Protein AF-G2KLH6-F1 (afdb_monomer_lite)

Secondary structure (DSSP, 8-state):
-EEETTEEEEETTEEEEETTT--EEEEEEEEESS--HHHHHHHTTS-HHHHHHHHTT-TTS--EEEEEEEEEE-SS-EEEEEEEEEE--STT--EEEEEEGGGT-SS---HHHHHHHHHHHHHHHHH--HHHHTT--EEEEEEEEEETTEEEEEEEEEEEE---S-HHHHTTS--PPP----TTPPPPPPEEEE--SS--SB-----EEETTTTEEE--TTS---SSTTTS-EEEETTSS-EEEEEEEEEEEETTTEEEEEEEEEEE-SSEEEEEEEETTTEEEEEEEEEEEESSSSPPGGGB-SSTT----S-----SS----B-HHHHHHHHHHHHHHGGGSTTTT---TTS---EEE--TTS---TT---EEETTTTTTEEES--BTTB--TT-EEEEE-HHHHHHHHHHTTT-

Radius of gyration: 22.74 Å; chains: 1; bounding box: 52×50×68 Å

pLDDT: mean 80.96, std 15.7, range [35.84, 97.69]

Foldseek 3Di:
DDDFQQWDADQVQTKIARPQQRKIKTWDDKAWPDDDVVLCVVPVPDDVSVSLLVVQVVLQPDKTKMKTWIWIDGPPDTFIFIKMWTFDNPPQRETEIEGQCVVGDVDQAFQLVCCQCVQVVVLCVQRPDCSRQPQGKYKYKYAWDQFQQDTDRQKIKIKIFGFPDDRVVLVPFDFARDDRRDSNDGRFHGKAKDAAPAAAQAWDFDFDQDPVLRATEAALPDQGDTCPNHFIKIAGPVSFKIKTFGHWAWDFDVLAAAFIWTWIWIGGSWKIWIWTAGPPQQTEPQQIHRIHTNDPPHDLQFFACFLSRHSDPRSDPDPPRGDRGHPVNLVVVLVVCLSGLVNQQCLQAPDPPRAADKYFDPPPDDDDPRIHTIDGPSYRPPWYAQGDRRSGRGRGIIMGIDGVSNVVNVVVVVVVD

Organism: Micavibrio aeruginosavorus (strain ARL-13) (NCBI:txid856793)

InterPro domains:
  IPR059395 Domain of unknown function DUF8351 [PF27616] (192-382)

Structure (mmCIF, N/CA/C/O backbone):
data_AF-G2KLH6-F1
#
_entry.id   AF-G2KLH6-F1
#
loop_
_atom_site.group_PDB
_atom_site.id
_atom_site.type_symbol
_atom_site.label_atom_id
_atom_site.label_alt_id
_atom_site.label_comp_id
_atom_site.label_asym_id
_atom_site.label_entity_id
_atom_site.label_seq_id
_atom_site.pdbx_PDB_ins_code
_atom_site.Cartn_x
_atom_site.Cartn_y
_atom_site.Cartn_z
_atom_site.occupancy
_atom_site.B_iso_or_equiv
_atom_site.auth_seq_id
_atom_site.auth_comp_id
_atom_site.auth_asym_id
_atom_site.auth_atom_id
_atom_site.pdbx_PDB_model_num
ATOM 1 N N . MET A 1 1 ? -28.574 -1.818 15.584 1.00 70.44 1 MET A N 1
ATOM 2 C CA . MET A 1 1 ? -27.223 -1.998 15.034 1.00 70.44 1 MET A CA 1
ATOM 3 C C . MET A 1 1 ? -27.253 -1.426 13.635 1.00 70.44 1 MET A C 1
ATOM 5 O O . MET A 1 1 ? -28.090 -1.853 12.846 1.00 70.44 1 MET A O 1
ATOM 9 N N . GLU A 1 2 ? -26.489 -0.372 13.381 1.00 73.75 2 GLU A N 1
ATOM 10 C CA . GLU A 1 2 ? -26.419 0.225 12.044 1.00 73.75 2 GLU A CA 1
ATOM 11 C C . GLU A 1 2 ? -25.335 -0.486 11.235 1.00 73.75 2 GLU A C 1
ATOM 13 O O . GLU A 1 2 ? -24.285 -0.796 11.785 1.00 73.75 2 GLU A O 1
ATOM 18 N N . GLN A 1 3 ? -25.577 -0.747 9.950 1.00 76.12 3 GLN A N 1
ATOM 19 C CA . GLN A 1 3 ? -24.590 -1.363 9.062 1.00 76.12 3 GLN A CA 1
ATOM 20 C C . GLN A 1 3 ? -24.065 -0.340 8.052 1.00 76.12 3 GLN A C 1
ATOM 22 O O . GLN A 1 3 ? -24.839 0.437 7.485 1.00 76.12 3 GLN A O 1
ATOM 27 N N . TYR A 1 4 ? -22.756 -0.363 7.812 1.00 73.06 4 TYR A N 1
ATOM 28 C CA . TYR A 1 4 ? -22.081 0.451 6.809 1.00 73.06 4 TYR A CA 1
ATOM 29 C C . TYR A 1 4 ? -20.915 -0.324 6.188 1.00 73.06 4 TYR A C 1
ATOM 31 O O . TYR A 1 4 ? -19.920 -0.605 6.859 1.00 73.06 4 TYR A O 1
ATOM 39 N N . GLY A 1 5 ? -21.039 -0.706 4.914 1.00 77.06 5 GLY A N 1
ATOM 40 C CA . GLY A 1 5 ? -20.074 -1.609 4.282 1.00 77.06 5 GLY A CA 1
ATOM 41 C C . GLY A 1 5 ? -19.935 -2.906 5.087 1.00 77.06 5 GLY A C 1
ATOM 42 O O . GLY A 1 5 ? -20.938 -3.564 5.360 1.00 77.06 5 GLY A O 1
ATOM 43 N N . TRP A 1 6 ? -18.708 -3.233 5.512 1.00 75.00 6 TRP A N 1
ATOM 44 C CA . TRP A 1 6 ? -18.384 -4.373 6.387 1.00 75.00 6 TRP A CA 1
ATOM 45 C C . TRP A 1 6 ? -18.802 -4.238 7.841 1.00 75.00 6 TRP A C 1
ATOM 47 O O . TRP A 1 6 ? -18.756 -5.227 8.573 1.00 75.00 6 TRP A O 1
ATOM 57 N N . PHE A 1 7 ? -19.130 -3.032 8.285 1.00 84.81 7 PHE A N 1
ATOM 58 C CA . PHE A 1 7 ? -19.119 -2.723 9.701 1.00 84.81 7 PHE A CA 1
ATOM 59 C C . PHE A 1 7 ? -20.525 -2.601 10.269 1.00 84.81 7 PHE A C 1
ATOM 61 O O . PHE A 1 7 ? -21.363 -1.859 9.761 1.00 84.81 7 PHE A O 1
ATOM 68 N N . GLU A 1 8 ? -20.758 -3.331 11.348 1.00 87.56 8 GLU A N 1
ATOM 69 C CA . GLU A 1 8 ? -21.889 -3.191 12.249 1.00 87.56 8 GLU A CA 1
ATOM 70 C C . GLU A 1 8 ? -21.492 -2.284 13.417 1.00 87.56 8 GLU A C 1
ATOM 72 O O . GLU A 1 8 ? -20.439 -2.473 14.032 1.00 87.56 8 GLU A O 1
ATOM 77 N N . TYR A 1 9 ? -22.350 -1.317 13.735 1.00 84.56 9 TYR A N 1
ATOM 78 C CA . TYR A 1 9 ? -22.141 -0.335 14.793 1.00 84.56 9 TYR A CA 1
ATOM 79 C C . TYR A 1 9 ? -23.204 -0.468 15.879 1.00 84.56 9 TYR A C 1
ATOM 81 O O . TYR A 1 9 ? -24.414 -0.521 15.610 1.00 84.56 9 TYR A O 1
ATOM 89 N N . GLU A 1 10 ? -22.736 -0.482 17.119 1.00 85.06 10 GLU A N 1
ATOM 90 C CA . GLU A 1 10 ? -23.542 -0.434 18.332 1.00 85.06 10 GLU A CA 1
ATOM 91 C C . GLU A 1 10 ? -23.034 0.698 19.231 1.00 85.06 10 GLU A C 1
ATOM 93 O O . GLU A 1 10 ? -21.830 0.899 19.367 1.00 85.06 10 GLU A O 1
ATOM 98 N N . ASP A 1 11 ? -23.959 1.464 19.813 1.00 73.12 11 ASP A N 1
ATOM 99 C CA . ASP A 1 11 ? -23.647 2.712 20.524 1.00 73.12 11 ASP A CA 1
ATOM 100 C C . ASP A 1 11 ? -23.348 2.511 22.021 1.00 73.12 11 ASP A C 1
ATOM 102 O O . ASP A 1 11 ? -22.745 3.379 22.658 1.00 73.12 11 ASP A O 1
ATOM 106 N N . ALA A 1 12 ? -23.799 1.407 22.624 1.00 77.81 12 ALA A N 1
ATOM 107 C CA . ALA A 1 12 ? -23.723 1.197 24.069 1.00 77.81 12 ALA A CA 1
ATOM 108 C C . ALA A 1 12 ? -23.542 -0.294 24.431 1.00 77.81 12 ALA A C 1
ATOM 110 O O . ALA A 1 12 ? -24.540 -0.998 24.577 1.00 77.81 12 ALA A O 1
ATOM 111 N N . PRO A 1 13 ? -22.299 -0.773 24.643 1.00 78.56 13 PRO A N 1
ATOM 112 C CA . PRO A 1 13 ? -21.032 -0.039 24.527 1.00 78.56 13 PRO A CA 1
ATOM 113 C C . PRO A 1 13 ? -20.728 0.344 23.075 1.00 78.56 13 PRO A C 1
ATOM 115 O O . PRO A 1 13 ? -21.237 -0.296 22.159 1.00 78.56 13 PRO A O 1
ATOM 118 N N . TRP A 1 14 ? -19.882 1.359 22.861 1.00 81.88 14 TRP A N 1
ATOM 119 C CA . TRP A 1 14 ? -19.462 1.689 21.501 1.00 81.88 14 TRP A CA 1
ATOM 120 C C . TRP A 1 14 ? -18.647 0.533 20.926 1.00 81.88 14 TRP A C 1
ATOM 122 O O . TRP A 1 14 ? -17.523 0.271 21.360 1.00 81.88 14 TRP A O 1
ATOM 132 N N . LYS A 1 15 ? -19.246 -0.177 19.977 1.00 88.75 15 LYS A N 1
ATOM 133 C CA . LYS A 1 15 ? -18.701 -1.379 19.366 1.00 88.75 15 LYS A CA 1
ATOM 134 C C . LYS A 1 15 ? -18.798 -1.273 17.851 1.00 88.75 15 LYS A C 1
ATOM 136 O O . LYS A 1 15 ? -19.832 -0.890 17.308 1.00 88.75 15 LYS A O 1
ATOM 141 N N . ILE A 1 16 ? -17.707 -1.634 17.189 1.00 89.75 16 ILE A N 1
ATOM 142 C CA . ILE A 1 16 ? -17.593 -1.734 15.737 1.00 89.75 16 ILE A CA 1
ATOM 143 C C . ILE A 1 16 ? -17.222 -3.175 15.421 1.00 89.75 16 ILE A C 1
ATOM 145 O O . ILE A 1 16 ? -16.242 -3.681 15.961 1.00 89.75 16 ILE A O 1
ATOM 149 N N . ARG A 1 17 ? -17.982 -3.849 14.566 1.00 92.19 17 ARG A N 1
ATOM 150 C CA . ARG A 1 17 ? -17.726 -5.243 14.190 1.00 92.19 17 ARG A CA 1
ATOM 151 C C . ARG A 1 17 ? -17.676 -5.386 12.682 1.00 92.19 17 ARG A C 1
ATOM 153 O O . ARG A 1 17 ? -18.608 -4.976 12.010 1.00 92.19 17 ARG A O 1
ATOM 160 N N . ASN A 1 18 ? -16.640 -6.026 12.152 1.00 90.25 18 ASN A N 1
ATOM 161 C CA . ASN A 1 18 ? -16.688 -6.561 10.798 1.00 90.25 18 ASN A CA 1
ATOM 162 C C . ASN A 1 18 ? -17.516 -7.855 10.824 1.00 90.25 18 ASN A C 1
ATOM 164 O O . ASN A 1 18 ? -17.071 -8.871 11.363 1.00 90.25 18 ASN A O 1
ATOM 168 N N . PHE A 1 19 ? -18.738 -7.830 10.287 1.00 88.25 19 PHE A N 1
ATOM 169 C CA . PHE A 1 19 ? -19.658 -8.974 10.393 1.00 88.25 19 PHE A CA 1
ATOM 170 C C . PHE A 1 19 ? -19.221 -10.184 9.553 1.00 88.25 19 PHE A C 1
ATOM 172 O O . PHE A 1 19 ? -19.687 -11.296 9.799 1.00 88.25 19 PHE A O 1
ATOM 179 N N . LYS A 1 20 ? -18.320 -9.980 8.582 1.00 86.88 20 LYS A N 1
ATOM 180 C CA . LYS A 1 20 ? -17.761 -11.032 7.724 1.00 86.88 20 LYS A CA 1
ATOM 181 C C . LYS A 1 20 ? -16.556 -11.718 8.367 1.00 86.88 20 LYS A C 1
ATOM 183 O O . LYS A 1 20 ? -16.522 -12.943 8.416 1.00 86.88 20 LYS A O 1
ATOM 188 N N . SER A 1 21 ? -15.587 -10.953 8.878 1.00 89.69 21 SER A N 1
ATOM 189 C CA . SER A 1 21 ? -14.375 -11.518 9.501 1.00 89.69 21 SER A CA 1
ATOM 190 C C . SER A 1 21 ? -14.537 -11.835 10.988 1.00 89.69 21 SER A C 1
ATOM 192 O O . SER A 1 21 ? -13.728 -12.563 11.555 1.00 89.69 21 SER A O 1
ATOM 194 N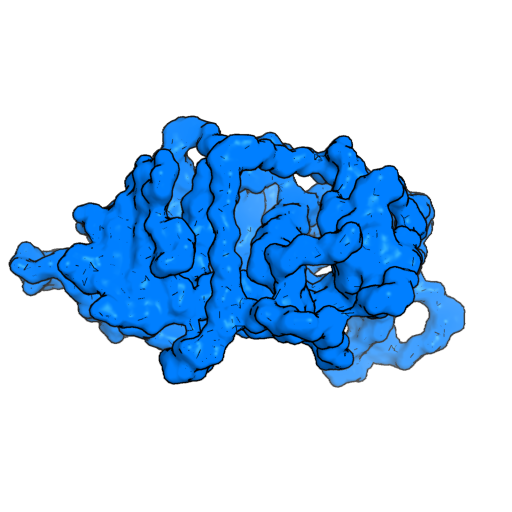 N . GLY A 1 22 ? -15.558 -11.277 11.643 1.00 92.88 22 GLY A N 1
ATOM 195 C CA . GLY A 1 22 ? -15.743 -11.388 13.088 1.00 92.88 22 GLY A CA 1
ATOM 196 C C . GLY A 1 22 ? -14.786 -10.523 13.913 1.00 92.88 22 GLY A C 1
ATOM 197 O O . GLY A 1 22 ? -14.804 -10.638 15.134 1.00 92.88 22 GLY A O 1
ATOM 198 N N . GLN A 1 23 ? -13.976 -9.664 13.282 1.00 94.94 23 GLN A N 1
ATOM 199 C CA . GLN A 1 23 ? -13.130 -8.697 13.986 1.00 94.94 23 GLN A CA 1
ATOM 200 C C . GLN A 1 23 ? -13.991 -7.628 14.670 1.00 94.94 23 GLN A C 1
ATOM 202 O O . GLN A 1 23 ? -14.962 -7.138 14.092 1.00 94.94 23 GLN A O 1
ATOM 207 N N . GLU A 1 24 ? -13.627 -7.240 15.886 1.00 95.38 24 GLU A N 1
ATOM 208 C CA . GLU A 1 24 ? -14.363 -6.296 16.722 1.00 95.38 24 GLU A CA 1
ATOM 209 C C . GLU A 1 24 ? -13.433 -5.238 17.323 1.00 95.38 24 GLU A C 1
ATOM 211 O O . GLU A 1 24 ? -12.286 -5.512 17.669 1.00 95.38 24 GLU A O 1
ATOM 216 N N . LEU A 1 25 ? -13.964 -4.029 17.493 1.00 93.75 25 LEU A N 1
ATOM 217 C CA . LEU A 1 25 ? -13.368 -2.927 18.232 1.00 93.75 25 LEU A CA 1
ATOM 218 C C . LEU A 1 25 ? -14.384 -2.445 19.269 1.00 93.75 25 LEU A C 1
ATOM 220 O O . LEU A 1 25 ? -15.457 -1.969 18.903 1.00 93.75 25 LEU A O 1
ATOM 224 N N . ILE A 1 26 ? -14.072 -2.577 20.556 1.00 92.38 26 ILE A N 1
ATOM 225 C CA . ILE A 1 26 ? -14.988 -2.245 21.657 1.00 92.38 26 ILE A CA 1
ATOM 226 C C . ILE A 1 26 ? -14.361 -1.152 22.516 1.00 92.38 26 ILE A C 1
ATOM 228 O O . ILE A 1 26 ? -13.312 -1.382 23.115 1.00 92.38 26 ILE A O 1
ATOM 232 N N . LEU A 1 27 ? -14.996 0.016 22.609 1.00 89.75 27 LEU A N 1
ATOM 233 C CA . LEU A 1 27 ? -14.515 1.115 23.445 1.00 89.75 27 LEU A CA 1
ATOM 234 C C . LEU A 1 27 ? -14.491 0.672 24.913 1.00 89.75 27 LEU A C 1
ATOM 236 O O . LEU A 1 27 ? -15.498 0.195 25.444 1.00 89.75 27 LEU A O 1
ATOM 240 N N . LYS A 1 28 ? -13.342 0.850 25.563 1.00 91.38 28 LYS A N 1
ATOM 241 C CA . LYS A 1 28 ? -13.131 0.568 26.986 1.00 91.38 28 LYS A CA 1
ATOM 242 C C . LYS A 1 28 ? -13.090 1.841 27.805 1.00 91.38 28 LYS A C 1
ATOM 244 O O . LYS A 1 28 ? -13.812 1.928 28.796 1.00 91.38 28 LYS A O 1
ATOM 249 N N . ASP A 1 29 ? -12.309 2.823 27.368 1.00 86.31 29 ASP A N 1
ATOM 250 C CA . ASP A 1 29 ? -12.184 4.090 28.081 1.00 86.31 29 ASP A CA 1
ATOM 251 C C . ASP A 1 29 ? -11.893 5.273 27.152 1.00 86.31 29 ASP A C 1
ATOM 253 O O . ASP A 1 29 ? -11.466 5.129 26.004 1.00 86.31 29 ASP A O 1
ATOM 257 N N . VAL A 1 30 ? -12.164 6.466 27.674 1.00 82.25 30 VAL A N 1
ATOM 258 C CA . VAL A 1 30 ? -11.980 7.754 27.015 1.00 82.25 30 VAL A CA 1
ATOM 259 C C . VAL A 1 30 ? -11.324 8.709 27.999 1.00 82.25 30 VAL A C 1
ATOM 261 O O . VAL A 1 30 ? -11.925 9.080 29.011 1.00 82.25 30 VAL A O 1
ATOM 264 N N . THR A 1 31 ? -10.132 9.183 27.651 1.00 84.81 31 THR A N 1
ATOM 265 C CA . THR A 1 31 ? -9.417 10.219 28.396 1.00 84.81 31 THR A CA 1
ATOM 266 C C . THR A 1 31 ? -9.376 11.509 27.585 1.00 84.81 31 THR A C 1
ATOM 268 O O . THR A 1 31 ? -8.815 11.564 26.494 1.00 84.81 31 THR A O 1
ATOM 271 N N . PHE A 1 32 ? -9.949 12.587 28.116 1.00 80.19 32 PHE A N 1
ATOM 272 C CA . PHE A 1 32 ? -9.895 13.904 27.478 1.00 80.19 32 PHE A CA 1
ATOM 273 C C . PHE A 1 32 ? -8.685 14.693 27.980 1.00 80.19 32 PHE A C 1
ATOM 275 O O . PHE A 1 32 ? -8.531 14.895 29.180 1.00 80.19 32 PHE A O 1
ATOM 282 N N . GLN A 1 33 ? -7.843 15.171 27.062 1.00 79.25 33 GLN A N 1
ATOM 283 C CA . GLN A 1 33 ? -6.645 15.954 27.394 1.00 79.25 33 GLN A CA 1
ATOM 284 C C . GLN A 1 33 ? -6.901 17.465 27.337 1.00 79.25 33 GLN A C 1
ATOM 286 O O . GLN A 1 33 ? -6.286 18.233 28.074 1.00 79.25 33 GLN A O 1
ATOM 291 N N . LYS A 1 34 ? -7.801 17.905 26.450 1.00 72.06 34 LYS A N 1
ATOM 292 C CA . LYS A 1 34 ? -8.173 19.316 26.281 1.00 72.06 34 LYS A CA 1
ATOM 293 C C . LYS A 1 34 ? -9.679 19.442 26.085 1.00 72.06 34 LYS A C 1
ATOM 295 O O . LYS A 1 34 ? -10.161 19.401 24.959 1.00 72.06 34 LYS A O 1
ATOM 300 N N . LEU A 1 35 ? -10.411 19.596 27.185 1.00 69.81 35 LEU A N 1
ATOM 301 C CA . LEU A 1 35 ? -11.808 20.028 27.186 1.00 69.81 35 LEU A CA 1
ATOM 302 C C . LEU A 1 35 ? -12.002 21.112 28.253 1.00 69.81 35 LEU A C 1
ATOM 304 O O . LEU A 1 35 ? -11.449 20.973 29.346 1.00 69.81 35 LEU A O 1
ATOM 308 N N . PRO A 1 36 ? -12.795 22.164 27.983 1.00 68.38 36 PRO A N 1
ATOM 309 C CA . PRO A 1 36 ? -13.208 23.098 29.023 1.00 68.38 36 PRO A CA 1
ATOM 310 C C . PRO A 1 36 ? -13.902 22.351 30.175 1.00 68.38 36 PRO A C 1
ATOM 312 O O . PRO A 1 36 ? -14.762 21.498 29.938 1.00 68.38 36 PRO A O 1
ATOM 315 N N . GLU A 1 37 ? -13.556 22.663 31.428 1.00 70.88 37 GLU A N 1
ATOM 316 C CA . GLU A 1 37 ? -14.105 21.977 32.614 1.00 70.88 37 GLU A CA 1
ATOM 317 C C . GLU A 1 37 ? -15.640 21.984 32.667 1.00 70.88 37 GLU A C 1
ATOM 319 O O . GLU A 1 37 ? -16.259 21.055 33.180 1.00 70.88 37 GLU A O 1
ATOM 324 N N . GLU A 1 38 ? -16.264 23.035 32.145 1.00 68.50 38 GLU A N 1
ATOM 325 C CA . GLU A 1 38 ? -17.718 23.189 32.058 1.00 68.50 38 GLU A CA 1
ATOM 326 C C . GLU A 1 38 ? -18.389 22.111 31.192 1.00 68.50 38 GLU A C 1
ATOM 328 O O . GLU A 1 38 ? -19.492 21.664 31.512 1.00 68.50 38 GLU A O 1
ATOM 333 N N . PHE A 1 39 ? -17.700 21.609 30.161 1.00 66.44 39 PHE A N 1
ATOM 334 C CA . PHE A 1 39 ? -18.159 20.459 29.382 1.00 66.44 39 PHE A CA 1
ATOM 335 C C . PHE A 1 39 ? -17.969 19.161 30.164 1.00 66.44 39 PHE A C 1
ATOM 337 O O . PHE A 1 39 ? -18.901 18.372 30.267 1.00 66.44 39 PHE A O 1
ATOM 344 N N . LEU A 1 40 ? -16.815 18.953 30.800 1.00 66.56 40 LEU A N 1
ATOM 345 C CA . LEU A 1 40 ? -16.606 17.756 31.625 1.00 66.56 40 LEU A CA 1
ATOM 346 C C . LEU A 1 40 ? -17.658 17.645 32.745 1.00 66.56 40 LEU A C 1
ATOM 348 O O . LEU A 1 40 ? -18.180 16.561 32.990 1.00 66.56 40 LEU A O 1
ATOM 352 N N . LYS A 1 41 ? -18.039 18.772 33.364 1.00 66.88 41 LYS A N 1
ATOM 353 C CA . LYS A 1 41 ? -19.064 18.842 34.423 1.00 66.88 41 LYS A CA 1
ATOM 354 C C . LYS A 1 41 ? -20.482 18.570 33.914 1.00 66.88 41 LYS A C 1
ATOM 356 O O . LYS A 1 41 ? -21.243 17.897 34.601 1.00 66.88 41 LYS A O 1
ATOM 361 N N . LYS A 1 42 ? -20.840 19.055 32.719 1.00 59.88 42 LYS A N 1
ATOM 362 C CA . LYS A 1 42 ? -22.177 18.859 32.125 1.00 59.88 42 LYS A CA 1
ATOM 363 C C . LYS A 1 42 ? -22.458 17.401 31.738 1.00 59.88 42 LYS A C 1
ATOM 365 O O . LYS A 1 42 ? -23.616 17.008 31.670 1.00 59.88 42 LYS A O 1
ATOM 370 N N . TRP A 1 43 ? -21.413 16.612 31.499 1.00 58.22 43 TRP A N 1
ATOM 371 C CA . TRP A 1 43 ? -21.525 15.283 30.892 1.00 58.22 43 TRP A CA 1
ATOM 372 C C . TRP A 1 43 ? -20.930 14.152 31.745 1.00 58.22 43 TRP A C 1
ATOM 374 O O . TRP A 1 43 ? -20.860 13.012 31.299 1.00 58.22 43 TRP A O 1
ATOM 384 N N . ALA A 1 44 ? -20.547 14.436 32.993 1.00 52.88 44 ALA A N 1
ATOM 385 C CA . ALA A 1 44 ? -20.045 13.442 33.944 1.00 52.88 44 ALA A CA 1
ATOM 386 C C . ALA A 1 44 ? -21.095 12.393 34.380 1.00 52.88 44 ALA A C 1
ATOM 388 O O . ALA A 1 44 ? -20.725 11.418 35.031 1.00 52.88 44 ALA A O 1
ATOM 389 N N . SER A 1 45 ? -22.379 12.572 34.039 1.00 49.94 45 SER A N 1
ATOM 390 C CA . SER A 1 45 ? -23.477 11.691 34.468 1.00 49.94 45 SER A CA 1
ATOM 391 C C . SER A 1 45 ? -24.014 10.737 33.394 1.00 49.94 45 SER A C 1
ATOM 393 O O . SER A 1 45 ? -24.654 9.758 33.761 1.00 49.94 45 SER A O 1
ATOM 395 N N . ASP A 1 46 ? -23.733 10.966 32.105 1.00 53.09 46 ASP A N 1
ATOM 396 C CA . ASP A 1 46 ? -24.261 10.160 30.995 1.00 53.09 46 ASP A CA 1
ATOM 397 C C . ASP A 1 46 ? -23.130 9.601 30.118 1.00 53.09 46 ASP A C 1
ATOM 399 O O . ASP A 1 46 ? -22.264 10.334 29.651 1.00 53.09 46 ASP A O 1
ATOM 403 N N . ASN A 1 47 ? -23.171 8.280 29.904 1.00 62.19 47 ASN A N 1
ATOM 404 C CA . ASN A 1 47 ? -22.385 7.448 28.981 1.00 62.19 47 ASN A CA 1
ATOM 405 C C . ASN A 1 47 ? -21.309 8.200 28.151 1.00 62.19 47 ASN A C 1
ATOM 407 O O . ASN A 1 47 ? -21.623 8.793 27.122 1.00 62.19 47 ASN A O 1
ATOM 411 N N . ARG A 1 48 ? -20.026 8.145 28.553 1.00 59.88 48 ARG A N 1
ATOM 412 C CA . ARG A 1 48 ? -18.891 8.848 27.899 1.00 59.88 48 ARG A CA 1
ATOM 413 C C . ARG A 1 48 ? -18.773 8.599 26.382 1.00 59.88 48 ARG A C 1
ATOM 415 O O . ARG A 1 48 ? -18.274 9.458 25.660 1.00 59.88 48 ARG A O 1
ATOM 422 N N . ALA A 1 49 ? -19.273 7.467 25.881 1.00 57.59 49 ALA A N 1
ATOM 423 C CA . ALA A 1 49 ? -19.373 7.184 24.445 1.00 57.59 49 ALA A CA 1
ATOM 424 C C . ALA A 1 49 ? -20.338 8.141 23.713 1.00 57.59 49 ALA A C 1
ATOM 426 O O . ALA A 1 49 ? -20.066 8.593 22.601 1.00 57.59 49 ALA A O 1
ATOM 427 N N . LYS A 1 50 ? -21.438 8.517 24.375 1.00 63.69 50 LYS A N 1
ATOM 428 C CA . LYS A 1 50 ? -22.404 9.514 23.900 1.00 63.69 50 LYS A CA 1
ATOM 429 C C . LYS A 1 50 ? -21.782 10.913 23.854 1.00 63.69 50 LYS A C 1
ATOM 431 O O . LYS A 1 50 ? -22.032 11.645 22.907 1.00 63.69 50 LYS A O 1
ATOM 436 N N . LEU A 1 51 ? -20.918 11.253 24.817 1.00 61.94 51 LEU A N 1
ATOM 437 C CA . LEU A 1 51 ? -20.198 12.534 24.859 1.00 61.94 51 LEU A CA 1
ATOM 438 C C . LEU A 1 51 ? -19.284 12.726 23.646 1.00 61.94 51 LEU A C 1
ATOM 440 O O . LEU A 1 51 ? -19.286 13.795 23.049 1.00 61.94 51 LEU A O 1
ATOM 444 N N . ILE A 1 52 ? -18.531 11.692 23.271 1.00 61.25 52 ILE A N 1
ATOM 445 C CA . ILE A 1 52 ? -17.756 11.658 22.026 1.00 61.25 52 ILE A CA 1
ATOM 446 C C . ILE A 1 52 ? -18.675 12.038 20.869 1.00 61.25 52 ILE A C 1
ATOM 448 O O . ILE A 1 52 ? -18.488 13.090 20.260 1.00 61.25 52 ILE A O 1
ATOM 452 N N . ARG A 1 53 ? -19.723 11.244 20.636 1.00 60.28 53 ARG A N 1
ATOM 453 C CA . ARG A 1 53 ? -20.659 11.434 19.525 1.00 60.28 53 ARG A CA 1
ATOM 454 C C . ARG A 1 53 ? -21.318 12.811 19.521 1.00 60.28 53 ARG A C 1
ATOM 456 O O . ARG A 1 53 ? -21.524 13.350 18.448 1.00 60.28 53 ARG A O 1
ATOM 463 N N . ASP A 1 54 ? -21.634 13.374 20.681 1.00 63.97 54 ASP A N 1
ATOM 464 C CA . ASP A 1 54 ? -22.303 14.671 20.787 1.00 63.97 54 ASP A CA 1
ATOM 465 C C . ASP A 1 54 ? -21.303 15.854 20.658 1.00 63.97 54 ASP A C 1
ATOM 467 O O . ASP A 1 54 ? -21.697 16.948 20.250 1.00 63.97 54 ASP A O 1
ATOM 471 N N . LEU A 1 55 ? -20.003 15.644 20.928 1.00 60.00 55 LEU A N 1
ATOM 472 C CA . LEU A 1 55 ? -18.923 16.626 20.711 1.00 60.00 55 LEU A CA 1
ATOM 473 C C . LEU A 1 55 ? -18.479 16.716 19.244 1.00 60.00 55 LEU A C 1
ATOM 475 O O . LEU A 1 55 ? -18.197 17.813 18.755 1.00 60.00 55 LEU A O 1
ATOM 479 N N . PHE A 1 56 ? -18.420 15.588 18.532 1.00 61.09 56 PHE A N 1
ATOM 480 C CA . PHE A 1 56 ? -17.995 15.529 17.127 1.00 61.09 56 PHE A CA 1
ATOM 481 C C . PHE A 1 56 ? -18.761 16.461 16.161 1.00 61.09 56 PHE A C 1
ATOM 483 O O . PHE A 1 56 ? -18.103 17.146 15.373 1.00 61.09 56 PHE A O 1
ATOM 490 N N . PRO A 1 57 ? -20.104 16.564 16.220 1.00 54.31 57 PRO A N 1
ATOM 491 C CA . PRO A 1 57 ? -20.896 17.409 15.330 1.00 54.31 57 PRO A CA 1
ATOM 492 C C . PRO A 1 57 ? -20.965 18.886 15.758 1.00 54.31 57 PRO A C 1
ATOM 494 O O . PRO A 1 57 ? -21.524 19.689 15.014 1.00 54.31 57 PRO A O 1
ATOM 497 N N . GLN A 1 58 ? -20.347 19.299 16.880 1.00 59.41 58 GLN A N 1
ATOM 498 C CA . GLN A 1 58 ? -20.265 20.714 17.318 1.00 59.41 58 GLN A CA 1
ATOM 499 C C . GLN A 1 58 ? -18.843 21.337 17.257 1.00 59.41 58 GLN A C 1
ATOM 501 O O . GLN A 1 58 ? -18.402 22.015 18.189 1.00 59.41 58 GLN A O 1
ATOM 506 N N . PRO A 1 59 ? -18.094 21.182 16.152 1.00 53.59 59 PRO A N 1
ATOM 507 C CA . PRO A 1 59 ? -16.677 21.540 16.051 1.00 53.59 59 PRO A CA 1
ATOM 508 C C . PRO A 1 59 ? -16.417 23.050 15.878 1.00 53.59 59 PRO A C 1
ATOM 510 O O . PRO A 1 59 ? -15.287 23.482 15.646 1.00 53.59 59 PRO A O 1
ATOM 513 N N . GLU A 1 60 ? -17.457 23.880 15.940 1.00 58.50 60 GLU A N 1
ATOM 514 C CA . GLU A 1 60 ? -17.355 25.314 15.652 1.00 58.50 60 GLU A CA 1
ATOM 515 C C . GLU A 1 60 ? -16.730 26.108 16.809 1.00 58.50 60 GLU A C 1
ATOM 517 O O . GLU A 1 60 ? -16.253 27.232 16.619 1.00 58.50 60 GLU A O 1
ATOM 522 N N . TYR A 1 61 ? -16.659 25.510 18.000 1.00 59.12 61 TYR A N 1
ATOM 523 C CA . TYR A 1 61 ? -16.375 26.269 19.208 1.00 59.12 61 TYR A CA 1
ATOM 524 C C . TYR A 1 61 ? -14.928 26.118 19.717 1.00 59.12 61 TYR A C 1
ATOM 526 O O . TYR A 1 61 ? -14.308 27.154 19.979 1.00 59.12 61 TYR A O 1
ATOM 534 N N . PHE A 1 62 ? -14.311 24.923 19.735 1.00 68.06 62 PHE A N 1
ATOM 535 C CA . PHE A 1 62 ? -13.013 24.710 20.416 1.00 68.06 62 PHE A CA 1
ATOM 536 C C . PHE A 1 62 ? -12.103 23.649 19.766 1.00 68.06 62 PHE A C 1
ATOM 538 O O . PHE A 1 62 ? -12.578 22.756 19.071 1.00 68.06 62 PHE A O 1
ATOM 545 N N . GLU A 1 63 ? -10.793 23.739 20.023 1.00 74.19 63 GLU A N 1
ATOM 546 C CA . GLU A 1 63 ? -9.837 22.645 19.791 1.00 74.19 63 GLU A CA 1
ATOM 547 C C . GLU A 1 63 ? -9.941 21.620 20.920 1.00 74.19 63 GLU A C 1
ATOM 549 O O . GLU A 1 63 ? -10.048 22.001 22.088 1.00 74.19 63 GLU A O 1
ATOM 554 N N . TYR A 1 64 ? -9.850 20.333 20.593 1.00 77.50 64 TYR A N 1
ATOM 555 C CA . TYR A 1 64 ? -9.786 19.284 21.606 1.00 77.50 64 TYR A CA 1
ATOM 556 C C . TYR A 1 64 ? -8.861 18.148 21.181 1.00 77.50 64 TYR A C 1
ATOM 558 O O . TYR A 1 64 ? -8.626 17.902 19.993 1.00 77.50 64 TYR A O 1
ATOM 566 N N . SER A 1 65 ? -8.339 17.451 22.187 1.00 82.56 65 SER A N 1
ATOM 567 C CA . SER A 1 65 ? -7.667 16.169 22.018 1.00 82.56 65 SER A CA 1
ATOM 568 C C . SER A 1 65 ? -8.141 15.174 23.069 1.00 82.56 65 SER A C 1
ATOM 570 O O . SER A 1 65 ? -8.368 15.523 24.234 1.00 82.56 65 SER A O 1
ATOM 572 N N . SER A 1 66 ? -8.300 13.931 22.639 1.00 84.00 66 SER A N 1
ATOM 573 C CA . SER A 1 66 ? -8.726 12.805 23.467 1.00 84.00 66 SER A CA 1
ATOM 574 C C . SER A 1 66 ? -7.925 11.567 23.111 1.00 84.00 66 SER A C 1
ATOM 576 O O . SER A 1 66 ? -7.622 11.348 21.940 1.00 84.00 66 SER A O 1
ATOM 578 N N . GLU A 1 67 ? -7.629 10.746 24.103 1.00 89.06 67 GLU A N 1
ATOM 579 C CA . GLU A 1 67 ? -7.104 9.399 23.932 1.00 89.06 67 GLU A CA 1
ATOM 580 C C . GLU A 1 67 ? -8.224 8.398 24.191 1.00 89.06 67 GLU A C 1
ATOM 582 O O . GLU A 1 67 ? -9.020 8.548 25.121 1.00 89.06 67 GLU A O 1
ATOM 587 N N . LEU A 1 68 ? -8.309 7.408 23.317 1.00 88.94 68 LEU A N 1
ATOM 588 C CA . LEU A 1 68 ? -9.324 6.378 23.333 1.00 88.94 68 LEU A CA 1
ATOM 589 C C . LEU A 1 68 ? -8.653 5.029 23.480 1.00 88.94 68 LEU A C 1
ATOM 591 O O . LEU A 1 68 ? -7.722 4.715 22.735 1.00 88.94 68 LEU A O 1
ATOM 595 N N . GLU A 1 69 ? -9.167 4.243 24.413 1.00 92.62 69 GLU A N 1
ATOM 596 C CA . GLU A 1 69 ? -8.750 2.872 24.633 1.00 92.62 69 GLU A CA 1
ATOM 597 C C . GLU A 1 69 ? -9.840 1.938 24.115 1.00 92.62 69 GLU A C 1
ATOM 599 O O . GLU A 1 69 ? -10.991 1.992 24.556 1.00 92.62 69 GLU A O 1
ATOM 604 N N . PHE A 1 70 ? -9.484 1.078 23.169 1.00 93.06 70 PHE A N 1
ATOM 605 C CA . PHE A 1 70 ? -10.378 0.080 22.601 1.00 93.06 70 PHE A CA 1
ATOM 606 C C . PHE A 1 70 ? -9.801 -1.317 22.778 1.00 93.06 70 PHE A C 1
ATOM 608 O O . PHE A 1 70 ? -8.612 -1.541 22.592 1.00 93.06 70 PHE A O 1
ATOM 615 N N . LEU A 1 71 ? -10.664 -2.286 23.058 1.00 95.69 71 LEU A N 1
ATOM 616 C CA . LEU A 1 71 ? -10.339 -3.698 22.925 1.00 95.69 71 LEU A CA 1
ATOM 617 C C . LEU A 1 71 ? -10.586 -4.119 21.480 1.00 95.69 71 LEU A C 1
ATOM 619 O O . LEU A 1 71 ? -11.736 -4.175 21.038 1.00 95.69 71 LEU A O 1
ATOM 623 N N . TYR A 1 72 ? -9.510 -4.423 20.770 1.00 96.44 72 TYR A N 1
ATOM 624 C CA . TYR A 1 72 ? -9.559 -5.188 19.537 1.00 96.44 72 TYR A CA 1
ATOM 625 C C . TYR A 1 72 ? -9.710 -6.675 19.858 1.00 96.44 72 TYR A C 1
ATOM 627 O O . TYR A 1 72 ? -9.036 -7.189 20.754 1.00 96.44 72 TYR A O 1
ATOM 635 N N . LYS A 1 73 ? -10.576 -7.363 19.117 1.00 96.88 73 LYS A N 1
ATOM 636 C CA . LYS A 1 73 ? -10.812 -8.798 19.258 1.00 96.88 73 LYS A CA 1
ATOM 637 C C . LYS A 1 73 ? -11.062 -9.446 17.908 1.00 96.88 73 LYS A C 1
ATOM 639 O O . LYS A 1 73 ? -11.758 -8.888 17.068 1.00 96.88 73 LYS A O 1
ATOM 644 N N . ASP A 1 74 ? -10.576 -10.663 17.739 1.00 95.75 74 ASP A N 1
ATOM 645 C CA . ASP A 1 74 ? -11.025 -11.570 16.688 1.00 95.75 74 ASP A CA 1
ATOM 646 C C . ASP A 1 74 ? -11.023 -13.024 17.190 1.00 95.75 74 ASP A C 1
ATOM 648 O O . ASP A 1 74 ? -11.093 -13.270 18.394 1.00 95.75 74 ASP A O 1
ATOM 652 N N . THR A 1 75 ? -11.008 -13.999 16.279 1.00 94.25 75 THR A N 1
ATOM 653 C CA . THR A 1 75 ? -11.052 -15.428 16.619 1.00 94.25 75 THR A CA 1
ATOM 654 C C . THR A 1 75 ? -9.805 -15.955 17.327 1.00 94.25 75 THR A C 1
ATOM 656 O O . THR A 1 75 ? -9.882 -17.016 17.940 1.00 94.25 75 THR A O 1
ATOM 659 N N . GLU A 1 76 ? -8.663 -15.274 17.228 1.00 96.94 76 GLU A N 1
ATOM 660 C CA . GLU A 1 76 ? -7.373 -15.766 17.730 1.00 96.94 76 GLU A CA 1
ATOM 661 C C . GLU A 1 76 ? -6.699 -14.810 18.715 1.00 96.94 76 GLU A C 1
ATOM 663 O O . GLU A 1 76 ? -5.903 -15.267 19.535 1.00 96.94 76 GLU A O 1
ATOM 668 N N . ILE A 1 77 ? -6.987 -13.506 18.654 1.00 96.75 77 ILE A N 1
ATOM 669 C CA . ILE A 1 77 ? -6.312 -12.508 19.491 1.00 96.75 77 ILE A CA 1
ATOM 670 C C . ILE A 1 77 ? -7.280 -11.508 20.130 1.00 96.75 77 ILE A C 1
ATOM 672 O O . ILE A 1 77 ? -8.329 -11.161 19.585 1.00 96.75 77 ILE A O 1
ATOM 676 N N . GLU A 1 78 ? -6.864 -11.006 21.290 1.00 97.06 78 GLU A N 1
ATOM 677 C CA . GLU A 1 78 ? -7.438 -9.854 21.982 1.00 97.06 78 GLU A CA 1
ATOM 678 C C . GLU A 1 78 ? -6.297 -8.885 22.317 1.00 97.06 78 GLU A C 1
ATOM 680 O O . GLU A 1 78 ? -5.271 -9.300 22.855 1.00 97.06 78 GLU A O 1
ATOM 685 N N . GLN A 1 79 ? -6.450 -7.605 21.976 1.00 96.31 79 GLN A N 1
ATOM 686 C CA . GLN A 1 79 ? -5.407 -6.592 22.151 1.00 96.31 79 GLN A CA 1
ATOM 687 C C . GLN A 1 79 ? -6.024 -5.241 22.512 1.00 96.31 79 GLN A C 1
ATOM 689 O O . GLN A 1 79 ? -6.961 -4.783 21.862 1.00 96.31 79 GLN A O 1
ATOM 694 N N . ILE A 1 80 ? -5.468 -4.567 23.519 1.00 96.56 80 ILE A N 1
ATOM 695 C CA . ILE A 1 80 ? -5.825 -3.177 23.811 1.00 96.56 80 ILE A CA 1
ATOM 696 C C . ILE A 1 80 ? -5.115 -2.263 22.813 1.00 96.56 80 ILE A C 1
ATOM 698 O O . ILE A 1 80 ? -3.895 -2.337 22.654 1.00 96.56 80 ILE A O 1
ATOM 702 N N . LEU A 1 81 ? -5.890 -1.424 22.131 1.00 94.75 81 LEU A N 1
ATOM 703 C CA . LEU A 1 81 ? -5.433 -0.401 21.203 1.00 94.75 81 LEU A CA 1
ATOM 704 C C . LEU A 1 81 ? -5.677 0.976 21.809 1.00 94.75 81 LEU A C 1
ATOM 706 O O . LEU A 1 81 ? -6.768 1.262 22.301 1.00 94.75 81 LEU A O 1
ATOM 710 N N . CYS A 1 82 ? -4.683 1.847 21.683 1.00 92.56 82 CYS A N 1
ATOM 711 C CA . CYS A 1 82 ? -4.774 3.236 22.102 1.00 92.56 82 CYS A CA 1
ATOM 712 C C . CYS A 1 82 ? -4.635 4.136 20.879 1.00 92.56 82 CYS A C 1
ATOM 714 O O . CYS A 1 82 ? -3.641 4.060 20.152 1.00 92.56 82 CYS A O 1
ATOM 716 N N . PHE A 1 83 ? -5.601 5.020 20.660 1.00 89.31 83 PHE A N 1
ATOM 717 C CA . PHE A 1 83 ? -5.502 6.034 19.616 1.00 89.31 83 PHE A CA 1
ATOM 718 C C . PHE A 1 83 ? -5.887 7.404 20.137 1.00 89.31 83 PHE A C 1
ATOM 720 O O . PHE A 1 83 ? -6.724 7.556 21.021 1.00 89.31 83 PHE A O 1
ATOM 727 N N . SER A 1 84 ? -5.253 8.422 19.572 1.00 88.75 84 SER A N 1
ATOM 728 C CA . SER A 1 84 ? -5.586 9.806 19.852 1.00 88.75 84 SER A CA 1
ATOM 729 C C . SER A 1 84 ? -6.443 10.377 18.739 1.00 88.75 84 SER A C 1
ATOM 731 O O . SER A 1 84 ? -6.259 10.106 17.553 1.00 88.75 84 SER A O 1
ATOM 733 N N . ILE A 1 85 ? -7.395 11.187 19.153 1.00 85.19 85 ILE A N 1
ATOM 734 C CA . ILE A 1 85 ? -8.223 12.002 18.295 1.00 85.19 85 ILE A CA 1
ATOM 735 C C . ILE A 1 85 ? -7.849 13.450 18.569 1.00 85.19 85 ILE A C 1
ATOM 737 O O . ILE A 1 85 ? -7.789 13.875 19.726 1.00 85.19 85 ILE A O 1
ATOM 741 N N . LYS A 1 86 ? -7.614 14.209 17.502 1.00 84.31 86 LYS A N 1
ATOM 742 C CA . LYS A 1 86 ? -7.351 15.640 17.564 1.00 84.31 86 LYS A CA 1
ATOM 743 C C . LYS A 1 86 ? -8.238 16.377 16.575 1.00 84.31 86 LYS A C 1
ATOM 745 O O . LYS A 1 86 ? -8.292 16.038 15.393 1.00 84.31 86 LYS A O 1
ATOM 750 N N . TYR A 1 87 ? -8.885 17.424 17.063 1.00 77.25 87 TYR A N 1
ATOM 751 C CA . TYR A 1 87 ? -9.583 18.388 16.232 1.00 77.25 87 TYR A CA 1
ATOM 752 C C . TYR A 1 87 ? -8.880 19.744 16.314 1.00 77.25 87 TYR A C 1
ATOM 754 O O . TYR A 1 87 ? -8.700 20.294 17.403 1.00 77.25 87 TYR A O 1
ATOM 762 N N . GLU A 1 88 ? -8.486 20.278 15.157 1.00 71.81 88 GLU A N 1
ATOM 763 C CA . GLU A 1 88 ? -7.826 21.580 15.032 1.00 71.81 88 GLU A CA 1
ATOM 764 C C . GLU A 1 88 ? -8.752 22.582 14.333 1.00 71.81 88 GLU A C 1
ATOM 766 O O . GLU A 1 88 ? -9.314 22.303 13.269 1.00 71.81 88 GLU A O 1
ATOM 771 N N . LYS A 1 89 ? -8.894 23.775 14.925 1.00 66.31 89 LYS A N 1
ATOM 772 C CA . LYS A 1 89 ? -9.826 24.822 14.470 1.00 66.31 89 LYS A CA 1
ATOM 773 C C . LYS A 1 89 ? -9.338 25.581 13.225 1.00 66.31 89 LYS A C 1
ATOM 775 O O . LYS A 1 89 ? -10.064 26.432 12.716 1.00 66.31 89 LYS A O 1
ATOM 780 N N . ASP A 1 90 ? -8.129 25.302 12.735 1.00 63.81 90 ASP A N 1
ATOM 781 C CA . ASP A 1 90 ? -7.518 26.039 11.622 1.00 63.81 90 ASP A CA 1
ATOM 782 C C . ASP A 1 90 ? -8.374 26.000 10.333 1.00 63.81 90 ASP A C 1
ATOM 784 O O . ASP A 1 90 ? -9.306 25.201 10.207 1.00 63.81 90 ASP A O 1
ATOM 788 N N . LYS A 1 91 ? -8.062 26.863 9.353 1.00 52.03 91 LYS A N 1
ATOM 789 C CA . LYS A 1 91 ? -8.842 27.198 8.135 1.00 52.03 91 LYS A CA 1
ATOM 790 C C . LYS A 1 91 ? -9.340 26.012 7.293 1.00 52.03 91 LYS A C 1
ATOM 792 O O . LYS A 1 91 ? -10.162 26.206 6.402 1.00 52.03 91 LYS A O 1
ATOM 797 N N . HIS A 1 92 ? -8.874 24.798 7.564 1.00 59.72 92 HIS A N 1
ATOM 798 C CA . HIS A 1 92 ? -9.269 23.575 6.873 1.00 59.72 92 HIS A CA 1
ATOM 799 C C . HIS A 1 92 ? -10.094 22.591 7.722 1.00 59.72 92 HIS A C 1
ATOM 801 O O . HIS A 1 92 ? -10.360 21.501 7.223 1.00 59.72 92 HIS A O 1
ATOM 807 N N . ARG A 1 93 ? -10.497 22.952 8.959 1.00 57.16 93 ARG A N 1
ATOM 808 C CA . ARG A 1 93 ? -11.333 22.147 9.884 1.00 57.16 93 ARG A CA 1
ATOM 809 C C . ARG A 1 93 ? -10.953 20.659 9.852 1.00 57.16 93 ARG A C 1
ATOM 811 O O . ARG A 1 93 ? -11.791 19.805 9.559 1.00 57.16 93 ARG A O 1
ATOM 818 N N . ARG A 1 94 ? -9.667 20.360 10.064 1.00 67.25 94 ARG A N 1
ATOM 819 C CA . ARG A 1 94 ? -9.137 19.006 9.876 1.00 67.25 94 ARG A CA 1
ATOM 820 C C . ARG A 1 94 ? -9.328 18.182 11.132 1.00 67.25 94 ARG A C 1
ATOM 822 O O . ARG A 1 94 ? -8.915 18.564 12.225 1.00 67.25 94 ARG A O 1
ATOM 829 N N . PHE A 1 95 ? -9.933 17.026 10.927 1.00 74.44 95 PHE A N 1
ATOM 830 C CA . PHE A 1 95 ? -10.015 15.990 11.925 1.00 74.44 95 PHE A CA 1
ATOM 831 C C . PHE A 1 95 ? -8.852 15.008 11.754 1.00 74.44 95 PHE A C 1
ATOM 833 O O . PHE A 1 95 ? -8.578 14.574 10.632 1.00 74.44 95 PHE A O 1
ATOM 840 N N . GLY A 1 96 ? -8.158 14.687 12.846 1.00 84.75 96 GLY A N 1
ATOM 841 C CA . GLY A 1 96 ? -7.013 13.784 12.855 1.00 84.75 96 GLY A CA 1
ATOM 842 C C . GLY A 1 96 ? -7.214 12.615 13.812 1.00 84.75 96 GLY A C 1
ATOM 843 O O . GLY A 1 96 ? -7.373 12.828 15.013 1.00 84.75 96 GLY A O 1
ATOM 844 N N . ILE A 1 97 ? -7.138 11.388 13.300 1.00 88.56 97 ILE A N 1
ATOM 845 C CA . ILE A 1 97 ? -6.951 10.176 14.112 1.00 88.56 97 ILE A CA 1
ATOM 846 C C . ILE A 1 97 ? -5.471 9.831 14.073 1.00 88.56 97 ILE A C 1
ATOM 848 O O . ILE A 1 97 ? -4.861 9.870 13.008 1.00 88.56 97 ILE A O 1
ATOM 852 N N . THR A 1 98 ? -4.882 9.491 15.211 1.00 92.69 98 THR A N 1
ATOM 853 C CA . THR A 1 98 ? -3.523 8.956 15.270 1.00 92.69 98 THR A CA 1
ATOM 854 C C . THR A 1 98 ? -3.499 7.673 16.077 1.00 92.69 98 THR A C 1
ATOM 856 O O . THR A 1 98 ? -3.858 7.685 17.253 1.00 92.69 98 THR A O 1
ATOM 859 N N . ILE A 1 99 ? -3.020 6.592 15.473 1.00 95.12 99 ILE A N 1
ATOM 860 C CA . ILE A 1 99 ? -2.615 5.381 16.189 1.00 95.12 99 ILE A CA 1
ATOM 861 C C . ILE A 1 99 ? -1.089 5.332 16.220 1.00 95.12 99 ILE A C 1
ATOM 863 O O . ILE A 1 99 ? -0.422 5.552 15.206 1.00 95.12 99 ILE A O 1
ATOM 867 N N . ASP A 1 100 ? -0.541 5.083 17.402 1.00 95.50 100 ASP A N 1
ATOM 868 C CA . ASP A 1 100 ? 0.894 4.942 17.613 1.00 95.50 100 ASP A CA 1
ATOM 869 C C . ASP A 1 100 ? 1.162 3.546 18.159 1.00 95.50 100 ASP A C 1
ATOM 871 O O . ASP A 1 100 ? 0.918 3.265 19.334 1.00 95.50 100 ASP A O 1
ATOM 875 N N . TYR A 1 101 ? 1.648 2.657 17.295 1.00 96.50 101 TYR A N 1
ATOM 876 C CA . TYR A 1 101 ? 1.916 1.277 17.674 1.00 96.50 101 TYR A CA 1
ATOM 877 C C . TYR A 1 101 ? 3.013 1.154 18.729 1.00 96.50 101 TYR A C 1
ATOM 879 O O . TYR A 1 101 ? 3.051 0.142 19.423 1.00 96.50 101 TYR A O 1
ATOM 887 N N . ASN A 1 102 ? 3.841 2.181 18.927 1.00 93.44 102 ASN A N 1
ATOM 888 C CA . ASN A 1 102 ? 4.829 2.193 20.007 1.00 93.44 102 ASN A CA 1
ATOM 889 C C . ASN A 1 102 ? 4.184 2.334 21.391 1.00 93.44 102 ASN A C 1
ATOM 891 O O . ASN A 1 102 ? 4.806 1.996 22.392 1.00 93.44 102 ASN A O 1
ATOM 895 N N . LYS A 1 103 ? 2.941 2.831 21.460 1.00 93.56 103 LYS A N 1
ATOM 896 C CA . LYS A 1 103 ? 2.142 2.843 22.694 1.00 93.56 103 LYS A CA 1
ATOM 897 C C . LYS A 1 103 ? 1.379 1.536 22.922 1.00 93.56 103 LYS A C 1
ATOM 899 O O . LYS A 1 103 ? 0.860 1.331 24.011 1.00 93.56 103 LYS A O 1
ATOM 904 N N . ILE A 1 104 ? 1.261 0.697 21.892 1.00 94.94 104 ILE A N 1
ATOM 905 C CA . ILE A 1 104 ? 0.472 -0.543 21.911 1.00 94.94 104 ILE A CA 1
ATOM 906 C C . ILE A 1 104 ? 1.377 -1.750 22.155 1.00 94.94 104 ILE A C 1
ATOM 908 O O . ILE A 1 104 ? 1.017 -2.651 22.907 1.00 94.94 104 ILE A O 1
ATOM 912 N N . PHE A 1 105 ? 2.554 -1.765 21.530 1.00 95.38 105 PHE A N 1
ATOM 913 C CA . PHE A 1 105 ? 3.507 -2.859 21.637 1.00 95.38 105 PHE A CA 1
ATOM 914 C C . PHE A 1 105 ? 4.781 -2.404 22.348 1.00 95.38 105 PHE A C 1
ATOM 916 O O . PHE A 1 105 ? 5.479 -1.506 21.884 1.00 95.38 105 PHE A O 1
ATOM 923 N N . GLU A 1 106 ? 5.117 -3.079 23.449 1.00 92.62 106 GLU A N 1
ATOM 924 C CA . GLU A 1 106 ? 6.379 -2.864 24.177 1.00 92.62 106 GLU A CA 1
ATOM 925 C C . GLU A 1 106 ? 7.602 -3.351 23.382 1.00 92.62 106 GLU A C 1
ATOM 927 O O . GLU A 1 106 ? 8.717 -2.863 23.558 1.00 92.62 106 GLU A O 1
ATOM 932 N N . THR A 1 107 ? 7.396 -4.331 22.500 1.00 95.12 107 THR A N 1
ATOM 933 C CA . THR A 1 107 ? 8.424 -4.920 21.633 1.00 95.12 107 THR A CA 1
ATOM 934 C C . THR A 1 107 ? 7.938 -4.956 20.187 1.00 95.12 107 THR A C 1
ATOM 936 O O . THR A 1 107 ? 6.780 -4.665 19.905 1.00 95.12 107 THR A O 1
ATOM 939 N N . SER A 1 108 ? 8.818 -5.288 19.239 1.00 96.25 108 SER A N 1
ATOM 940 C CA . SER A 1 108 ? 8.423 -5.396 17.828 1.00 96.25 108 SER A CA 1
ATOM 941 C C . SER A 1 108 ? 7.363 -6.500 17.648 1.00 96.25 108 SER A C 1
ATOM 943 O O . SER A 1 108 ? 7.688 -7.667 17.882 1.00 96.25 108 SER A O 1
ATOM 945 N N . PRO A 1 109 ? 6.121 -6.178 17.231 1.00 97.12 109 PRO A N 1
ATOM 946 C CA . PRO A 1 109 ? 5.088 -7.186 16.994 1.00 97.12 109 PRO A CA 1
ATOM 947 C C . PRO A 1 109 ? 5.463 -8.051 15.789 1.00 97.12 109 PRO A C 1
ATOM 949 O O . PRO A 1 109 ? 6.147 -7.570 14.887 1.00 97.12 109 PRO A O 1
ATOM 952 N N . SER A 1 110 ? 4.970 -9.293 15.706 1.00 97.25 110 SER A N 1
ATOM 953 C CA . SER A 1 110 ? 5.114 -10.075 14.467 1.00 97.25 110 SER A CA 1
ATOM 954 C C . SER A 1 110 ? 4.438 -9.360 13.290 1.00 97.25 110 SER A C 1
ATOM 956 O O . SER A 1 110 ? 3.507 -8.570 13.474 1.00 97.25 110 SER A O 1
ATOM 958 N N . TYR A 1 111 ? 4.896 -9.636 12.065 1.00 96.88 111 TYR A N 1
ATOM 959 C CA . TYR A 1 111 ? 4.302 -9.037 10.867 1.00 96.88 111 TYR A CA 1
ATOM 960 C C . TYR A 1 111 ? 2.813 -9.367 10.749 1.00 96.88 111 TYR A C 1
ATOM 962 O O . TYR A 1 111 ? 2.004 -8.452 10.622 1.00 96.88 111 TYR A O 1
ATOM 970 N N . GLY A 1 112 ? 2.447 -10.646 10.882 1.00 96.88 112 GLY A N 1
ATOM 971 C CA . GLY A 1 112 ? 1.052 -11.085 10.857 1.00 96.88 112 GLY A CA 1
ATOM 972 C C . GLY A 1 112 ? 0.169 -10.388 11.896 1.00 96.88 112 GLY A C 1
ATOM 973 O O . GLY A 1 112 ? -0.894 -9.880 11.548 1.00 96.88 112 GLY A O 1
ATOM 974 N N . LEU A 1 113 ? 0.630 -10.282 13.152 1.00 97.12 113 LEU A N 1
ATOM 975 C CA . LEU A 1 113 ? -0.104 -9.587 14.218 1.00 97.12 113 LEU A CA 1
ATOM 976 C C . LEU A 1 113 ? -0.338 -8.111 13.878 1.00 97.12 113 LEU A C 1
ATOM 978 O O . LEU A 1 113 ? -1.465 -7.622 13.973 1.00 97.12 113 LEU A O 1
ATOM 982 N N . TRP A 1 114 ? 0.717 -7.409 13.455 1.00 96.62 114 TRP A N 1
ATOM 983 C CA . TRP A 1 114 ? 0.610 -6.008 13.063 1.00 96.62 114 TRP A CA 1
ATOM 984 C C . TRP A 1 114 ? -0.356 -5.823 11.893 1.00 96.62 114 TRP A C 1
ATOM 986 O O . TRP A 1 114 ? -1.264 -5.009 11.999 1.00 96.62 114 TRP A O 1
ATOM 996 N N . ARG A 1 115 ? -0.207 -6.590 10.805 1.00 94.81 115 ARG A N 1
ATOM 997 C CA . ARG A 1 115 ? -1.071 -6.486 9.615 1.00 94.81 115 ARG A CA 1
ATOM 998 C C . ARG A 1 115 ? -2.539 -6.704 9.954 1.00 94.81 115 ARG A C 1
ATOM 1000 O O . ARG A 1 115 ? -3.380 -5.950 9.483 1.00 94.81 115 ARG A O 1
ATOM 1007 N N . ARG A 1 116 ? -2.837 -7.690 10.797 1.00 94.44 116 ARG A N 1
ATOM 1008 C CA . ARG A 1 116 ? -4.202 -8.042 11.198 1.00 94.44 116 ARG A CA 1
ATOM 1009 C C . ARG A 1 116 ? -4.913 -6.900 11.922 1.00 94.44 116 ARG A C 1
ATOM 1011 O O . ARG A 1 116 ? -6.047 -6.569 11.579 1.00 94.44 116 ARG A O 1
ATOM 1018 N N . ILE A 1 117 ? -4.223 -6.276 12.876 1.00 95.31 117 ILE A N 1
ATOM 1019 C CA . ILE A 1 117 ? -4.728 -5.102 13.600 1.00 95.31 117 ILE A CA 1
ATOM 1020 C C . ILE A 1 117 ? -4.786 -3.887 12.669 1.00 95.31 117 ILE A C 1
ATOM 1022 O O . ILE A 1 117 ? -5.780 -3.166 12.650 1.00 95.31 117 ILE A O 1
ATOM 1026 N N . ASP A 1 118 ? -3.738 -3.672 11.878 1.00 94.06 118 ASP A N 1
ATOM 1027 C CA . ASP A 1 118 ? -3.577 -2.485 11.048 1.00 94.06 118 ASP A CA 1
ATOM 1028 C C . ASP A 1 118 ? -4.549 -2.410 9.880 1.00 94.06 118 ASP A C 1
ATOM 1030 O O . ASP A 1 118 ? -5.114 -1.349 9.622 1.00 94.06 118 ASP A O 1
ATOM 1034 N N . ASP A 1 119 ? -4.771 -3.522 9.185 1.00 91.19 119 ASP A N 1
ATOM 1035 C CA . ASP A 1 119 ? -5.739 -3.597 8.096 1.00 91.19 119 ASP A CA 1
ATOM 1036 C C . ASP A 1 119 ? -7.138 -3.266 8.598 1.00 91.19 119 ASP A C 1
ATOM 1038 O O . ASP A 1 119 ? -7.779 -2.353 8.077 1.00 91.19 119 ASP A O 1
ATOM 1042 N N . PHE A 1 120 ? -7.557 -3.926 9.677 1.00 91.06 120 PHE A N 1
ATOM 1043 C CA . PHE A 1 120 ? -8.859 -3.684 10.275 1.00 91.06 120 PHE A CA 1
ATOM 1044 C C . PHE A 1 120 ? -9.000 -2.263 10.812 1.00 91.06 120 PHE A C 1
ATOM 1046 O O . PHE A 1 120 ? -10.004 -1.611 10.540 1.00 91.06 120 PHE A O 1
ATOM 1053 N N . PHE A 1 121 ? -8.006 -1.753 11.543 1.00 90.50 121 PHE A N 1
ATOM 1054 C CA . PHE A 1 121 ? -8.084 -0.408 12.101 1.00 90.50 121 PHE A CA 1
ATOM 1055 C C . PHE A 1 121 ? -8.133 0.657 11.009 1.00 90.50 121 PHE A C 1
ATOM 1057 O O . PHE A 1 121 ? -8.947 1.573 11.102 1.00 90.50 121 PHE A O 1
ATOM 1064 N N . VAL A 1 122 ? -7.301 0.544 9.969 1.00 88.44 122 VAL A N 1
ATOM 1065 C CA . VAL A 1 122 ? -7.333 1.479 8.840 1.00 88.44 122 VAL A CA 1
ATOM 1066 C C . VAL A 1 122 ? -8.703 1.435 8.164 1.00 88.44 122 VAL A C 1
ATOM 1068 O O . VAL A 1 122 ? -9.276 2.494 7.927 1.00 88.44 122 VAL A O 1
ATOM 1071 N N . ASP A 1 123 ? -9.277 0.255 7.919 1.00 85.25 123 ASP A N 1
ATOM 1072 C CA . ASP A 1 123 ? -10.613 0.160 7.322 1.00 85.25 123 ASP A CA 1
ATOM 1073 C C . ASP A 1 123 ? -11.701 0.752 8.227 1.00 85.25 123 ASP A C 1
ATOM 1075 O O . ASP A 1 123 ? -12.527 1.533 7.754 1.00 85.25 123 ASP A O 1
ATOM 1079 N N . VAL A 1 124 ? -11.673 0.463 9.531 1.00 84.12 124 VAL A N 1
ATOM 1080 C CA . VAL A 1 124 ? -12.612 1.029 10.513 1.00 84.12 124 VAL A CA 1
ATOM 1081 C C . VAL A 1 124 ? -12.493 2.552 10.573 1.00 84.12 124 VAL A C 1
ATOM 1083 O O . VAL A 1 124 ? -13.504 3.251 10.487 1.00 84.12 124 VAL A O 1
ATOM 1086 N N . ALA A 1 125 ? -11.270 3.075 10.689 1.00 82.25 125 ALA A N 1
ATOM 1087 C CA . ALA A 1 125 ? -10.967 4.504 10.706 1.00 82.25 125 ALA A CA 1
ATOM 1088 C C . ALA A 1 125 ? -11.459 5.201 9.434 1.00 82.25 125 ALA A C 1
ATOM 1090 O O . ALA A 1 125 ? -11.991 6.309 9.508 1.00 82.25 125 ALA A O 1
ATOM 1091 N N . LEU A 1 126 ? -11.326 4.544 8.278 1.00 75.81 126 LEU A N 1
ATOM 1092 C CA . LEU A 1 126 ? -11.768 5.095 7.001 1.00 75.81 126 LEU A CA 1
ATOM 1093 C C . LEU A 1 126 ? -13.282 4.978 6.769 1.00 75.81 126 LEU A C 1
ATOM 1095 O O . LEU A 1 126 ? -13.859 5.829 6.087 1.00 75.81 126 LEU A O 1
ATOM 1099 N N . CYS A 1 127 ? -13.932 3.969 7.350 1.00 71.75 127 CYS A N 1
ATOM 1100 C CA . CYS A 1 127 ? -15.368 3.711 7.211 1.00 71.75 127 CYS A CA 1
ATOM 1101 C C . CYS A 1 127 ? -16.215 4.282 8.364 1.00 71.75 127 CYS A C 1
ATOM 1103 O O . CYS A 1 127 ? -17.430 4.094 8.386 1.00 71.75 127 CYS A O 1
ATOM 1105 N N . TRP A 1 128 ? -15.606 5.007 9.305 1.00 71.25 128 TRP A N 1
ATOM 1106 C CA . TRP A 1 128 ? -16.223 5.488 10.548 1.00 71.25 128 TRP A CA 1
ATOM 1107 C C . TRP A 1 128 ? -17.584 6.177 10.349 1.00 71.25 128 TRP A C 1
ATOM 1109 O O . TRP A 1 128 ? -17.705 6.961 9.414 1.00 71.25 128 TRP A O 1
ATOM 1119 N N . PRO A 1 129 ? -18.612 5.958 11.188 1.00 59.91 129 PRO A N 1
ATOM 1120 C CA . PRO A 1 129 ? -19.997 6.356 10.916 1.00 59.91 129 PRO A CA 1
ATOM 1121 C C . PRO A 1 129 ? -20.191 7.856 10.643 1.00 59.91 129 PRO A C 1
ATOM 1123 O O . PRO A 1 129 ? -19.483 8.716 11.167 1.00 59.91 129 PRO A O 1
ATOM 1126 N N . GLU A 1 130 ? -21.182 8.167 9.801 1.00 56.03 130 GLU A N 1
ATOM 1127 C CA . GLU A 1 130 ? -21.450 9.511 9.254 1.00 56.03 130 GLU A CA 1
ATOM 1128 C C . GLU A 1 130 ? -21.733 10.572 10.330 1.00 56.03 130 GLU A C 1
ATOM 1130 O O . GLU A 1 130 ? -21.353 11.726 10.151 1.00 56.03 130 GLU A O 1
ATOM 1135 N N . GLY A 1 131 ? -22.272 10.177 11.489 1.00 54.03 131 GLY A N 1
ATOM 1136 C CA . GLY A 1 131 ? -22.549 11.087 12.607 1.00 54.03 131 GLY A CA 1
ATOM 1137 C C . GLY A 1 131 ? -21.316 11.645 13.332 1.00 54.03 131 GLY A C 1
ATOM 1138 O O . GLY A 1 131 ? -21.467 12.510 14.190 1.00 54.03 131 GLY A O 1
ATOM 1139 N N . VAL A 1 132 ? -20.109 11.163 13.017 1.00 57.25 132 VAL A N 1
ATOM 1140 C CA . VAL A 1 132 ? -18.868 11.584 13.691 1.00 57.25 132 VAL A CA 1
ATOM 1141 C C . VAL A 1 132 ? -18.056 12.559 12.828 1.00 57.25 132 VAL A C 1
ATOM 1143 O O . VAL A 1 132 ? -17.485 13.511 13.352 1.00 57.25 132 VAL A O 1
ATOM 1146 N N . PHE A 1 133 ? -18.014 12.371 11.503 1.00 58.16 133 PHE A N 1
ATOM 1147 C CA . PHE A 1 133 ? -17.158 13.182 10.617 1.00 58.16 133 PHE A CA 1
ATOM 1148 C C . PHE A 1 133 ? -17.886 13.945 9.505 1.00 58.16 133 PHE A C 1
ATOM 1150 O O . PHE A 1 133 ? -17.226 14.710 8.810 1.00 58.16 133 PHE A O 1
ATOM 1157 N N . ASP A 1 134 ? -19.207 13.794 9.355 1.00 57.09 134 ASP A N 1
ATOM 1158 C CA . ASP A 1 134 ? -20.098 14.642 8.537 1.00 57.09 134 ASP A CA 1
ATOM 1159 C C . ASP A 1 134 ? -19.506 15.114 7.184 1.00 57.09 134 ASP A C 1
ATOM 1161 O O . ASP A 1 134 ? -19.225 16.293 6.976 1.00 57.09 134 ASP A O 1
ATOM 1165 N N . GLU A 1 135 ? -19.226 14.163 6.280 1.00 61.47 135 GLU A N 1
ATOM 1166 C CA . GLU A 1 135 ? -18.591 14.350 4.953 1.00 61.47 135 GLU A CA 1
ATOM 1167 C C . GLU A 1 135 ? -17.201 15.026 4.920 1.00 61.47 135 GLU A C 1
ATOM 1169 O O . GLU A 1 135 ? -16.628 15.222 3.834 1.00 61.47 135 GLU A O 1
ATOM 1174 N N . ARG A 1 136 ? -16.621 15.381 6.070 1.00 66.06 136 ARG A N 1
ATOM 1175 C CA . ARG A 1 136 ? -15.376 16.150 6.127 1.00 66.06 136 ARG A CA 1
ATOM 1176 C C . ARG A 1 136 ? -14.176 15.295 5.730 1.00 66.06 136 ARG A C 1
ATOM 1178 O O . ARG A 1 136 ? -14.106 14.116 6.085 1.00 66.06 136 ARG A O 1
ATOM 1185 N N . PRO A 1 137 ? -13.182 15.890 5.050 1.00 68.69 137 PRO A N 1
ATOM 1186 C CA . PRO A 1 137 ? -11.879 15.265 4.913 1.00 68.69 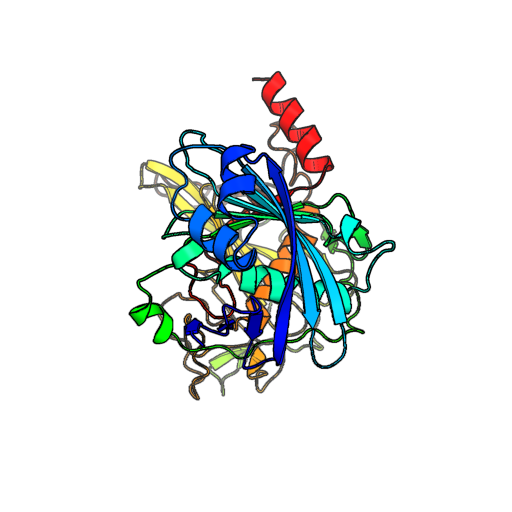137 PRO A CA 1
ATOM 1187 C C . PRO A 1 137 ? -11.294 14.995 6.301 1.00 68.69 137 PRO A C 1
ATOM 1189 O O . PRO A 1 137 ? -11.188 15.909 7.123 1.00 68.69 137 PRO A O 1
ATOM 1192 N N . PHE A 1 138 ? -10.880 13.758 6.546 1.00 76.44 138 PHE A N 1
ATOM 1193 C CA . PHE A 1 138 ? -10.140 13.397 7.749 1.00 76.44 138 PHE A CA 1
ATOM 1194 C C . PHE A 1 138 ? -8.747 12.894 7.370 1.00 76.44 138 PHE A C 1
ATOM 1196 O O . PHE A 1 138 ? -8.511 12.403 6.260 1.00 76.44 138 PHE A O 1
ATOM 1203 N N . GLY A 1 139 ? -7.814 13.071 8.299 1.00 84.38 139 GLY A N 1
ATOM 1204 C CA . GLY A 1 139 ? -6.489 12.479 8.252 1.00 84.38 139 GLY A CA 1
ATOM 1205 C C . GLY A 1 139 ? -6.390 11.355 9.274 1.00 84.38 139 GLY A C 1
ATOM 1206 O O . GLY A 1 139 ? -6.783 11.524 10.427 1.00 84.38 139 GLY A O 1
ATOM 1207 N N . LEU A 1 140 ? -5.837 10.225 8.865 1.00 88.81 140 LEU A N 1
ATOM 1208 C CA . LEU A 1 140 ? -5.424 9.151 9.751 1.00 88.81 140 LEU A CA 1
ATOM 1209 C C . LEU A 1 140 ? -3.899 9.060 9.703 1.00 88.81 140 LEU A C 1
ATOM 1211 O O . LEU A 1 140 ? -3.305 8.905 8.643 1.00 88.81 140 LEU A O 1
ATOM 1215 N N . ILE A 1 141 ? -3.262 9.158 10.858 1.00 92.31 141 ILE A N 1
ATOM 1216 C CA . ILE A 1 141 ? -1.825 9.006 11.023 1.00 92.31 141 ILE A CA 1
ATOM 1217 C C . ILE A 1 141 ? -1.581 7.686 11.741 1.00 92.31 141 ILE A C 1
ATOM 1219 O O . ILE A 1 141 ? -2.124 7.431 12.810 1.00 92.31 141 ILE A O 1
ATOM 1223 N N . VAL A 1 142 ? -0.738 6.851 11.159 1.00 94.50 142 VAL A N 1
ATOM 1224 C CA . VAL A 1 142 ? -0.304 5.596 11.755 1.00 94.50 142 VAL A CA 1
ATOM 1225 C C . VAL A 1 142 ? 1.201 5.661 11.953 1.00 94.50 142 VAL A C 1
ATOM 1227 O O . VAL A 1 142 ? 1.936 5.894 10.992 1.00 94.50 142 VAL A O 1
ATOM 1230 N N . ILE A 1 143 ? 1.650 5.481 13.191 1.00 95.62 143 ILE A N 1
ATOM 1231 C CA . ILE A 1 143 ? 3.063 5.501 13.581 1.00 95.62 143 ILE A CA 1
ATOM 1232 C C . ILE A 1 143 ? 3.474 4.085 13.978 1.00 95.62 143 ILE A C 1
ATOM 1234 O O . ILE A 1 143 ? 2.762 3.420 14.731 1.00 95.62 143 ILE A O 1
ATOM 1238 N N . GLY A 1 144 ? 4.612 3.632 13.461 1.00 95.31 144 GLY A N 1
ATOM 1239 C CA . GLY A 1 144 ? 5.074 2.256 13.591 1.00 95.31 144 GLY A CA 1
ATOM 1240 C C . GLY A 1 144 ? 4.617 1.397 12.411 1.00 95.31 144 GLY A C 1
ATOM 1241 O O . GLY A 1 144 ? 3.424 1.312 12.097 1.00 95.31 144 GLY A O 1
ATOM 1242 N N . ALA A 1 145 ? 5.563 0.767 11.723 1.00 94.62 145 ALA A N 1
ATOM 1243 C CA . ALA A 1 145 ? 5.264 -0.151 10.632 1.00 94.62 145 ALA A CA 1
ATOM 1244 C C . ALA A 1 145 ? 6.396 -1.154 10.414 1.00 94.62 145 ALA A C 1
ATOM 1246 O O . ALA A 1 145 ? 7.557 -0.891 10.730 1.00 94.62 145 ALA A O 1
ATOM 1247 N N . TRP A 1 146 ? 6.064 -2.287 9.799 1.00 94.06 146 TRP A N 1
ATOM 1248 C CA . TRP A 1 146 ? 7.080 -3.112 9.159 1.00 94.06 146 TRP A CA 1
ATOM 1249 C C . TRP A 1 146 ? 7.541 -2.444 7.865 1.00 94.06 146 TRP A C 1
ATOM 1251 O O . TRP A 1 146 ? 6.723 -2.089 7.019 1.00 94.06 146 TRP A O 1
ATOM 1261 N N . TYR A 1 147 ? 8.851 -2.270 7.745 1.00 90.44 147 TYR A N 1
ATOM 1262 C CA . TYR A 1 147 ? 9.516 -1.614 6.633 1.00 90.44 147 TYR A CA 1
ATOM 1263 C C . TYR A 1 147 ? 10.870 -2.283 6.363 1.00 90.44 147 TYR A C 1
ATOM 1265 O O . TYR A 1 147 ? 11.689 -2.455 7.267 1.00 90.44 147 TYR A O 1
ATOM 1273 N N . GLN A 1 148 ? 11.100 -2.692 5.122 1.00 89.19 148 GLN A N 1
ATOM 1274 C CA . GLN A 1 148 ? 12.261 -3.422 4.626 1.00 89.19 148 GLN A CA 1
ATOM 1275 C C . GLN A 1 148 ? 12.600 -4.629 5.510 1.00 89.19 148 GLN A C 1
ATOM 1277 O O . GLN A 1 148 ? 13.731 -4.813 5.976 1.00 89.19 148 GLN A O 1
ATOM 1282 N N . GLY A 1 149 ? 11.577 -5.436 5.789 1.00 91.44 149 GLY A N 1
ATOM 1283 C CA . GLY A 1 149 ? 11.690 -6.643 6.605 1.00 91.44 149 GLY A CA 1
ATOM 1284 C C . GLY A 1 149 ? 12.043 -6.408 8.070 1.00 91.44 149 GLY A C 1
ATOM 1285 O O . GLY A 1 149 ? 12.465 -7.347 8.742 1.00 91.44 149 GLY A O 1
ATOM 1286 N N . LYS A 1 150 ? 11.897 -5.180 8.583 1.00 94.69 150 LYS A N 1
ATOM 1287 C CA . LYS A 1 150 ? 12.134 -4.847 9.993 1.00 94.69 150 LYS A CA 1
ATOM 1288 C C . LYS A 1 150 ? 11.010 -3.987 10.548 1.00 94.69 150 LYS A C 1
ATOM 1290 O O . LYS A 1 150 ? 10.469 -3.136 9.852 1.00 94.69 150 LYS A O 1
ATOM 1295 N N . TRP A 1 151 ? 10.672 -4.182 11.817 1.00 95.69 151 TRP A N 1
ATOM 1296 C CA . TRP A 1 151 ? 9.813 -3.238 12.518 1.00 95.69 151 TRP A CA 1
ATOM 1297 C C . TRP A 1 151 ? 10.547 -1.909 12.702 1.00 95.69 151 TRP A C 1
ATOM 1299 O O . TRP A 1 151 ? 11.701 -1.883 13.138 1.00 95.69 151 TRP A O 1
ATOM 1309 N N . ARG A 1 152 ? 9.872 -0.810 12.380 1.00 94.81 152 ARG A N 1
ATOM 1310 C CA . ARG A 1 152 ? 10.359 0.551 12.574 1.00 94.81 152 ARG A CA 1
ATOM 1311 C C . ARG A 1 152 ? 9.316 1.361 13.326 1.00 94.81 152 ARG A C 1
ATOM 1313 O O . ARG A 1 152 ? 8.204 1.544 12.838 1.00 94.81 152 ARG A O 1
ATOM 1320 N N . SER A 1 153 ? 9.700 1.863 14.494 1.00 94.75 153 SER A N 1
ATOM 1321 C CA . SER A 1 153 ? 8.865 2.697 15.366 1.00 94.75 153 SER A CA 1
ATOM 1322 C C . SER A 1 153 ? 8.660 4.118 14.840 1.00 94.75 153 SER A C 1
ATOM 1324 O O . SER A 1 153 ? 7.721 4.801 15.236 1.00 94.75 153 SER A O 1
ATOM 1326 N N . ASP A 1 154 ? 9.533 4.567 13.947 1.00 92.62 154 ASP A N 1
ATOM 1327 C CA . ASP A 1 154 ? 9.626 5.937 13.446 1.00 92.62 154 ASP A CA 1
ATOM 1328 C C . ASP A 1 154 ? 8.983 6.135 12.066 1.00 92.62 154 ASP A C 1
ATOM 1330 O O . ASP A 1 154 ? 8.888 7.261 11.574 1.00 92.62 154 ASP A O 1
ATOM 1334 N N . VAL A 1 155 ? 8.521 5.052 11.439 1.00 91.56 155 VAL A N 1
ATOM 1335 C CA . VAL A 1 155 ? 7.810 5.106 10.164 1.00 91.56 155 VAL A CA 1
ATOM 1336 C C . VAL A 1 155 ? 6.404 5.646 10.377 1.00 91.56 155 VAL A C 1
ATOM 1338 O O . VAL A 1 155 ? 5.657 5.163 11.232 1.00 91.56 155 VAL A O 1
ATOM 1341 N N . LYS A 1 156 ? 6.022 6.618 9.548 1.00 91.94 156 LYS A N 1
ATOM 1342 C CA . LYS A 1 156 ? 4.713 7.260 9.587 1.00 91.94 156 LYS A CA 1
ATOM 1343 C C . LYS A 1 156 ? 3.972 7.065 8.270 1.00 91.94 156 LYS A C 1
ATOM 1345 O O . LYS A 1 156 ? 4.489 7.325 7.185 1.00 91.94 156 LYS A O 1
ATOM 1350 N N . ARG A 1 157 ? 2.719 6.637 8.375 1.00 91.81 157 ARG A N 1
ATOM 1351 C CA . ARG A 1 157 ? 1.775 6.498 7.264 1.00 91.81 157 ARG A CA 1
ATOM 1352 C C . ARG A 1 157 ? 0.626 7.464 7.482 1.00 91.81 157 ARG A C 1
ATOM 1354 O O . ARG A 1 157 ? -0.027 7.424 8.519 1.00 91.81 157 ARG A O 1
ATOM 1361 N N . ILE A 1 158 ? 0.406 8.357 6.529 1.00 89.62 158 ILE A N 1
ATOM 1362 C CA . ILE A 1 158 ? -0.660 9.352 6.576 1.00 89.62 158 ILE A CA 1
ATOM 1363 C C . ILE A 1 158 ? -1.678 8.994 5.515 1.00 89.62 158 ILE A C 1
ATOM 1365 O O . ILE A 1 158 ? -1.434 9.155 4.325 1.00 89.62 158 ILE A O 1
ATOM 1369 N N . PHE A 1 159 ? -2.832 8.552 5.964 1.00 87.19 159 PHE A N 1
ATOM 1370 C CA . PHE A 1 159 ? -3.990 8.319 5.139 1.00 87.19 159 PHE A CA 1
ATOM 1371 C C . PHE A 1 159 ? -4.836 9.589 5.149 1.00 87.19 159 PHE A C 1
ATOM 1373 O O . PHE A 1 159 ? -5.034 10.220 6.189 1.00 87.19 159 PHE A O 1
ATOM 1380 N N . SER A 1 160 ? -5.359 9.973 4.002 1.00 80.06 160 SER A N 1
ATOM 1381 C CA . SER A 1 160 ? -6.483 10.886 3.914 1.00 80.06 160 SER A CA 1
ATOM 1382 C C . SER A 1 160 ? -7.544 10.266 3.031 1.00 80.06 160 SER A C 1
ATOM 1384 O O . SER A 1 160 ? -7.266 9.473 2.133 1.00 80.06 160 SER A O 1
ATOM 1386 N N . GLY A 1 161 ? -8.789 10.581 3.339 1.00 73.44 161 GLY A N 1
ATOM 1387 C CA . GLY A 1 161 ? -9.915 10.016 2.630 1.00 73.44 161 GLY A CA 1
ATOM 1388 C C . GLY A 1 161 ? -11.113 10.932 2.710 1.00 73.44 161 GLY A C 1
ATOM 1389 O O . GLY A 1 161 ? -11.229 11.780 3.601 1.00 73.44 161 GLY A O 1
ATOM 1390 N N . ARG A 1 162 ? -12.021 10.733 1.763 1.00 70.62 162 ARG A N 1
ATOM 1391 C CA . ARG A 1 162 ? -13.359 11.301 1.816 1.00 70.62 162 ARG A CA 1
ATOM 1392 C C . ARG A 1 162 ? -14.337 10.205 1.444 1.00 70.62 162 ARG A C 1
ATOM 1394 O O . ARG A 1 162 ? -14.171 9.546 0.421 1.00 70.62 162 ARG A O 1
ATOM 1401 N N . LYS A 1 163 ? -15.373 10.041 2.257 1.00 67.06 163 LYS A N 1
ATOM 1402 C CA . LYS A 1 163 ? -16.481 9.147 1.929 1.00 67.06 163 LYS A CA 1
ATOM 1403 C C . LYS A 1 163 ? -17.118 9.582 0.610 1.00 67.06 163 LYS A C 1
ATOM 1405 O O . LYS A 1 163 ? -17.415 10.764 0.430 1.00 67.06 163 LYS A O 1
ATOM 1410 N N . ALA A 1 164 ? -17.287 8.644 -0.317 1.00 59.53 164 ALA A N 1
ATOM 1411 C CA . ALA A 1 164 ? -17.931 8.910 -1.594 1.00 59.53 164 ALA A CA 1
ATOM 1412 C C . ALA A 1 164 ? -19.394 8.450 -1.559 1.00 59.53 164 ALA A C 1
ATOM 1414 O O . ALA A 1 164 ? -19.674 7.264 -1.397 1.00 59.53 164 ALA A O 1
ATOM 1415 N N . GLY A 1 165 ? -20.312 9.389 -1.787 1.00 63.69 165 GLY A N 1
ATOM 1416 C CA . GLY A 1 165 ? -21.745 9.114 -1.894 1.00 63.69 165 GLY A CA 1
ATOM 1417 C C . GLY A 1 165 ? -22.501 9.224 -0.570 1.00 63.69 165 GLY A C 1
ATOM 1418 O O . GLY A 1 165 ? -21.911 9.322 0.502 1.00 63.69 165 GLY A O 1
ATOM 1419 N N . LYS A 1 166 ? -23.833 9.242 -0.678 1.00 68.94 166 LYS A N 1
ATOM 1420 C CA . LYS A 1 166 ? -24.748 9.214 0.470 1.00 68.94 166 LYS A CA 1
ATOM 1421 C C . LYS A 1 166 ? -24.840 7.798 1.042 1.00 68.94 166 LYS A C 1
ATOM 1423 O O . LYS A 1 166 ? -24.586 6.832 0.317 1.00 68.94 166 LYS A O 1
ATOM 1428 N N . ARG A 1 167 ? -25.280 7.673 2.295 1.00 68.44 167 ARG A N 1
ATOM 1429 C CA . ARG A 1 167 ? -25.485 6.402 3.008 1.00 68.44 167 ARG A CA 1
ATOM 1430 C C . ARG A 1 167 ? -26.175 5.327 2.171 1.00 68.44 167 ARG A C 1
ATOM 1432 O O . ARG A 1 167 ? -25.735 4.180 2.158 1.00 68.44 167 ARG A O 1
ATOM 1439 N N . GLU A 1 168 ? -27.233 5.696 1.454 1.00 72.94 168 GLU A N 1
ATOM 1440 C CA . GLU A 1 168 ? -28.042 4.767 0.658 1.00 72.94 168 GLU A CA 1
ATOM 1441 C C . GLU A 1 168 ? -27.258 4.201 -0.530 1.00 72.94 168 GLU A C 1
ATOM 1443 O O . GLU A 1 168 ? -27.429 3.041 -0.895 1.00 72.94 168 GLU A O 1
ATOM 1448 N N . VAL A 1 169 ? -26.365 5.010 -1.108 1.00 68.44 169 VAL A N 1
ATOM 1449 C CA . VAL A 1 169 ? -25.489 4.593 -2.208 1.00 68.44 169 VAL A CA 1
ATOM 1450 C C . VAL A 1 169 ? -24.418 3.644 -1.681 1.00 68.44 169 VAL A C 1
ATOM 1452 O O . VAL A 1 169 ? -24.183 2.598 -2.278 1.00 68.44 169 VAL A O 1
ATOM 1455 N N . VAL A 1 170 ? -23.821 3.958 -0.527 1.00 66.62 170 VAL A N 1
ATOM 1456 C CA . VAL A 1 170 ? -22.796 3.108 0.096 1.00 66.62 170 VAL A CA 1
ATOM 1457 C C . VAL A 1 170 ? -23.355 1.737 0.467 1.00 66.62 170 VAL A C 1
ATOM 1459 O O . VAL A 1 170 ? -22.702 0.726 0.225 1.00 66.62 170 VAL A O 1
ATOM 1462 N N . ALA A 1 171 ? -24.580 1.690 0.994 1.00 68.62 171 ALA A N 1
ATOM 1463 C CA . ALA A 1 171 ? -25.261 0.443 1.337 1.00 68.62 171 ALA A CA 1
ATOM 1464 C C . ALA A 1 171 ? -25.517 -0.475 0.126 1.00 68.62 171 ALA A C 1
ATOM 1466 O O . ALA A 1 171 ? -25.733 -1.670 0.308 1.00 68.62 171 ALA A O 1
ATOM 1467 N N . SER A 1 172 ? -25.498 0.070 -1.095 1.00 68.88 172 SER A N 1
ATOM 1468 C CA . SER A 1 172 ? -25.674 -0.696 -2.333 1.00 68.88 172 SER A CA 1
ATOM 1469 C C . SER A 1 172 ? -24.368 -1.213 -2.941 1.00 68.88 172 SER A C 1
ATOM 1471 O O . SER A 1 172 ? -24.420 -1.992 -3.893 1.00 68.88 172 SER A O 1
ATOM 1473 N N . TYR A 1 173 ? -23.203 -0.798 -2.424 1.00 66.06 173 TYR A N 1
ATOM 1474 C CA . TYR A 1 173 ? -21.933 -1.269 -2.967 1.00 66.06 173 TYR A CA 1
ATOM 1475 C C . TYR A 1 173 ? -21.704 -2.750 -2.643 1.00 66.06 173 TYR A C 1
ATOM 1477 O O . TYR A 1 173 ? -21.979 -3.185 -1.520 1.00 66.06 173 TYR A O 1
ATOM 1485 N N . PRO A 1 174 ? -21.174 -3.530 -3.603 1.00 63.94 174 PRO A N 1
ATOM 1486 C CA . PRO A 1 174 ? -20.783 -4.898 -3.338 1.00 63.94 174 PRO A CA 1
ATOM 1487 C C . PRO A 1 174 ? -19.728 -4.935 -2.233 1.00 63.94 174 PRO A C 1
ATOM 1489 O O . PRO A 1 174 ? -18.764 -4.170 -2.199 1.00 63.94 174 PRO A O 1
ATOM 1492 N N . ILE A 1 175 ? -19.961 -5.834 -1.288 1.00 67.50 175 ILE A N 1
ATOM 1493 C CA . ILE A 1 175 ? -19.121 -6.014 -0.119 1.00 67.50 175 ILE A CA 1
ATOM 1494 C C . ILE A 1 175 ? -18.107 -7.107 -0.458 1.00 67.50 175 ILE A C 1
ATOM 1496 O O . ILE A 1 175 ? -18.467 -8.282 -0.517 1.00 67.50 175 ILE A O 1
ATOM 1500 N N . VAL A 1 176 ? -16.851 -6.718 -0.683 1.00 71.38 176 VAL A N 1
ATOM 1501 C CA . VAL A 1 176 ? -15.732 -7.657 -0.895 1.00 71.38 176 VAL A CA 1
ATOM 1502 C C . VAL A 1 176 ? -15.549 -8.591 0.306 1.00 71.38 176 VAL A C 1
ATOM 1504 O O . VAL A 1 176 ? -15.909 -8.238 1.423 1.00 71.38 176 VAL A O 1
ATOM 1507 N N . GLU A 1 177 ? -14.984 -9.782 0.120 1.00 76.75 177 GLU A N 1
ATOM 1508 C CA . GLU A 1 177 ? -14.636 -10.631 1.268 1.00 76.75 177 GLU A CA 1
ATOM 1509 C C . GLU A 1 177 ? -13.428 -10.032 2.015 1.00 76.75 177 GLU A C 1
ATOM 1511 O O . GLU A 1 177 ? -12.428 -9.682 1.373 1.00 76.75 177 GLU A O 1
ATOM 1516 N N . PRO A 1 178 ? -13.494 -9.860 3.350 1.00 79.94 178 PRO A N 1
ATOM 1517 C CA . PRO A 1 178 ? -12.349 -9.389 4.111 1.00 79.94 178 PRO A CA 1
ATOM 1518 C C . PRO A 1 178 ? -11.247 -10.445 4.109 1.00 79.94 178 PRO A C 1
ATOM 1520 O O . PRO A 1 178 ? -11.502 -11.649 4.124 1.00 79.94 178 PRO A O 1
ATOM 1523 N N . HIS A 1 179 ? -10.001 -9.984 4.146 1.00 85.12 179 HIS A N 1
ATOM 1524 C CA . HIS A 1 179 ? -8.846 -10.855 4.314 1.00 85.12 179 HIS A CA 1
ATOM 1525 C C . HIS A 1 179 ? -8.278 -10.683 5.716 1.00 85.12 179 HIS A C 1
ATOM 1527 O O . HIS A 1 179 ? -7.975 -9.567 6.135 1.00 85.12 179 HIS A O 1
ATOM 1533 N N . LEU A 1 180 ? -8.125 -11.799 6.423 1.00 91.25 180 LEU A N 1
ATOM 1534 C CA . LEU A 1 180 ? -7.515 -11.836 7.742 1.00 91.25 180 LEU A CA 1
ATOM 1535 C C . LEU A 1 180 ? -6.086 -12.351 7.608 1.00 91.25 180 LEU A C 1
ATOM 1537 O O . LEU A 1 180 ? -5.873 -13.500 7.221 1.00 91.25 180 LEU A O 1
ATOM 1541 N N . GLU A 1 181 ? -5.107 -11.503 7.921 1.00 93.69 181 GLU A N 1
ATOM 1542 C CA . GLU A 1 181 ? -3.706 -11.897 7.815 1.00 93.69 181 GLU A CA 1
ATOM 1543 C C . GLU A 1 181 ? -3.366 -12.989 8.852 1.00 93.69 181 GLU A C 1
ATOM 1545 O O . GLU A 1 181 ? -3.630 -12.805 10.050 1.00 93.69 181 GLU A O 1
ATOM 1550 N N . PRO A 1 182 ? -2.771 -14.124 8.432 1.00 95.38 182 PRO A N 1
ATOM 1551 C CA . PRO A 1 182 ? -2.302 -15.144 9.363 1.00 95.38 182 PRO A CA 1
ATOM 1552 C C . PRO A 1 182 ? -1.294 -14.582 10.376 1.00 95.38 182 PRO A C 1
ATOM 1554 O O . PRO A 1 182 ? -0.367 -13.859 10.016 1.00 95.38 182 PRO A O 1
ATOM 1557 N N . LEU A 1 183 ? -1.399 -14.966 11.654 1.00 96.62 183 LEU A N 1
ATOM 1558 C CA . LEU A 1 183 ? -0.506 -14.459 12.716 1.00 96.62 183 LEU A CA 1
ATOM 1559 C C . LEU A 1 183 ? 0.976 -14.786 12.477 1.00 96.62 183 LEU A C 1
ATOM 1561 O O . LEU A 1 183 ? 1.865 -14.046 12.908 1.00 96.62 183 LEU A O 1
ATOM 1565 N N . HIS A 1 184 ? 1.227 -15.897 11.786 1.00 96.56 184 HIS A N 1
ATOM 1566 C CA . HIS A 1 184 ? 2.558 -16.390 11.445 1.00 96.56 184 HIS A CA 1
ATOM 1567 C C . HIS A 1 184 ? 3.044 -15.925 10.071 1.00 96.56 184 HIS A C 1
ATOM 1569 O O . HIS A 1 184 ? 4.074 -16.413 9.605 1.00 96.56 184 HIS A O 1
ATOM 1575 N N . SER A 1 185 ? 2.330 -15.002 9.418 1.00 95.31 185 SER A N 1
ATOM 1576 C CA . SER A 1 185 ? 2.795 -14.432 8.160 1.00 95.31 185 SER A CA 1
ATOM 1577 C C . SER A 1 185 ? 4.195 -13.843 8.329 1.00 95.31 185 SER A C 1
ATOM 1579 O O . SER A 1 185 ? 4.428 -13.059 9.261 1.00 95.31 185 SER A O 1
ATOM 1581 N N . PRO A 1 186 ? 5.146 -14.225 7.460 1.00 95.31 186 PRO A N 1
ATOM 1582 C CA . PRO A 1 186 ? 6.507 -13.733 7.549 1.00 95.31 186 PRO A CA 1
ATOM 1583 C C . PRO A 1 186 ? 6.549 -12.246 7.199 1.00 95.31 186 PRO A C 1
ATOM 1585 O O . PRO A 1 186 ? 5.771 -11.763 6.378 1.00 95.31 186 PRO A O 1
ATOM 1588 N N . ALA A 1 187 ? 7.502 -11.526 7.789 1.00 94.31 187 ALA A N 1
ATOM 1589 C CA . ALA A 1 187 ? 7.794 -10.169 7.354 1.00 94.31 187 ALA A CA 1
ATOM 1590 C C . ALA A 1 187 ? 8.221 -10.153 5.872 1.00 94.31 187 ALA A C 1
ATOM 1592 O O . ALA A 1 187 ? 8.890 -11.093 5.417 1.00 94.31 187 ALA A O 1
ATOM 1593 N N . PRO A 1 188 ? 7.873 -9.093 5.118 1.00 90.44 188 PRO A N 1
ATOM 1594 C CA . PRO A 1 188 ? 8.283 -8.960 3.731 1.00 90.44 188 PRO A CA 1
ATOM 1595 C C . PRO A 1 188 ? 9.807 -8.930 3.644 1.00 90.44 188 PRO A C 1
ATOM 1597 O O . PRO A 1 188 ? 10.492 -8.376 4.503 1.00 90.44 188 PRO A O 1
ATOM 1600 N N . GLN A 1 189 ? 10.347 -9.544 2.597 1.00 94.81 189 GLN A N 1
ATOM 1601 C CA . GLN A 1 189 ? 11.778 -9.491 2.330 1.00 94.81 189 GLN A CA 1
ATOM 1602 C C . GLN A 1 189 ? 12.184 -8.092 1.852 1.00 94.81 189 GLN A C 1
ATOM 1604 O O . GLN A 1 189 ? 11.382 -7.364 1.272 1.00 94.81 189 GLN A O 1
ATOM 1609 N N . GLN A 1 190 ? 13.446 -7.734 2.082 1.00 95.69 190 GLN A N 1
ATOM 1610 C CA . GLN A 1 190 ? 13.995 -6.443 1.666 1.00 95.69 190 GLN A CA 1
ATOM 1611 C C . GLN A 1 190 ? 13.975 -6.268 0.148 1.00 95.69 190 GLN A C 1
ATOM 1613 O O . GLN A 1 190 ? 14.034 -7.242 -0.602 1.00 95.69 190 GLN A O 1
ATOM 1618 N N . TRP A 1 191 ? 13.936 -5.011 -0.282 1.00 95.44 191 TRP A N 1
ATOM 1619 C CA . TRP A 1 191 ? 14.027 -4.622 -1.682 1.00 95.44 191 TRP A CA 1
ATOM 1620 C C . TRP A 1 191 ? 15.421 -4.099 -1.989 1.00 95.44 191 TRP A C 1
ATOM 1622 O O . TRP A 1 191 ? 16.007 -3.362 -1.202 1.00 95.44 191 TRP A O 1
ATOM 1632 N N . THR A 1 192 ? 15.925 -4.449 -3.163 1.00 95.31 192 THR A N 1
ATOM 1633 C CA . THR A 1 192 ? 17.213 -3.993 -3.671 1.00 95.31 192 THR A CA 1
ATOM 1634 C C . THR A 1 192 ? 16.996 -3.209 -4.955 1.00 95.31 192 THR A C 1
ATOM 1636 O O . THR A 1 192 ? 16.307 -3.673 -5.864 1.00 95.31 192 THR A O 1
ATOM 1639 N N . TYR A 1 193 ? 17.604 -2.028 -5.045 1.00 95.56 193 TYR A N 1
ATOM 1640 C CA . TYR A 1 193 ? 17.666 -1.269 -6.288 1.00 95.56 193 TYR A CA 1
ATOM 1641 C C . TYR A 1 193 ? 18.781 -1.790 -7.188 1.00 95.56 193 TYR A C 1
ATOM 1643 O O . TYR A 1 193 ? 19.943 -1.861 -6.780 1.00 95.56 193 TYR A O 1
ATOM 1651 N N . ILE A 1 194 ? 18.432 -2.095 -8.433 1.00 96.25 194 ILE A N 1
ATOM 1652 C CA . ILE A 1 194 ? 19.359 -2.537 -9.467 1.00 96.25 194 ILE A CA 1
ATOM 1653 C C . ILE A 1 194 ? 19.345 -1.506 -10.590 1.00 96.25 194 ILE A C 1
ATOM 1655 O O . ILE A 1 194 ? 18.306 -1.170 -11.158 1.00 96.25 194 ILE A O 1
ATOM 1659 N N . ASP A 1 195 ? 20.529 -0.972 -10.870 1.00 94.75 195 ASP A N 1
ATOM 1660 C CA . ASP A 1 195 ? 20.737 0.095 -11.840 1.00 94.75 195 ASP A CA 1
ATOM 1661 C C . ASP A 1 195 ? 21.017 -0.457 -13.241 1.00 94.75 195 ASP A C 1
ATOM 1663 O O . ASP A 1 195 ? 21.482 -1.586 -13.391 1.00 94.75 195 ASP A O 1
ATOM 1667 N N . VAL A 1 196 ? 20.822 0.380 -14.260 1.00 94.25 196 VAL A N 1
ATOM 1668 C CA . VAL A 1 196 ? 21.271 0.102 -15.633 1.00 94.25 196 VAL A CA 1
ATOM 1669 C C . VAL A 1 196 ? 22.048 1.298 -16.173 1.00 94.25 196 VAL A C 1
ATOM 1671 O O . VAL A 1 196 ? 21.812 2.436 -15.763 1.00 94.25 196 VAL A O 1
ATOM 1674 N N . ALA A 1 197 ? 22.992 1.045 -17.080 1.00 91.50 197 ALA A N 1
ATOM 1675 C CA . ALA A 1 197 ? 23.828 2.101 -17.647 1.00 91.50 197 ALA A CA 1
ATOM 1676 C C . ALA A 1 197 ? 23.006 3.083 -18.499 1.00 91.50 197 ALA A C 1
ATOM 1678 O O . ALA A 1 197 ? 23.118 4.295 -18.320 1.00 91.50 197 ALA A O 1
ATOM 1679 N N . GLU A 1 198 ? 22.145 2.550 -19.369 1.00 91.81 198 GLU A N 1
ATOM 1680 C CA . GLU A 1 198 ? 21.373 3.313 -20.354 1.00 91.81 198 GLU A CA 1
ATOM 1681 C C . GLU A 1 198 ? 19.885 2.926 -20.283 1.00 91.81 198 GLU A C 1
ATOM 1683 O O . GLU A 1 198 ? 19.451 1.980 -20.949 1.00 91.81 198 GLU A O 1
ATOM 1688 N N . PRO A 1 199 ? 19.088 3.616 -19.444 1.00 93.31 199 PRO A N 1
ATOM 1689 C CA . PRO A 1 199 ? 17.662 3.345 -19.317 1.00 93.31 199 PRO A CA 1
ATOM 1690 C C . PRO A 1 199 ? 16.907 3.587 -20.630 1.00 93.31 199 PRO A C 1
ATOM 1692 O O . PRO A 1 199 ? 17.022 4.644 -21.247 1.00 93.31 199 PRO A O 1
ATOM 1695 N N . LYS A 1 200 ? 16.076 2.625 -21.030 1.00 94.62 200 LYS A N 1
ATOM 1696 C CA . LYS A 1 200 ? 15.199 2.708 -22.203 1.00 94.62 200 LYS A CA 1
ATOM 1697 C C . LYS A 1 200 ? 13.820 3.243 -21.816 1.00 94.62 200 LYS A C 1
ATOM 1699 O O . LYS A 1 200 ? 13.332 2.981 -20.722 1.00 94.62 200 LYS A O 1
ATOM 1704 N N . ALA A 1 201 ? 13.144 3.903 -22.758 1.00 95.00 201 ALA A N 1
ATOM 1705 C CA . ALA A 1 201 ? 11.768 4.392 -22.589 1.00 95.00 201 ALA A CA 1
ATOM 1706 C C . ALA A 1 201 ? 10.714 3.282 -22.413 1.00 95.00 201 ALA A C 1
ATOM 1708 O O . ALA A 1 201 ? 9.578 3.559 -22.031 1.00 95.00 201 ALA A O 1
ATOM 1709 N N . GLN A 1 202 ? 11.078 2.030 -22.705 1.00 95.44 202 GLN A N 1
ATOM 1710 C CA . GLN A 1 202 ? 10.173 0.895 -22.618 1.00 95.44 202 GLN A CA 1
ATOM 1711 C C . GLN A 1 202 ? 10.900 -0.377 -22.180 1.00 95.44 202 GLN A C 1
ATOM 1713 O O . GLN A 1 202 ? 11.992 -0.699 -22.673 1.00 95.44 202 GLN A O 1
ATOM 1718 N N . ALA A 1 203 ? 10.231 -1.141 -21.326 1.00 96.00 203 ALA A N 1
ATOM 1719 C CA . ALA A 1 203 ? 10.567 -2.497 -20.922 1.00 96.00 203 ALA A CA 1
ATOM 1720 C C . ALA A 1 203 ? 9.273 -3.281 -20.665 1.00 96.00 203 ALA A C 1
ATOM 1722 O O . ALA A 1 203 ? 8.233 -2.705 -20.361 1.00 96.00 203 ALA A O 1
ATOM 1723 N N . SER A 1 204 ? 9.315 -4.602 -20.785 1.00 93.56 204 SER A N 1
ATOM 1724 C CA . SER A 1 204 ? 8.142 -5.433 -20.521 1.00 93.56 204 SER A CA 1
ATOM 1725 C C . SER A 1 204 ? 8.526 -6.668 -19.730 1.00 93.56 204 SER A C 1
ATOM 1727 O O . SER A 1 204 ? 9.588 -7.252 -19.942 1.00 93.56 204 SER A O 1
ATOM 1729 N N . LEU A 1 205 ? 7.631 -7.071 -18.829 1.00 93.94 205 LEU A N 1
ATOM 1730 C CA . LEU A 1 205 ? 7.624 -8.436 -18.324 1.00 93.94 205 LEU A CA 1
ATOM 1731 C C . LEU A 1 205 ? 7.239 -9.343 -19.494 1.00 93.94 205 LEU A C 1
ATOM 1733 O O . LEU A 1 205 ? 6.278 -9.044 -20.208 1.00 93.94 205 LEU A O 1
ATOM 1737 N N . LYS A 1 206 ? 7.985 -10.423 -19.717 1.00 92.69 206 LYS A N 1
ATOM 1738 C CA . LYS A 1 206 ? 7.565 -11.446 -20.677 1.00 92.69 206 LYS A CA 1
ATOM 1739 C C . LYS A 1 206 ? 6.449 -12.276 -20.047 1.00 92.69 206 LYS A C 1
ATOM 1741 O O . LYS A 1 206 ? 6.652 -12.872 -19.000 1.00 92.69 206 LYS A O 1
ATOM 1746 N N . PHE A 1 207 ? 5.297 -12.302 -20.699 1.00 91.88 207 PHE A N 1
ATOM 1747 C CA . PHE A 1 207 ? 4.152 -13.139 -20.354 1.00 91.88 207 PHE A CA 1
ATOM 1748 C C . PHE A 1 207 ? 3.497 -13.636 -21.647 1.00 91.88 207 PHE A C 1
ATOM 1750 O O . PHE A 1 207 ? 3.720 -13.061 -22.719 1.00 91.88 207 PHE A O 1
ATOM 1757 N N . CYS A 1 208 ? 2.698 -14.693 -21.559 1.00 90.25 208 CYS A N 1
ATOM 1758 C CA . CYS A 1 208 ? 1.819 -15.130 -22.639 1.00 90.25 208 CYS A CA 1
ATOM 1759 C C . CYS A 1 208 ? 0.372 -14.714 -22.346 1.00 90.25 208 CYS A C 1
ATOM 1761 O O . CYS A 1 208 ? 0.038 -14.307 -21.235 1.00 90.25 208 CYS A O 1
ATOM 1763 N N . ILE A 1 209 ? -0.489 -14.769 -23.358 1.00 89.38 209 ILE A N 1
ATOM 1764 C CA . ILE A 1 209 ? -1.935 -14.701 -23.143 1.00 89.38 209 ILE A CA 1
ATOM 1765 C C . ILE A 1 209 ? -2.425 -16.141 -23.075 1.00 89.38 209 ILE A C 1
ATOM 1767 O O . ILE A 1 209 ? -2.206 -16.898 -24.020 1.00 89.38 209 ILE A O 1
ATOM 1771 N N . ASP A 1 210 ? -3.055 -16.521 -21.967 1.00 87.75 210 ASP A N 1
ATOM 1772 C CA . ASP A 1 210 ? -3.743 -17.804 -21.898 1.00 87.75 210 ASP A CA 1
ATOM 1773 C C . ASP A 1 210 ? -5.004 -17.744 -22.767 1.00 87.75 210 ASP A C 1
ATOM 1775 O O . ASP A 1 210 ? -5.850 -16.874 -22.573 1.00 87.75 210 ASP A O 1
ATOM 1779 N N . GLU A 1 211 ? -5.133 -18.653 -23.732 1.00 87.62 211 GLU A N 1
ATOM 1780 C CA . GLU A 1 211 ? -6.240 -18.637 -24.698 1.00 87.62 211 GLU A CA 1
ATOM 1781 C C . GLU A 1 211 ? -7.587 -19.027 -24.074 1.00 87.62 211 GLU A C 1
ATOM 1783 O O . GLU A 1 211 ? -8.632 -18.582 -24.550 1.00 87.62 211 GLU A O 1
ATOM 1788 N N . THR A 1 212 ? -7.581 -19.829 -23.003 1.00 84.12 212 THR A N 1
ATOM 1789 C CA . THR A 1 212 ? -8.808 -20.315 -22.350 1.00 84.12 212 THR A CA 1
ATOM 1790 C C . THR A 1 212 ? -9.488 -19.189 -21.588 1.00 84.12 212 THR A C 1
ATOM 1792 O O . THR A 1 212 ? -10.703 -19.010 -21.674 1.00 84.12 212 THR A O 1
ATOM 1795 N N . TYR A 1 213 ? -8.698 -18.421 -20.842 1.00 77.94 213 TYR A N 1
ATOM 1796 C CA . TYR A 1 213 ? -9.197 -17.329 -20.015 1.00 77.94 213 TYR A CA 1
ATOM 1797 C C . TYR A 1 213 ? -9.083 -15.961 -20.699 1.00 77.94 213 TYR A C 1
ATOM 1799 O O . TYR A 1 213 ? -9.713 -15.010 -20.244 1.00 77.94 213 TYR A O 1
ATOM 1807 N N . ASN A 1 214 ? -8.317 -15.858 -21.791 1.00 82.19 214 ASN A N 1
ATOM 1808 C CA . ASN A 1 214 ? -7.971 -14.612 -22.480 1.00 82.19 214 ASN A CA 1
ATOM 1809 C C . ASN A 1 214 ? -7.367 -13.563 -21.527 1.00 82.19 214 ASN A C 1
ATOM 1811 O O . ASN A 1 214 ? -7.736 -12.387 -21.548 1.00 82.19 214 ASN A O 1
ATOM 1815 N N . ILE A 1 215 ? -6.444 -14.004 -20.665 1.00 83.50 215 ILE A N 1
ATOM 1816 C CA . ILE A 1 215 ? -5.767 -13.151 -19.680 1.00 83.50 215 ILE A CA 1
ATOM 1817 C C . ILE A 1 215 ? -4.242 -13.252 -19.800 1.00 83.50 215 ILE A C 1
ATOM 1819 O O . ILE A 1 215 ? -3.725 -14.320 -20.139 1.00 83.50 215 ILE A O 1
ATOM 1823 N N . PRO A 1 216 ? -3.502 -12.171 -19.492 1.00 88.88 216 PRO A N 1
ATOM 1824 C CA . PRO A 1 216 ? -2.060 -12.238 -19.301 1.00 88.88 216 PRO A CA 1
ATOM 1825 C C . PRO A 1 216 ? -1.677 -13.254 -18.215 1.00 88.88 216 PRO A C 1
ATOM 1827 O O . PRO A 1 216 ? -2.189 -13.210 -17.093 1.00 88.88 216 PRO A O 1
ATOM 1830 N N . PHE A 1 217 ? -0.752 -14.151 -18.548 1.00 91.38 217 PHE A N 1
ATOM 1831 C CA . PHE A 1 217 ? -0.287 -15.228 -17.685 1.00 91.38 217 PHE A CA 1
ATOM 1832 C C . PHE A 1 217 ? 1.228 -15.431 -17.790 1.00 91.38 217 PHE A C 1
ATOM 1834 O O . PHE A 1 217 ? 1.818 -15.365 -18.869 1.00 91.38 217 PHE A O 1
ATOM 1841 N N . PHE A 1 218 ? 1.860 -15.694 -16.650 1.00 91.56 218 PHE A N 1
ATOM 1842 C CA . PHE A 1 218 ? 3.278 -16.031 -16.557 1.00 91.56 218 PHE A CA 1
ATOM 1843 C C . PHE A 1 218 ? 3.533 -16.861 -15.292 1.00 91.56 218 PHE A C 1
ATOM 1845 O O . PHE A 1 218 ? 3.255 -16.382 -14.197 1.00 91.56 218 PHE A O 1
ATOM 1852 N N . SER A 1 219 ? 4.049 -18.087 -15.414 1.00 91.94 219 SER A N 1
ATOM 1853 C CA . SER A 1 219 ? 4.079 -19.062 -14.308 1.00 91.94 219 SER A CA 1
ATOM 1854 C C . SER A 1 219 ? 4.799 -18.570 -13.033 1.00 91.94 219 SER A C 1
ATOM 1856 O O . SER A 1 219 ? 5.762 -17.797 -13.078 1.00 91.94 219 SER A O 1
ATOM 1858 N N . GLN A 1 220 ? 4.367 -19.055 -11.861 1.00 91.19 220 GLN A N 1
ATOM 1859 C CA . GLN A 1 220 ? 5.046 -18.812 -10.574 1.00 91.19 220 GLN A CA 1
ATOM 1860 C C . GLN A 1 220 ? 6.488 -19.340 -10.560 1.00 91.19 220 GLN A C 1
ATOM 1862 O O . GLN A 1 220 ? 7.347 -18.744 -9.910 1.00 91.19 220 GLN A O 1
ATOM 1867 N N . ASP A 1 221 ? 6.750 -20.417 -11.302 1.00 91.56 221 ASP A N 1
ATOM 1868 C CA . ASP A 1 221 ? 8.062 -21.071 -11.371 1.00 91.56 221 ASP A CA 1
ATOM 1869 C C . ASP A 1 221 ? 9.003 -20.420 -12.392 1.00 91.56 221 ASP A C 1
ATOM 1871 O O . ASP A 1 221 ? 10.210 -20.672 -12.394 1.00 91.56 221 ASP A O 1
ATOM 1875 N N . GLU A 1 222 ? 8.466 -19.580 -13.276 1.00 93.19 222 GLU A N 1
ATOM 1876 C CA . GLU A 1 222 ? 9.279 -18.870 -14.249 1.00 93.19 222 GLU A CA 1
ATOM 1877 C C . GLU A 1 222 ? 10.001 -17.680 -13.599 1.00 93.19 222 GLU A C 1
ATOM 1879 O O . GLU A 1 222 ? 9.487 -16.983 -12.716 1.00 93.19 222 GLU A O 1
ATOM 1884 N N . GLN A 1 223 ? 11.222 -17.421 -14.070 1.00 94.75 223 GLN A N 1
ATOM 1885 C CA . GLN A 1 223 ? 12.012 -16.273 -13.637 1.00 94.75 223 GLN A CA 1
ATOM 1886 C C . GLN A 1 223 ? 11.453 -14.986 -14.229 1.00 94.75 223 GLN A C 1
ATOM 1888 O O . GLN A 1 223 ? 11.232 -14.903 -15.436 1.00 94.75 223 GLN A O 1
ATOM 1893 N N . LEU A 1 224 ? 11.287 -13.957 -13.399 1.00 96.12 224 LEU A N 1
ATOM 1894 C CA . LEU A 1 224 ? 10.918 -12.623 -13.866 1.00 96.12 224 LEU A CA 1
ATOM 1895 C C . LEU A 1 224 ? 11.943 -12.178 -14.915 1.00 96.12 224 LEU A C 1
ATOM 1897 O O . LEU A 1 224 ? 13.109 -12.026 -14.572 1.00 96.12 224 LEU A O 1
ATOM 1901 N N . VAL A 1 225 ? 11.548 -11.987 -16.178 1.00 95.69 225 VAL A N 1
ATOM 1902 C CA . VAL A 1 225 ? 12.465 -11.612 -17.272 1.00 95.69 225 VAL A CA 1
ATOM 1903 C C . VAL A 1 225 ? 11.860 -10.579 -18.225 1.00 95.69 225 VAL A C 1
ATOM 1905 O O . VAL A 1 225 ? 10.644 -10.498 -18.395 1.00 95.69 225 VAL A O 1
ATOM 1908 N N . GLY A 1 226 ? 12.726 -9.822 -18.906 1.00 94.88 226 GLY A N 1
ATOM 1909 C CA . GLY A 1 226 ? 12.382 -8.927 -20.022 1.00 94.88 226 GLY A CA 1
ATOM 1910 C C . GLY A 1 226 ? 12.654 -7.442 -19.772 1.00 94.88 226 GLY A C 1
ATOM 1911 O O . GLY A 1 226 ? 12.769 -6.673 -20.731 1.00 94.88 226 GLY A O 1
ATOM 1912 N N . PHE A 1 227 ? 12.827 -7.052 -18.509 1.00 96.62 227 PHE A N 1
ATOM 1913 C CA . PHE A 1 227 ? 13.127 -5.677 -18.095 1.00 96.62 227 PHE A CA 1
ATOM 1914 C C . PHE A 1 227 ? 14.573 -5.478 -17.631 1.00 96.62 227 PHE A C 1
ATOM 1916 O O . PHE A 1 227 ? 15.061 -4.345 -17.628 1.00 96.62 227 PHE A O 1
ATOM 1923 N N . GLN A 1 228 ? 15.271 -6.561 -17.282 1.00 96.62 228 GLN A N 1
ATOM 1924 C CA . GLN A 1 228 ? 16.682 -6.528 -16.908 1.00 96.62 228 GLN A CA 1
ATOM 1925 C C . GLN A 1 228 ? 17.512 -5.874 -18.008 1.00 96.62 228 GLN A C 1
ATOM 1927 O O . GLN A 1 228 ? 17.206 -6.023 -19.190 1.00 96.62 228 GLN A O 1
ATOM 1932 N N . GLU A 1 229 ? 18.543 -5.129 -17.602 1.00 95.50 229 GLU A N 1
ATOM 1933 C CA . GLU A 1 229 ? 19.473 -4.404 -18.486 1.00 95.50 229 GLU A CA 1
ATOM 1934 C C . GLU A 1 229 ? 18.833 -3.283 -19.326 1.00 95.50 229 GLU A C 1
ATOM 1936 O O . GLU A 1 229 ? 19.544 -2.515 -19.970 1.00 95.50 229 GLU A O 1
ATOM 1941 N N . ARG A 1 230 ? 17.500 -3.144 -19.315 1.00 96.56 230 ARG A N 1
ATOM 1942 C CA . ARG A 1 230 ? 16.775 -2.119 -20.078 1.00 96.56 230 ARG A CA 1
ATOM 1943 C C . ARG A 1 230 ? 16.386 -0.924 -19.234 1.00 96.56 230 ARG A C 1
ATOM 1945 O O . ARG A 1 230 ? 16.420 0.193 -19.729 1.00 96.56 230 ARG A O 1
ATOM 1952 N N . VAL A 1 231 ? 15.963 -1.153 -18.000 1.00 96.88 231 VAL A N 1
ATOM 1953 C CA . VAL A 1 231 ? 15.491 -0.114 -17.078 1.00 96.88 231 VAL A CA 1
ATOM 1954 C C . VAL A 1 231 ? 16.007 -0.418 -15.678 1.00 96.88 231 VAL A C 1
ATOM 1956 O O . VAL A 1 231 ? 16.224 -1.590 -15.369 1.00 96.88 231 VAL A O 1
ATOM 1959 N N . PRO A 1 232 ? 16.213 0.594 -14.820 1.00 96.44 232 PRO A N 1
ATOM 1960 C CA . PRO A 1 232 ? 16.464 0.336 -13.410 1.00 96.44 232 PRO A CA 1
ATOM 1961 C C . PRO A 1 232 ? 15.221 -0.285 -12.765 1.00 96.44 232 PRO A C 1
ATOM 1963 O O . PRO A 1 232 ? 14.094 -0.021 -13.189 1.00 96.44 232 PRO A O 1
ATOM 1966 N N . TYR A 1 233 ? 15.409 -1.100 -11.736 1.00 97.56 233 TYR A N 1
ATOM 1967 C CA . TYR A 1 233 ? 14.306 -1.809 -11.094 1.00 97.56 233 TYR A CA 1
ATOM 1968 C C . TYR A 1 233 ? 14.554 -2.055 -9.611 1.00 97.56 233 TYR A C 1
ATOM 1970 O O . TYR A 1 233 ? 15.690 -2.055 -9.140 1.00 97.56 233 TYR A O 1
ATOM 1978 N N . LEU A 1 234 ? 13.467 -2.275 -8.879 1.00 97.25 234 LEU A N 1
ATOM 1979 C CA . LEU A 1 234 ? 13.482 -2.800 -7.522 1.00 97.25 234 LEU A CA 1
ATOM 1980 C C . LEU A 1 234 ? 13.195 -4.294 -7.582 1.00 97.25 234 LEU A C 1
ATOM 1982 O O . LEU A 1 234 ? 12.229 -4.707 -8.221 1.00 97.25 234 LEU A O 1
ATOM 1986 N N . LEU A 1 235 ? 14.013 -5.093 -6.907 1.00 97.69 235 LEU A N 1
ATOM 1987 C CA . LEU A 1 235 ? 13.847 -6.538 -6.793 1.00 97.69 235 LEU A CA 1
ATOM 1988 C C . LEU A 1 235 ? 13.775 -6.916 -5.318 1.00 97.69 235 LEU A C 1
ATOM 1990 O O . LEU A 1 235 ? 14.655 -6.547 -4.539 1.00 97.69 235 LEU A O 1
ATOM 1994 N N . ARG A 1 236 ? 12.735 -7.649 -4.927 1.00 96.81 236 ARG A N 1
ATOM 1995 C CA . ARG A 1 236 ? 12.632 -8.215 -3.580 1.00 96.81 236 ARG A CA 1
ATOM 1996 C C . ARG A 1 236 ? 13.661 -9.339 -3.424 1.00 96.81 236 ARG A C 1
ATOM 1998 O O . ARG A 1 236 ? 13.900 -10.081 -4.371 1.00 96.81 236 ARG A O 1
ATOM 2005 N N . ASN A 1 237 ? 14.282 -9.487 -2.254 1.00 96.31 237 ASN A N 1
ATOM 2006 C CA . ASN A 1 237 ? 15.424 -10.395 -2.053 1.00 96.31 237 ASN A CA 1
ATOM 2007 C C . ASN A 1 237 ? 15.111 -11.883 -2.290 1.00 96.31 237 ASN A C 1
ATOM 2009 O O . ASN A 1 237 ? 16.022 -12.663 -2.554 1.00 96.31 237 ASN A O 1
ATOM 2013 N N . ASP A 1 238 ? 13.841 -12.283 -2.229 1.00 95.06 238 ASP A N 1
ATOM 2014 C CA . ASP A 1 238 ? 13.400 -13.629 -2.614 1.00 95.06 238 ASP A CA 1
ATOM 2015 C C . ASP A 1 238 ? 13.268 -13.823 -4.134 1.00 95.06 238 ASP A C 1
ATOM 2017 O O . ASP A 1 238 ? 12.933 -14.916 -4.581 1.00 95.06 238 ASP A O 1
ATOM 2021 N N . GLN A 1 239 ? 13.521 -12.772 -4.920 1.00 95.56 239 GLN A N 1
ATOM 2022 C CA . GLN A 1 239 ? 13.401 -12.694 -6.379 1.00 95.56 239 GLN A CA 1
ATOM 2023 C C . GLN A 1 239 ? 11.990 -12.967 -6.917 1.00 95.56 239 GLN A C 1
ATOM 2025 O O . GLN A 1 239 ? 11.806 -13.139 -8.122 1.00 95.56 239 GLN A O 1
ATOM 2030 N N . LYS A 1 240 ? 10.980 -12.987 -6.042 1.00 94.81 240 LYS A N 1
ATOM 2031 C CA . LYS A 1 240 ? 9.593 -13.287 -6.420 1.00 94.81 240 LYS A CA 1
ATOM 2032 C C . LYS A 1 240 ? 8.778 -12.046 -6.742 1.00 94.81 240 LYS A C 1
ATOM 2034 O O . LYS A 1 240 ? 7.725 -12.185 -7.353 1.00 94.81 240 LYS A O 1
ATOM 2039 N N . ALA A 1 241 ? 9.267 -10.861 -6.376 1.00 96.62 241 ALA A N 1
ATOM 2040 C CA . ALA A 1 241 ? 8.599 -9.602 -6.662 1.00 96.62 241 ALA A CA 1
ATOM 2041 C C . ALA A 1 241 ? 9.549 -8.545 -7.231 1.00 96.62 241 ALA A C 1
ATOM 2043 O O . ALA A 1 241 ? 10.710 -8.454 -6.825 1.00 96.62 241 ALA A O 1
ATOM 2044 N N . ALA A 1 242 ? 9.040 -7.727 -8.152 1.00 97.69 242 ALA A N 1
ATOM 2045 C CA . ALA A 1 242 ? 9.776 -6.632 -8.769 1.00 97.69 242 ALA A CA 1
ATOM 2046 C C . ALA A 1 242 ? 8.880 -5.416 -9.052 1.00 97.69 242 ALA A C 1
ATOM 2048 O O . ALA A 1 242 ? 7.676 -5.549 -9.277 1.00 97.69 242 ALA A O 1
ATOM 2049 N N . ILE A 1 243 ? 9.495 -4.232 -9.081 1.00 97.31 243 ILE A N 1
ATOM 2050 C CA . ILE A 1 243 ? 8.890 -2.989 -9.575 1.00 97.31 243 ILE A CA 1
ATOM 2051 C C . ILE A 1 243 ? 9.843 -2.362 -10.582 1.00 97.31 243 ILE A C 1
ATOM 2053 O O . ILE A 1 243 ? 11.006 -2.117 -10.261 1.00 97.31 243 ILE A O 1
ATOM 2057 N N . PHE A 1 244 ? 9.369 -2.070 -11.788 1.00 97.25 244 PHE A N 1
ATOM 2058 C CA . PHE A 1 244 ? 10.206 -1.466 -12.824 1.00 97.25 244 PHE A CA 1
ATOM 2059 C C . PHE A 1 244 ? 9.412 -0.521 -13.734 1.00 97.25 244 PHE A C 1
ATOM 2061 O O . PHE A 1 244 ? 8.221 -0.752 -13.949 1.00 97.25 244 PHE A O 1
ATOM 2068 N N . PRO A 1 245 ? 10.042 0.524 -14.300 1.00 96.56 245 PRO A N 1
ATOM 2069 C CA . PRO A 1 245 ? 9.423 1.361 -15.320 1.00 96.56 245 PRO A CA 1
ATOM 2070 C C . PRO A 1 245 ? 9.152 0.549 -16.592 1.00 96.56 245 PRO A C 1
ATOM 2072 O O . PRO A 1 245 ? 10.069 0.010 -17.206 1.00 96.56 245 PRO A O 1
ATOM 2075 N N . ALA A 1 246 ? 7.891 0.452 -16.993 1.00 96.62 246 ALA A N 1
ATOM 2076 C CA . ALA A 1 246 ? 7.458 -0.325 -18.147 1.00 96.62 246 ALA A CA 1
ATOM 2077 C C . ALA A 1 246 ? 7.323 0.531 -19.414 1.00 96.62 246 ALA A C 1
ATOM 2079 O O . ALA A 1 246 ? 7.691 0.097 -20.506 1.00 96.62 246 ALA A O 1
ATOM 2080 N N . LEU A 1 247 ? 6.802 1.752 -19.281 1.00 96.19 247 LEU A N 1
ATOM 2081 C CA . LEU A 1 247 ? 6.516 2.624 -20.418 1.00 96.19 247 LEU A CA 1
ATOM 2082 C C . LEU A 1 247 ? 6.596 4.092 -20.012 1.00 96.19 247 LEU A C 1
ATOM 2084 O O . LEU A 1 247 ? 5.973 4.495 -19.034 1.00 96.19 247 LEU A O 1
ATOM 2088 N N . LEU A 1 248 ? 7.300 4.891 -20.808 1.00 95.88 248 LEU A N 1
ATOM 2089 C CA . LEU A 1 248 ? 7.202 6.343 -20.788 1.00 95.88 248 LEU A CA 1
ATOM 2090 C C . LEU A 1 248 ? 6.246 6.807 -21.892 1.00 95.88 248 LEU A C 1
ATOM 2092 O O . LEU A 1 248 ? 6.553 6.694 -23.078 1.00 95.88 248 LEU A O 1
ATOM 2096 N N . GLU A 1 249 ? 5.082 7.311 -21.496 1.00 95.06 249 GLU A N 1
ATOM 2097 C CA . GLU A 1 249 ? 4.062 7.843 -22.401 1.00 95.06 249 GLU A CA 1
ATOM 2098 C C . GLU A 1 249 ? 4.174 9.376 -22.446 1.00 95.06 249 GLU A C 1
ATOM 2100 O O . GLU A 1 249 ? 4.062 10.021 -21.397 1.00 95.06 249 GLU A O 1
ATOM 2105 N N . PRO A 1 250 ? 4.400 9.982 -23.625 1.00 95.00 250 PRO A N 1
ATOM 2106 C CA . PRO A 1 250 ? 4.432 11.433 -23.741 1.00 95.00 250 PRO A CA 1
ATOM 2107 C C . PRO A 1 250 ? 3.031 11.993 -23.487 1.00 95.00 250 PRO A C 1
ATOM 2109 O O . PRO A 1 250 ? 2.048 11.457 -24.001 1.00 95.00 250 PRO A O 1
ATOM 2112 N N . ASN A 1 251 ? 2.926 13.074 -22.718 1.00 93.94 251 ASN A N 1
ATOM 2113 C CA . ASN A 1 251 ? 1.640 13.670 -22.372 1.00 93.94 251 ASN A CA 1
ATOM 2114 C C . ASN A 1 251 ? 1.715 15.204 -22.297 1.00 93.94 251 ASN A C 1
ATOM 2116 O O . ASN A 1 251 ? 2.780 15.807 -22.359 1.00 93.94 251 ASN A O 1
ATOM 2120 N N . SER A 1 252 ? 0.571 15.859 -22.149 1.00 92.06 252 SER A N 1
ATOM 2121 C CA . SER A 1 252 ? 0.500 17.278 -21.832 1.00 92.06 252 SER A CA 1
ATOM 2122 C C . SER A 1 252 ? -0.511 17.499 -20.718 1.00 92.06 252 SER A C 1
ATOM 2124 O O . SER A 1 252 ? -1.669 17.080 -20.829 1.00 92.06 252 SER A O 1
ATOM 2126 N N . HIS A 1 253 ? -0.108 18.169 -19.641 1.00 86.69 253 HIS A N 1
ATOM 2127 C CA . HIS A 1 253 ? -1.068 18.600 -18.637 1.00 86.69 253 HIS A CA 1
ATOM 2128 C C . HIS A 1 253 ? -1.889 19.754 -19.223 1.00 86.69 253 HIS A C 1
ATOM 2130 O O . HIS A 1 253 ? -1.351 20.784 -19.623 1.00 86.69 253 HIS A O 1
ATOM 2136 N N . ARG A 1 254 ? -3.211 19.552 -19.334 1.00 86.31 254 ARG A N 1
ATOM 2137 C CA . ARG A 1 254 ? -4.183 20.516 -19.902 1.00 86.31 254 ARG A CA 1
ATOM 2138 C C . ARG A 1 254 ? -3.922 20.935 -21.355 1.00 86.31 254 ARG A C 1
ATOM 2140 O O . ARG A 1 254 ? -4.592 21.833 -21.848 1.00 86.31 254 ARG A O 1
ATOM 2147 N N . GLY A 1 255 ? -3.004 20.268 -22.053 1.00 88.38 255 GLY A N 1
ATOM 2148 C CA . GLY A 1 255 ? -2.591 20.667 -23.396 1.00 88.38 255 GLY A CA 1
ATOM 2149 C C . GLY A 1 255 ? -1.608 21.842 -23.419 1.00 88.38 255 GLY A C 1
ATOM 2150 O O . GLY A 1 255 ? -1.272 22.299 -24.509 1.00 88.38 255 GLY A O 1
ATOM 2151 N N . GLU A 1 256 ? -1.138 22.315 -22.266 1.00 89.69 256 GLU A N 1
ATOM 2152 C CA . GLU A 1 256 ? -0.289 23.506 -22.156 1.00 89.69 256 GLU A CA 1
ATOM 2153 C C . GLU A 1 256 ? 1.084 23.169 -21.570 1.00 89.69 256 GLU A C 1
ATOM 2155 O O . GLU A 1 256 ? 2.095 23.634 -22.096 1.00 89.69 256 GLU A O 1
ATOM 2160 N N . ASP A 1 257 ? 1.140 22.301 -20.555 1.00 89.62 257 ASP A N 1
ATOM 2161 C CA . ASP A 1 257 ? 2.389 21.984 -19.864 1.00 89.62 257 ASP A CA 1
ATOM 2162 C C . ASP A 1 257 ? 2.958 20.637 -20.350 1.00 89.62 257 ASP A C 1
ATOM 2164 O O . ASP A 1 257 ? 2.281 19.608 -20.224 1.00 89.62 257 ASP A O 1
ATOM 2168 N N . PRO A 1 258 ? 4.194 20.599 -20.887 1.00 91.25 258 PRO A N 1
ATOM 2169 C CA . PRO A 1 258 ? 4.866 19.352 -21.236 1.00 91.25 258 PRO A CA 1
ATOM 2170 C C . PRO A 1 258 ? 4.990 18.417 -20.033 1.00 91.25 258 PRO A C 1
ATOM 2172 O O . PRO A 1 258 ? 5.666 18.736 -19.056 1.00 91.25 258 PRO A O 1
ATOM 2175 N N . ASP A 1 259 ? 4.371 17.242 -20.132 1.00 91.06 259 ASP A N 1
ATOM 2176 C CA . ASP A 1 259 ? 4.395 16.207 -19.098 1.00 91.06 259 ASP A CA 1
ATOM 2177 C C . ASP A 1 259 ? 4.715 14.835 -19.712 1.00 91.06 259 ASP A C 1
ATOM 2179 O O . ASP A 1 259 ? 4.629 14.621 -20.920 1.00 91.06 259 ASP A O 1
ATOM 2183 N N . ALA A 1 260 ? 5.115 13.866 -18.908 1.00 92.06 260 ALA A N 1
ATOM 2184 C CA . ALA A 1 260 ? 5.242 12.496 -19.374 1.00 92.06 260 ALA A CA 1
ATOM 2185 C C . ALA A 1 260 ? 4.835 11.542 -18.260 1.00 92.06 260 ALA A C 1
ATOM 2187 O O . ALA A 1 260 ? 5.292 11.642 -17.120 1.00 92.06 260 ALA A O 1
ATOM 2188 N N . HIS A 1 261 ? 3.976 10.588 -18.594 1.00 92.25 261 HIS A N 1
ATOM 2189 C CA . HIS A 1 261 ? 3.547 9.575 -17.647 1.00 92.25 261 HIS A CA 1
ATOM 2190 C C . HIS A 1 261 ? 4.525 8.412 -17.672 1.00 92.25 261 HIS A C 1
ATOM 2192 O O . HIS A 1 261 ? 4.653 7.708 -18.676 1.00 92.25 261 HIS A O 1
ATOM 2198 N N . LEU A 1 262 ? 5.184 8.179 -16.540 1.00 93.94 262 LEU A N 1
ATOM 2199 C CA . LEU A 1 262 ? 5.970 6.973 -16.346 1.00 93.94 262 LEU A CA 1
ATOM 2200 C C . LEU A 1 262 ? 5.086 5.891 -15.727 1.00 93.94 262 LEU A C 1
ATOM 2202 O O . LEU A 1 262 ? 4.602 6.020 -14.601 1.00 93.94 262 LEU A O 1
ATOM 2206 N N . TYR A 1 263 ? 4.868 4.824 -16.482 1.00 95.06 263 TYR A N 1
ATOM 2207 C CA . TYR A 1 263 ? 4.171 3.636 -16.025 1.00 95.06 263 TYR A CA 1
ATOM 2208 C C . TYR A 1 263 ? 5.164 2.650 -15.425 1.00 95.06 263 TYR A C 1
ATOM 2210 O O . TYR A 1 263 ? 6.216 2.389 -16.007 1.00 95.06 263 TYR A O 1
ATOM 2218 N N . TYR A 1 264 ? 4.801 2.065 -14.293 1.00 96.12 264 TYR A N 1
ATOM 2219 C CA . TYR A 1 264 ? 5.547 1.034 -13.590 1.00 96.12 264 TYR A CA 1
ATOM 2220 C C . TYR A 1 264 ? 4.772 -0.271 -13.636 1.00 96.12 264 TYR A C 1
ATOM 2222 O O . TYR A 1 264 ? 3.556 -0.265 -13.476 1.00 96.12 264 TYR A O 1
ATOM 2230 N N . THR A 1 265 ? 5.464 -1.390 -13.797 1.00 96.31 265 THR A N 1
ATOM 2231 C CA . THR A 1 265 ? 4.885 -2.713 -13.568 1.00 96.31 265 THR A CA 1
ATOM 2232 C C . THR A 1 265 ? 5.282 -3.199 -12.184 1.00 96.31 265 THR A C 1
ATOM 2234 O O . THR A 1 265 ? 6.469 -3.223 -11.860 1.00 96.31 265 THR A O 1
ATOM 2237 N N . TYR A 1 266 ? 4.284 -3.581 -11.390 1.00 96.06 266 TYR A N 1
ATOM 2238 C CA . TYR A 1 266 ? 4.438 -4.393 -10.188 1.00 96.06 266 TYR A CA 1
ATOM 2239 C C . TYR A 1 266 ? 4.187 -5.854 -10.553 1.00 96.06 266 TYR A C 1
ATOM 2241 O O . TYR A 1 266 ? 3.239 -6.162 -11.277 1.00 96.06 266 TYR A O 1
ATOM 2249 N N . VAL A 1 267 ? 5.027 -6.745 -10.044 1.00 96.56 267 VAL A N 1
ATOM 2250 C CA . VAL A 1 267 ? 4.841 -8.195 -10.108 1.00 96.56 267 VAL A CA 1
ATOM 2251 C C . VAL A 1 267 ? 5.229 -8.796 -8.764 1.00 96.56 267 VAL A C 1
ATOM 2253 O O . VAL A 1 267 ? 6.221 -8.367 -8.175 1.00 96.56 267 VAL A O 1
ATOM 2256 N N . ASP A 1 268 ? 4.461 -9.771 -8.288 1.00 95.75 268 ASP A N 1
ATOM 2257 C CA . ASP A 1 268 ? 4.761 -10.589 -7.110 1.00 95.75 268 ASP A CA 1
ATOM 2258 C C . ASP A 1 268 ? 4.594 -12.087 -7.416 1.00 95.75 268 ASP A C 1
ATOM 2260 O O . ASP A 1 268 ? 4.610 -12.493 -8.580 1.00 95.75 268 ASP A O 1
ATOM 2264 N N . GLU A 1 269 ? 4.502 -12.935 -6.393 1.00 94.06 269 GLU A N 1
ATOM 2265 C CA . GLU A 1 269 ? 4.304 -14.379 -6.540 1.00 94.06 269 GLU A CA 1
ATOM 2266 C C . GLU A 1 269 ? 3.003 -14.783 -7.249 1.00 94.06 269 GLU A C 1
ATOM 2268 O O . GLU A 1 269 ? 2.949 -15.870 -7.820 1.00 94.06 269 GLU A O 1
ATOM 2273 N N . ASP A 1 270 ? 1.974 -13.940 -7.271 1.00 94.56 270 ASP A N 1
ATOM 2274 C CA . ASP A 1 270 ? 0.638 -14.330 -7.725 1.00 94.56 270 ASP A CA 1
ATOM 2275 C C . ASP A 1 270 ? 0.094 -13.467 -8.861 1.00 94.56 270 ASP A C 1
ATOM 2277 O O . ASP A 1 270 ? -0.658 -13.973 -9.698 1.00 94.56 270 ASP A O 1
ATOM 2281 N N . VAL A 1 271 ? 0.436 -12.179 -8.895 1.00 94.12 271 VAL A N 1
ATOM 2282 C CA . VAL A 1 271 ? -0.149 -11.211 -9.830 1.00 94.12 271 VAL A CA 1
ATOM 2283 C C . VAL A 1 271 ? 0.900 -10.281 -10.417 1.00 94.12 271 VAL A C 1
ATOM 2285 O O . VAL A 1 271 ? 1.986 -10.080 -9.872 1.00 94.12 271 VAL A O 1
ATOM 2288 N N . PHE A 1 272 ? 0.537 -9.653 -11.528 1.00 94.62 272 PHE A N 1
ATOM 2289 C CA . PHE A 1 272 ? 1.242 -8.493 -12.050 1.00 94.62 272 PHE A CA 1
ATOM 2290 C C . PHE A 1 272 ? 0.262 -7.490 -12.640 1.00 94.62 272 PHE A C 1
ATOM 2292 O O . PHE A 1 272 ? -0.820 -7.858 -13.091 1.00 94.62 272 PHE A O 1
ATOM 2299 N N . PHE A 1 273 ? 0.636 -6.216 -12.627 1.00 93.00 273 PHE A N 1
ATOM 2300 C CA . PHE A 1 273 ? -0.101 -5.141 -13.284 1.00 93.00 273 PHE A CA 1
ATOM 2301 C C . PHE A 1 273 ? 0.784 -3.914 -13.471 1.00 93.00 273 PHE A C 1
ATOM 2303 O O . PHE A 1 273 ? 1.797 -3.729 -12.796 1.00 93.00 273 PHE A O 1
ATOM 2310 N N . THR A 1 274 ? 0.368 -3.039 -14.375 1.00 92.81 274 THR A N 1
ATOM 2311 C CA . THR A 1 274 ? 1.011 -1.760 -14.649 1.00 92.81 274 THR A CA 1
ATOM 2312 C C . THR A 1 274 ? 0.194 -0.621 -14.042 1.00 92.81 274 THR A C 1
ATOM 2314 O O . THR A 1 274 ? -1.002 -0.551 -14.278 1.00 92.81 274 THR A O 1
ATOM 2317 N N . PHE A 1 275 ? 0.821 0.301 -13.321 1.00 92.00 275 PHE A N 1
ATOM 2318 C CA . PHE A 1 275 ? 0.222 1.524 -12.772 1.00 92.00 275 PHE A CA 1
ATOM 2319 C C . PHE A 1 275 ? 1.034 2.744 -13.214 1.00 92.00 275 PHE A C 1
ATOM 2321 O O . PHE A 1 275 ? 2.145 2.588 -13.718 1.00 92.00 275 P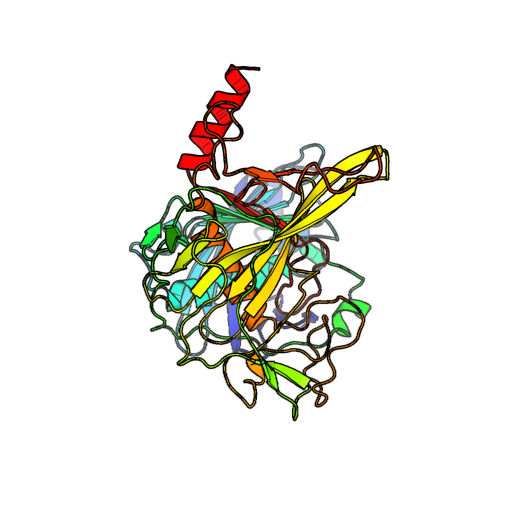HE A O 1
ATOM 2328 N N . ARG A 1 276 ? 0.508 3.963 -13.062 1.00 90.38 276 ARG A N 1
ATOM 2329 C CA . ARG A 1 276 ? 1.228 5.181 -13.479 1.00 90.38 276 ARG A CA 1
ATOM 2330 C C . ARG A 1 276 ? 1.676 6.027 -12.298 1.00 90.38 276 ARG A C 1
ATOM 2332 O O . ARG A 1 276 ? 1.004 6.068 -11.271 1.00 90.38 276 ARG A O 1
ATOM 2339 N N . SER A 1 277 ? 2.791 6.729 -12.473 1.00 89.31 277 SER A N 1
ATOM 2340 C CA . SER A 1 277 ? 3.147 7.883 -11.650 1.00 89.31 277 SER A CA 1
ATOM 2341 C C . SER A 1 277 ? 2.848 9.171 -12.406 1.00 89.31 277 SER A C 1
ATOM 2343 O O . SER A 1 277 ? 3.170 9.265 -13.595 1.00 89.31 277 SER A O 1
ATOM 2345 N N . CYS A 1 278 ? 2.326 10.176 -11.719 1.00 83.88 278 CYS A N 1
ATOM 2346 C CA . CYS A 1 278 ? 2.175 11.520 -12.254 1.00 83.88 278 CYS A CA 1
ATOM 2347 C C . CYS A 1 278 ? 2.558 12.575 -11.209 1.00 83.88 278 CYS A C 1
ATOM 2349 O O . CYS A 1 278 ? 2.496 12.346 -9.998 1.00 83.88 278 CYS A O 1
ATOM 2351 N N . LEU A 1 279 ? 2.924 13.763 -11.689 1.00 80.12 279 LEU A N 1
ATOM 2352 C CA . LEU A 1 279 ? 3.352 14.877 -10.843 1.00 80.12 279 LEU A CA 1
ATOM 2353 C C . LEU A 1 279 ? 2.263 15.321 -9.852 1.00 80.12 279 LEU A C 1
ATOM 2355 O O . LEU A 1 279 ? 2.565 15.686 -8.718 1.00 80.12 279 LEU A O 1
ATOM 2359 N N . VAL A 1 280 ? 0.998 15.295 -10.281 1.00 80.69 280 VAL A N 1
ATOM 2360 C CA . VAL A 1 280 ? -0.127 15.869 -9.524 1.00 80.69 280 VAL A CA 1
ATOM 2361 C C . VAL A 1 280 ? -0.676 14.903 -8.475 1.00 80.69 280 VAL A C 1
ATOM 2363 O O . VAL A 1 280 ? -1.036 15.328 -7.378 1.00 80.69 280 VAL A O 1
ATOM 2366 N N . TYR A 1 281 ? -0.751 13.611 -8.799 1.00 79.75 281 TYR A N 1
ATOM 2367 C CA . TYR A 1 281 ? -1.435 12.611 -7.975 1.00 79.75 281 TYR A CA 1
ATOM 2368 C C . TYR A 1 281 ? -0.493 11.554 -7.379 1.00 79.75 281 TYR A C 1
ATOM 2370 O O . TYR A 1 281 ? -0.953 10.676 -6.652 1.00 79.75 281 TYR A O 1
ATOM 2378 N N . GLY A 1 282 ? 0.816 11.630 -7.629 1.00 87.56 282 GLY A N 1
ATOM 2379 C CA . GLY A 1 282 ? 1.760 10.624 -7.148 1.00 87.56 282 GLY A CA 1
ATOM 2380 C C . GLY A 1 282 ? 1.587 9.303 -7.895 1.00 87.56 282 GLY A C 1
ATOM 2381 O O . GLY A 1 282 ? 1.595 9.284 -9.123 1.00 87.56 282 GLY A O 1
ATOM 2382 N N . LEU A 1 283 ? 1.442 8.197 -7.169 1.00 88.81 283 LEU A N 1
ATOM 2383 C CA . LEU A 1 283 ? 1.194 6.869 -7.733 1.00 88.81 283 LEU A CA 1
ATOM 2384 C C . LEU A 1 283 ? -0.312 6.609 -7.832 1.00 88.81 283 LEU A C 1
ATOM 2386 O O . LEU A 1 283 ? -1.019 6.630 -6.824 1.00 88.81 283 LEU A O 1
ATOM 2390 N N . GLU A 1 284 ? -0.802 6.323 -9.034 1.00 86.56 284 GLU A N 1
ATOM 2391 C CA . GLU A 1 284 ? -2.220 6.068 -9.298 1.00 86.56 284 GLU A CA 1
ATOM 2392 C C . GLU A 1 284 ? -2.453 4.581 -9.573 1.00 86.56 284 GLU A C 1
ATOM 2394 O O . GLU A 1 284 ? -2.173 4.079 -10.664 1.00 86.56 284 GLU A O 1
ATOM 2399 N N . LEU A 1 285 ? -2.991 3.881 -8.568 1.00 81.44 285 LEU A N 1
ATOM 2400 C CA . LEU A 1 285 ? -3.338 2.455 -8.646 1.00 81.44 285 LEU A CA 1
ATOM 2401 C C . LEU A 1 285 ? -4.772 2.206 -9.150 1.00 81.44 285 LEU A C 1
ATOM 2403 O O . LEU A 1 285 ? -5.147 1.061 -9.388 1.00 81.44 285 LEU A O 1
ATOM 2407 N N . SER A 1 286 ? -5.600 3.245 -9.302 1.00 73.56 286 SER A N 1
ATOM 2408 C CA . SER A 1 286 ? -6.959 3.091 -9.850 1.00 73.56 286 SER A CA 1
ATOM 2409 C C . SER A 1 286 ? -6.958 2.749 -11.339 1.00 73.56 286 SER A C 1
ATOM 2411 O O . SER A 1 286 ? -7.840 2.033 -11.812 1.00 73.56 286 SER A O 1
ATOM 2413 N N . ASP A 1 287 ? -5.947 3.241 -12.058 1.00 74.25 287 ASP A N 1
ATOM 2414 C CA . ASP A 1 287 ? -5.855 3.200 -13.519 1.00 74.25 287 ASP A CA 1
ATOM 2415 C C . ASP A 1 287 ? -4.903 2.074 -13.971 1.00 74.25 287 ASP A C 1
ATOM 2417 O O . ASP A 1 287 ? -4.132 2.229 -14.925 1.00 74.25 287 ASP A O 1
ATOM 2421 N N . CYS A 1 288 ? -4.911 0.947 -13.248 1.00 80.69 288 CYS A N 1
ATOM 2422 C CA . CYS A 1 288 ? -4.054 -0.194 -13.547 1.00 80.69 288 CYS A CA 1
ATOM 2423 C C . CYS A 1 288 ? -4.374 -0.815 -14.920 1.00 80.69 288 CYS A C 1
ATOM 2425 O O . CYS A 1 288 ? -5.531 -0.963 -15.310 1.00 80.69 288 CYS A O 1
ATOM 2427 N N . LYS A 1 289 ? -3.327 -1.220 -15.642 1.00 84.69 289 LYS A N 1
ATOM 2428 C CA . LYS A 1 289 ? -3.360 -1.867 -16.963 1.00 84.69 289 LYS A CA 1
ATOM 2429 C C . LYS A 1 289 ? -2.604 -3.196 -16.919 1.00 84.69 289 LYS A C 1
ATOM 2431 O O . LYS A 1 289 ? -1.879 -3.458 -15.964 1.00 84.69 289 LYS A O 1
ATOM 2436 N N . ASN A 1 290 ? -2.723 -4.003 -17.976 1.00 83.12 290 ASN A N 1
ATOM 2437 C CA . ASN A 1 290 ? -1.952 -5.245 -18.166 1.00 83.12 290 ASN A CA 1
ATOM 2438 C C . ASN A 1 290 ? -1.973 -6.171 -16.941 1.00 83.12 290 ASN A C 1
ATOM 2440 O O . ASN A 1 290 ? -0.945 -6.720 -16.554 1.00 83.12 290 ASN A O 1
ATOM 2444 N N . TYR A 1 291 ? -3.135 -6.276 -16.300 1.00 85.75 291 TYR A N 1
ATOM 2445 C CA . TYR A 1 291 ? -3.302 -7.136 -15.143 1.00 85.75 291 TYR A CA 1
ATOM 2446 C C . TYR A 1 291 ? -3.286 -8.606 -15.566 1.00 85.75 291 TYR A C 1
ATOM 2448 O O . TYR A 1 291 ? -3.943 -8.972 -16.541 1.00 85.75 291 TYR A O 1
ATOM 2456 N N . GLY A 1 292 ? -2.549 -9.428 -14.828 1.00 89.31 292 GLY A N 1
ATOM 2457 C CA . GLY A 1 292 ? -2.433 -10.855 -15.074 1.00 89.31 292 GLY A CA 1
ATOM 2458 C C . GLY A 1 292 ? -2.085 -11.648 -13.826 1.00 89.31 292 GLY A C 1
ATOM 2459 O O . GLY A 1 292 ? -1.852 -11.094 -12.747 1.00 89.31 292 GLY A O 1
ATOM 2460 N N . PHE A 1 293 ? -2.038 -12.966 -13.997 1.00 92.31 293 PHE A N 1
ATOM 2461 C CA . PHE A 1 293 ? -1.857 -13.924 -12.910 1.00 92.31 293 PHE A CA 1
ATOM 2462 C C . PHE A 1 293 ? -0.674 -14.837 -13.162 1.00 92.31 293 PHE A C 1
ATOM 2464 O O . PHE A 1 293 ? -0.270 -15.069 -14.302 1.00 92.31 293 PHE A O 1
ATOM 2471 N N . ARG A 1 294 ? -0.159 -15.411 -12.078 1.00 93.81 294 ARG A N 1
ATOM 2472 C CA . ARG A 1 294 ? 0.940 -16.371 -12.139 1.00 93.81 294 ARG A CA 1
ATOM 2473 C C . ARG A 1 294 ? 0.536 -17.819 -11.921 1.00 93.81 294 ARG A C 1
ATOM 2475 O O . ARG A 1 294 ? 1.337 -18.723 -12.138 1.00 93.81 294 ARG A O 1
ATOM 2482 N N . LYS A 1 295 ? -0.730 -18.051 -11.573 1.00 93.38 295 LYS A N 1
ATOM 2483 C CA . LYS A 1 295 ? -1.333 -19.374 -11.405 1.00 93.38 295 LYS A CA 1
ATOM 2484 C C . LYS A 1 295 ? -2.669 -19.448 -12.142 1.00 93.38 295 LYS A C 1
ATOM 2486 O O . LYS A 1 295 ? -3.453 -18.506 -12.070 1.00 93.38 295 LYS A O 1
ATOM 2491 N N . LEU A 1 296 ? -2.918 -20.576 -12.813 1.00 88.88 296 LEU A N 1
ATOM 2492 C CA . LEU A 1 296 ? -4.192 -20.887 -13.464 1.00 88.88 296 LEU A CA 1
ATOM 2493 C C . LEU A 1 296 ? -4.804 -22.182 -12.892 1.00 88.88 296 LEU A C 1
ATOM 2495 O O . LEU A 1 296 ? -4.066 -23.148 -12.682 1.00 88.88 296 LEU A O 1
ATOM 2499 N N . PRO A 1 297 ? -6.131 -22.226 -12.657 1.00 88.62 297 PRO A N 1
ATOM 2500 C CA . PRO A 1 297 ? -7.041 -21.075 -12.672 1.00 88.62 297 PRO A CA 1
ATOM 2501 C C . PRO A 1 297 ? -6.638 -20.025 -11.613 1.00 88.62 297 PRO A C 1
ATOM 2503 O O . PRO A 1 297 ? -6.012 -20.389 -10.610 1.00 88.62 297 PRO A O 1
ATOM 2506 N N . PRO A 1 298 ? -6.938 -18.732 -11.843 1.00 83.94 298 PRO A N 1
ATOM 2507 C CA . PRO A 1 298 ? -6.603 -17.685 -10.886 1.00 83.94 298 PRO A CA 1
ATOM 2508 C C . PRO A 1 298 ? -7.344 -17.914 -9.566 1.00 83.94 298 PRO A C 1
ATOM 2510 O O . PRO A 1 298 ? -8.492 -18.360 -9.557 1.00 83.94 298 PRO A O 1
ATOM 2513 N N . ASP A 1 299 ? -6.691 -17.603 -8.444 1.00 85.81 299 ASP A N 1
ATOM 2514 C CA . ASP A 1 299 ? -7.348 -17.646 -7.136 1.00 85.81 299 ASP A CA 1
ATOM 2515 C C . ASP A 1 299 ? -8.460 -16.581 -7.105 1.00 85.81 299 ASP A C 1
ATOM 2517 O O . ASP A 1 299 ? -8.164 -15.404 -7.342 1.00 85.81 299 ASP A O 1
ATOM 2521 N N . PRO A 1 300 ? -9.721 -16.949 -6.806 1.00 81.12 300 PRO A N 1
ATOM 2522 C CA . PRO A 1 300 ? -10.837 -16.004 -6.744 1.00 81.12 300 PRO A CA 1
ATOM 2523 C C . PRO A 1 300 ? -10.599 -14.822 -5.803 1.00 81.12 300 PRO A C 1
ATOM 2525 O O . PRO A 1 300 ? -11.175 -13.756 -5.989 1.00 81.12 300 PRO A O 1
ATOM 2528 N N . ARG A 1 301 ? -9.715 -14.969 -4.809 1.00 83.31 301 ARG A N 1
ATOM 2529 C CA . ARG A 1 301 ? -9.351 -13.881 -3.894 1.00 83.31 301 ARG A CA 1
ATOM 2530 C C . ARG A 1 301 ? -8.532 -12.784 -4.561 1.00 83.31 301 ARG A C 1
ATOM 2532 O O . ARG A 1 301 ? -8.331 -11.750 -3.929 1.00 83.31 301 ARG A O 1
ATOM 2539 N N . PHE A 1 302 ? -8.011 -12.980 -5.774 1.00 83.50 302 PHE A N 1
ATOM 2540 C CA . PHE A 1 302 ? -7.108 -12.025 -6.426 1.00 83.50 302 PHE A CA 1
ATOM 2541 C C . PHE A 1 302 ? -7.791 -11.068 -7.394 1.00 83.50 302 PHE A C 1
ATOM 2543 O O . PHE A 1 302 ? -7.221 -10.017 -7.693 1.00 83.50 302 PHE A O 1
ATOM 2550 N N . PHE A 1 303 ? -9.012 -11.369 -7.825 1.00 75.75 303 PHE A N 1
ATOM 2551 C CA . PHE A 1 303 ? -9.727 -10.550 -8.792 1.00 75.75 303 PHE A CA 1
ATOM 2552 C C . PHE A 1 303 ? -11.139 -10.209 -8.342 1.00 75.75 303 PHE A C 1
ATOM 2554 O O . PHE A 1 303 ? -11.758 -10.919 -7.555 1.00 75.75 303 PHE A O 1
ATOM 2561 N N . ALA A 1 304 ? -11.628 -9.093 -8.862 1.00 70.56 304 ALA A N 1
ATOM 2562 C CA . ALA A 1 304 ? -13.021 -8.694 -8.798 1.00 70.56 304 ALA A CA 1
ATOM 2563 C C . ALA A 1 304 ? -13.571 -8.581 -10.226 1.00 70.56 304 ALA A C 1
ATOM 2565 O O . ALA A 1 304 ? -12.835 -8.242 -11.154 1.00 70.56 304 ALA A O 1
ATOM 2566 N N . SER A 1 305 ? -14.859 -8.860 -10.418 1.00 61.06 305 SER A N 1
ATOM 2567 C CA . SER A 1 305 ? -15.534 -8.690 -11.711 1.00 61.06 305 SER A CA 1
ATOM 2568 C C . SER A 1 305 ? -15.817 -7.232 -12.056 1.00 61.06 305 SER A C 1
ATOM 2570 O O . SER A 1 305 ? -16.119 -6.924 -13.205 1.00 61.06 305 SER A O 1
ATOM 2572 N N . ASP A 1 306 ? -15.745 -6.332 -11.078 1.00 59.59 306 ASP A N 1
ATOM 2573 C CA . ASP A 1 306 ? -15.787 -4.892 -11.290 1.00 59.59 306 ASP A CA 1
ATOM 2574 C C . ASP A 1 306 ? -14.898 -4.156 -10.275 1.00 59.59 306 ASP A C 1
ATOM 2576 O O . ASP A 1 306 ? -14.450 -4.718 -9.276 1.00 59.59 306 ASP A O 1
ATOM 2580 N N . ALA A 1 307 ? -14.654 -2.867 -10.523 1.00 50.56 307 ALA A N 1
ATOM 2581 C CA . ALA A 1 307 ? -13.887 -2.012 -9.615 1.00 50.56 307 ALA A CA 1
ATOM 2582 C C . ALA A 1 307 ? -14.588 -1.744 -8.274 1.00 50.56 307 ALA A C 1
ATOM 2584 O O . ALA A 1 307 ? -14.010 -1.113 -7.393 1.00 50.56 307 ALA A O 1
ATOM 2585 N N . LEU A 1 308 ? -15.837 -2.189 -8.122 1.00 50.66 308 LEU A N 1
ATOM 2586 C CA . LEU A 1 308 ? -16.589 -2.102 -6.878 1.00 50.66 308 LEU A CA 1
ATOM 2587 C C . LEU A 1 308 ? -16.428 -3.373 -6.036 1.00 50.66 308 LEU A C 1
ATOM 2589 O O . LEU A 1 308 ? -16.808 -3.364 -4.868 1.00 50.66 308 LEU A O 1
ATOM 2593 N N . GLY A 1 309 ? -15.815 -4.429 -6.577 1.00 50.56 309 GLY A N 1
ATOM 2594 C CA . GLY A 1 309 ? -15.518 -5.641 -5.835 1.00 50.56 309 GLY A CA 1
ATOM 2595 C C . GLY A 1 309 ? -16.592 -6.723 -5.902 1.00 50.56 309 GLY A C 1
ATOM 2596 O O . GLY A 1 309 ? -16.542 -7.649 -5.091 1.00 50.56 309 GLY A O 1
ATOM 2597 N N . ALA A 1 310 ? -17.554 -6.655 -6.830 1.00 52.12 310 ALA A N 1
ATOM 2598 C CA . ALA A 1 310 ? -18.401 -7.819 -7.078 1.00 52.12 310 ALA A CA 1
ATOM 2599 C C . ALA A 1 310 ? -17.498 -8.992 -7.497 1.00 52.12 310 ALA A C 1
ATOM 2601 O O . ALA A 1 310 ? -16.625 -8.831 -8.342 1.00 52.12 310 ALA A O 1
ATOM 2602 N N . ILE A 1 311 ? -17.656 -10.166 -6.886 1.00 48.50 311 ILE A N 1
ATOM 2603 C CA . ILE A 1 311 ? -17.027 -11.401 -7.369 1.00 48.50 311 ILE A CA 1
ATOM 2604 C C . ILE A 1 311 ? -18.019 -12.000 -8.365 1.00 48.50 311 ILE A C 1
ATOM 2606 O O . ILE A 1 311 ? -18.909 -12.756 -7.993 1.00 48.50 311 ILE A O 1
ATOM 2610 N N . GLY A 1 312 ? -17.964 -11.556 -9.612 1.00 44.94 312 GLY A N 1
ATOM 2611 C CA . GLY A 1 312 ? -18.786 -12.101 -10.686 1.00 44.94 312 GLY A CA 1
ATOM 2612 C C . GLY A 1 312 ? -18.191 -13.384 -11.261 1.00 44.94 312 GLY A C 1
ATOM 2613 O O . GLY A 1 312 ? -16.975 -13.534 -11.344 1.00 44.94 312 GLY A O 1
ATOM 2614 N N . ASP A 1 313 ? -19.065 -14.272 -11.734 1.00 48.41 313 ASP A N 1
ATOM 2615 C CA . ASP A 1 313 ? -18.712 -15.536 -12.401 1.00 48.41 313 ASP A CA 1
ATOM 2616 C C . ASP A 1 313 ? -18.047 -15.348 -13.778 1.00 48.41 313 ASP A C 1
ATOM 2618 O O . ASP A 1 313 ? -17.628 -16.314 -14.417 1.00 48.41 313 ASP A O 1
ATOM 2622 N N . SER A 1 314 ? -17.961 -14.112 -14.280 1.00 45.84 314 SER A N 1
ATOM 2623 C CA . SER A 1 314 ? -17.378 -13.829 -15.587 1.00 45.84 314 SER A CA 1
ATOM 2624 C C . SER A 1 314 ? -15.929 -13.371 -15.462 1.00 45.84 314 SER A C 1
ATOM 2626 O O . SER A 1 314 ? -15.656 -12.293 -14.938 1.00 45.84 314 SER A O 1
ATOM 2628 N N . THR A 1 315 ? -15.021 -14.105 -16.100 1.00 47.12 315 THR A N 1
ATOM 2629 C CA . THR A 1 315 ? -13.634 -13.709 -16.417 1.00 47.12 315 THR A CA 1
ATOM 2630 C C . THR A 1 315 ? -13.536 -12.494 -17.355 1.00 47.12 315 THR A C 1
ATOM 2632 O O . THR A 1 315 ? -12.460 -12.151 -17.843 1.00 47.12 315 THR A O 1
ATOM 2635 N N . TYR A 1 316 ? -14.660 -11.831 -17.640 1.00 45.78 316 TYR A N 1
ATOM 2636 C CA . TYR A 1 316 ? -14.747 -10.727 -18.577 1.00 45.78 316 TYR A CA 1
ATOM 2637 C C . TYR A 1 316 ? -14.297 -9.425 -17.908 1.00 45.78 316 TYR A C 1
ATOM 2639 O O . TYR A 1 316 ? -15.095 -8.666 -17.363 1.00 45.78 316 TYR A O 1
ATOM 2647 N N . VAL A 1 317 ? -12.993 -9.164 -17.974 1.00 49.25 317 VAL A N 1
ATOM 2648 C CA . VAL A 1 317 ? -12.402 -7.859 -17.659 1.00 49.25 317 VAL A CA 1
ATOM 2649 C C . VAL A 1 317 ? -13.032 -6.829 -18.599 1.00 49.25 317 VAL A C 1
ATOM 2651 O O . VAL A 1 317 ? -12.819 -6.859 -19.814 1.00 49.25 317 VAL A O 1
ATOM 2654 N N . SER A 1 318 ? -13.878 -5.946 -18.063 1.00 43.47 318 SER A N 1
ATOM 2655 C CA . SER A 1 318 ? -14.535 -4.918 -18.870 1.00 43.47 318 SER A CA 1
ATOM 2656 C C . SER A 1 318 ? -13.486 -4.043 -19.575 1.00 43.47 318 SER A C 1
ATOM 2658 O O . SER A 1 318 ? -12.446 -3.713 -19.010 1.00 43.47 318 SER A O 1
ATOM 2660 N N . ARG A 1 319 ? -13.779 -3.611 -20.809 1.00 42.50 319 ARG A N 1
ATOM 2661 C CA . ARG A 1 319 ? -12.940 -2.676 -21.589 1.00 42.50 319 ARG A CA 1
ATOM 2662 C C . ARG A 1 319 ? -12.823 -1.274 -20.971 1.00 42.50 319 ARG A C 1
ATOM 2664 O O . ARG A 1 319 ? -12.128 -0.429 -21.531 1.00 42.50 319 ARG A O 1
ATOM 2671 N N . PHE A 1 320 ? -13.511 -0.996 -19.867 1.00 40.28 320 PHE A N 1
ATOM 2672 C CA . PHE A 1 320 ? -13.402 0.273 -19.164 1.00 40.28 320 PHE A CA 1
ATOM 2673 C C . PHE A 1 320 ? -12.271 0.164 -18.148 1.00 40.28 320 PHE A C 1
ATOM 2675 O O . PHE A 1 320 ? -12.294 -0.729 -17.311 1.00 40.28 320 PHE A O 1
ATOM 2682 N N . GLY A 1 321 ? -11.275 1.048 -18.277 1.00 49.62 321 GLY A N 1
ATOM 2683 C CA . GLY A 1 321 ? -10.012 1.097 -17.528 1.00 49.62 321 GLY A CA 1
ATOM 2684 C C . GLY A 1 321 ? -10.130 1.320 -16.018 1.00 49.62 321 GLY A C 1
ATOM 2685 O O . GLY A 1 321 ? -9.485 2.210 -15.479 1.00 49.62 321 GLY A O 1
ATOM 2686 N N . SER A 1 322 ? -10.951 0.522 -15.349 1.00 56.16 322 SER A N 1
ATOM 2687 C CA . SER A 1 322 ? -11.083 0.441 -13.908 1.00 56.16 322 SER A CA 1
ATOM 2688 C C . SER A 1 322 ? -10.412 -0.846 -13.425 1.00 56.16 322 SER A C 1
ATOM 2690 O O . SER A 1 322 ? -10.696 -1.926 -13.948 1.00 56.16 322 SER A O 1
ATOM 2692 N N . SER A 1 323 ? -9.510 -0.722 -12.451 1.00 61.16 323 SER A N 1
ATOM 2693 C CA . SER A 1 323 ? -8.806 -1.839 -11.812 1.00 61.16 323 SER A CA 1
ATOM 2694 C C . SER A 1 323 ? -9.743 -3.008 -11.456 1.00 61.16 323 SER A C 1
ATOM 2696 O O . SER A 1 323 ? -10.749 -2.805 -10.784 1.00 61.16 323 SER A O 1
ATOM 2698 N N . CYS A 1 324 ? -9.399 -4.227 -11.887 1.00 66.56 324 CYS A N 1
ATOM 2699 C CA . CYS A 1 324 ? -10.071 -5.479 -11.490 1.00 66.56 324 CYS A CA 1
ATOM 2700 C C . CYS A 1 324 ? -9.343 -6.184 -10.329 1.00 66.56 324 CYS A C 1
ATOM 2702 O O . CYS A 1 324 ? -9.535 -7.378 -10.099 1.00 66.56 324 CYS A O 1
ATOM 2704 N N . LEU A 1 325 ? -8.458 -5.468 -9.622 1.00 74.81 325 LEU A N 1
ATOM 2705 C CA . LEU A 1 325 ? -7.771 -6.002 -8.449 1.00 74.81 325 LEU A CA 1
ATOM 2706 C C . LEU A 1 325 ? -8.783 -6.196 -7.322 1.00 74.81 325 LEU A C 1
ATOM 2708 O O . LEU A 1 325 ? -9.539 -5.278 -7.001 1.00 74.81 325 LEU A O 1
ATOM 2712 N N . SER A 1 326 ? -8.761 -7.361 -6.678 1.00 79.75 326 SER A N 1
ATOM 2713 C CA . SER A 1 326 ? -9.506 -7.532 -5.433 1.00 79.75 326 SER A CA 1
ATOM 2714 C C . SER A 1 326 ? -8.972 -6.595 -4.343 1.00 79.75 326 SER A C 1
ATOM 2716 O O . SER A 1 326 ? -7.818 -6.152 -4.379 1.00 79.75 326 SER A O 1
ATOM 2718 N N . TYR A 1 327 ? -9.786 -6.350 -3.313 1.00 80.31 327 TYR A N 1
ATOM 2719 C CA . TYR A 1 327 ? -9.352 -5.600 -2.132 1.00 80.31 327 TYR A CA 1
ATOM 2720 C C . TYR A 1 327 ? -8.071 -6.180 -1.506 1.00 80.31 327 TYR A C 1
ATOM 2722 O O . TYR A 1 327 ? -7.153 -5.436 -1.157 1.00 80.31 327 TYR A O 1
ATOM 2730 N N . PHE A 1 328 ? -7.982 -7.512 -1.424 1.00 85.00 328 PHE A N 1
ATOM 2731 C CA . PHE A 1 328 ? -6.806 -8.201 -0.900 1.00 85.00 328 PHE A CA 1
ATOM 2732 C C . PHE A 1 328 ? -5.541 -7.859 -1.696 1.00 85.00 328 PHE A C 1
ATOM 2734 O O . PHE A 1 328 ? -4.535 -7.444 -1.115 1.00 85.00 328 PHE A O 1
ATOM 2741 N N . VAL A 1 329 ? -5.597 -7.972 -3.028 1.00 86.19 329 VAL A N 1
ATOM 2742 C CA . VAL A 1 329 ? -4.450 -7.657 -3.890 1.00 86.19 329 VAL A CA 1
ATOM 2743 C C . VAL A 1 329 ? -4.089 -6.186 -3.792 1.00 86.19 329 VAL A C 1
ATOM 2745 O O . VAL A 1 329 ? -2.909 -5.848 -3.717 1.00 86.19 329 VAL A O 1
ATOM 2748 N N . TRP A 1 330 ? -5.089 -5.310 -3.730 1.00 84.12 330 TRP A N 1
ATOM 2749 C CA . TRP A 1 330 ? -4.858 -3.883 -3.589 1.00 84.12 330 TRP A CA 1
ATOM 2750 C C . TRP A 1 330 ? -4.115 -3.550 -2.284 1.00 84.12 330 TRP A C 1
ATOM 2752 O O . TRP A 1 330 ? -3.093 -2.866 -2.331 1.00 84.12 330 TRP A O 1
ATOM 2762 N N . ARG A 1 331 ? -4.537 -4.095 -1.132 1.00 85.19 331 ARG A N 1
ATOM 2763 C CA . ARG A 1 331 ? -3.821 -3.924 0.151 1.00 85.19 331 ARG A CA 1
ATOM 2764 C C . ARG A 1 331 ? -2.414 -4.498 0.105 1.00 85.19 331 ARG A C 1
ATOM 2766 O O . ARG A 1 331 ? -1.477 -3.853 0.581 1.00 85.19 331 ARG A O 1
ATOM 2773 N N . ARG A 1 332 ? -2.246 -5.698 -0.451 1.00 88.81 332 ARG A N 1
ATOM 2774 C CA . ARG A 1 332 ? -0.932 -6.340 -0.563 1.00 88.81 332 ARG A CA 1
ATOM 2775 C C . ARG A 1 332 ? 0.021 -5.488 -1.396 1.00 88.81 332 ARG A C 1
ATOM 2777 O O . ARG A 1 332 ? 1.113 -5.166 -0.929 1.00 88.81 332 ARG A O 1
ATOM 2784 N N . ALA A 1 333 ? -0.416 -5.069 -2.581 1.00 88.94 333 ALA A N 1
ATOM 2785 C CA . ALA A 1 333 ? 0.384 -4.252 -3.480 1.00 88.94 333 ALA A CA 1
ATOM 2786 C C . ALA A 1 333 ? 0.675 -2.868 -2.897 1.00 88.94 333 ALA A C 1
ATOM 2788 O O . ALA A 1 333 ? 1.803 -2.404 -2.999 1.00 88.94 333 ALA A O 1
ATOM 2789 N N . LEU A 1 334 ? -0.294 -2.231 -2.232 1.00 87.81 334 LEU A N 1
ATOM 2790 C CA . LEU A 1 334 ? -0.097 -0.955 -1.544 1.00 87.81 334 LEU A CA 1
ATOM 2791 C C . LEU A 1 334 ? 1.073 -1.038 -0.554 1.00 87.81 334 LEU A C 1
ATOM 2793 O O . LEU A 1 334 ? 2.004 -0.237 -0.626 1.00 87.81 334 LEU A O 1
ATOM 2797 N N . ASN A 1 335 ? 1.052 -2.034 0.335 1.00 88.75 335 ASN A N 1
ATOM 2798 C CA . ASN A 1 335 ? 2.117 -2.221 1.316 1.00 88.75 335 ASN A CA 1
ATOM 2799 C C . ASN A 1 335 ? 3.449 -2.570 0.649 1.00 88.75 335 ASN A C 1
ATOM 2801 O O . ASN A 1 335 ? 4.470 -2.002 1.019 1.00 88.75 335 ASN A O 1
ATOM 2805 N N . ALA A 1 336 ? 3.446 -3.454 -0.352 1.00 92.12 336 ALA A N 1
ATOM 2806 C CA . ALA A 1 336 ? 4.658 -3.837 -1.070 1.00 92.12 336 ALA A CA 1
ATOM 2807 C C . ALA A 1 336 ? 5.293 -2.655 -1.819 1.00 92.12 336 ALA A C 1
ATOM 2809 O O . ALA A 1 336 ? 6.500 -2.453 -1.735 1.00 92.12 336 ALA A O 1
ATOM 2810 N N . ILE A 1 337 ? 4.488 -1.849 -2.517 1.00 91.50 337 ILE A N 1
ATOM 2811 C CA . ILE A 1 337 ? 4.945 -0.661 -3.244 1.00 91.50 337 ILE A CA 1
ATOM 2812 C C . ILE A 1 337 ? 5.524 0.351 -2.265 1.00 91.50 337 ILE A C 1
ATOM 2814 O O . ILE A 1 337 ? 6.609 0.857 -2.515 1.00 91.50 337 ILE A O 1
ATOM 2818 N N . MET A 1 338 ? 4.859 0.620 -1.142 1.00 87.06 338 MET A N 1
ATOM 2819 C CA . MET A 1 338 ? 5.383 1.544 -0.130 1.00 87.06 338 MET A CA 1
ATOM 2820 C C . MET A 1 338 ? 6.677 1.063 0.515 1.00 87.06 338 MET A C 1
ATOM 2822 O O . MET A 1 338 ? 7.562 1.868 0.784 1.00 87.06 338 MET A O 1
ATOM 2826 N N . ASP A 1 339 ? 6.774 -0.236 0.770 1.00 90.06 339 ASP A N 1
ATOM 2827 C CA . ASP A 1 339 ? 7.967 -0.857 1.329 1.00 90.06 339 ASP A CA 1
ATOM 2828 C C . ASP A 1 339 ? 9.157 -0.765 0.362 1.00 90.06 339 ASP A C 1
ATOM 2830 O O . ASP A 1 339 ? 10.295 -0.477 0.742 1.00 90.06 339 ASP A O 1
ATOM 2834 N N . ALA A 1 340 ? 8.872 -0.955 -0.926 1.00 92.19 340 ALA A N 1
ATOM 2835 C CA . ALA A 1 340 ? 9.849 -0.900 -1.994 1.00 92.19 340 ALA A CA 1
ATOM 2836 C C . ALA A 1 340 ? 10.285 0.533 -2.315 1.00 92.19 340 ALA A C 1
ATOM 2838 O O . ALA A 1 340 ? 11.479 0.776 -2.487 1.00 92.19 340 ALA A O 1
ATOM 2839 N N . TRP A 1 341 ? 9.342 1.477 -2.410 1.00 90.62 341 TRP A N 1
ATOM 2840 C CA . TRP A 1 341 ? 9.536 2.748 -3.114 1.00 90.62 341 TRP A CA 1
ATOM 2841 C C . TRP A 1 341 ? 10.745 3.564 -2.655 1.00 90.62 341 TRP A C 1
ATOM 2843 O O . TRP A 1 341 ? 11.488 4.047 -3.512 1.00 90.62 341 TRP A O 1
ATOM 2853 N N . PRO A 1 342 ? 11.030 3.707 -1.348 1.00 86.62 342 PRO A N 1
ATOM 2854 C CA . PRO A 1 342 ? 12.152 4.542 -0.946 1.00 86.62 342 PRO A CA 1
ATOM 2855 C C . PRO A 1 342 ? 13.519 3.936 -1.309 1.00 86.62 342 PRO A C 1
ATOM 2857 O O . PRO A 1 342 ? 14.521 4.643 -1.256 1.00 86.62 342 PRO A O 1
ATOM 2860 N N . ASN A 1 343 ? 13.580 2.670 -1.748 1.00 89.88 343 ASN A N 1
ATOM 2861 C CA . ASN A 1 343 ? 14.805 2.060 -2.276 1.00 89.88 343 ASN A CA 1
ATOM 2862 C C . ASN A 1 343 ? 15.207 2.594 -3.652 1.00 89.88 343 ASN A C 1
ATOM 2864 O O . ASN A 1 343 ? 16.349 2.380 -4.060 1.00 89.88 343 ASN A O 1
ATOM 2868 N N . TRP A 1 344 ? 14.325 3.286 -4.384 1.00 90.25 344 TRP A N 1
ATOM 2869 C CA . TRP A 1 344 ? 14.754 3.986 -5.592 1.00 90.25 344 TRP A CA 1
ATOM 2870 C C . TRP A 1 344 ? 15.878 4.966 -5.234 1.00 90.25 344 TRP A C 1
ATOM 2872 O O . TRP A 1 344 ? 15.734 5.775 -4.311 1.00 90.25 344 TRP A O 1
ATOM 2882 N N . LYS A 1 345 ? 17.001 4.912 -5.965 1.00 79.25 345 LYS A N 1
ATOM 2883 C CA . LYS A 1 345 ? 18.086 5.888 -5.787 1.00 79.25 345 LYS A CA 1
ATOM 2884 C C . LYS A 1 345 ? 17.513 7.300 -5.899 1.00 79.25 345 LYS A C 1
ATOM 2886 O O . LYS A 1 345 ? 16.899 7.636 -6.907 1.00 79.25 345 LYS A O 1
ATOM 2891 N N . ASN A 1 346 ? 17.757 8.115 -4.875 1.00 67.06 346 ASN A N 1
ATOM 2892 C CA . ASN A 1 346 ? 17.342 9.518 -4.801 1.00 67.06 346 ASN A CA 1
ATOM 2893 C C . ASN A 1 346 ? 15.823 9.757 -4.712 1.00 67.06 346 ASN A C 1
ATOM 2895 O O . ASN A 1 346 ? 15.389 10.886 -4.918 1.00 67.06 346 ASN A O 1
ATOM 2899 N N . SER A 1 347 ? 15.021 8.759 -4.310 1.00 59.25 347 SER A N 1
ATOM 2900 C CA . SER A 1 347 ? 13.573 8.917 -4.043 1.00 59.25 347 SER A CA 1
ATOM 2901 C C . SER A 1 347 ? 13.225 10.038 -3.052 1.00 59.25 347 SER A C 1
ATOM 2903 O O . SER A 1 347 ? 12.083 10.492 -2.993 1.00 59.25 347 SER A O 1
ATOM 2905 N N . ILE A 1 348 ? 14.213 10.486 -2.272 1.00 54.94 348 ILE A N 1
ATOM 2906 C CA . ILE A 1 348 ? 14.058 11.431 -1.169 1.00 54.94 348 ILE A CA 1
ATOM 2907 C C . ILE A 1 348 ? 14.587 12.843 -1.513 1.00 54.94 348 ILE A C 1
ATOM 2909 O O . ILE A 1 348 ? 14.238 13.815 -0.842 1.00 54.94 348 ILE A O 1
ATOM 2913 N N . ASN A 1 349 ? 15.362 12.999 -2.594 1.00 51.00 349 ASN A N 1
ATOM 2914 C CA . ASN A 1 349 ? 16.036 14.256 -2.927 1.00 51.00 349 ASN A CA 1
ATOM 2915 C C . ASN A 1 349 ? 15.454 14.875 -4.204 1.00 51.00 349 ASN A C 1
ATOM 2917 O O . ASN A 1 349 ? 15.838 14.525 -5.312 1.00 51.00 349 ASN A O 1
ATOM 2921 N N . PHE A 1 350 ? 14.576 15.870 -4.043 1.00 52.31 350 PHE A N 1
ATOM 2922 C CA . PHE A 1 350 ? 14.149 16.773 -5.126 1.00 52.31 350 PHE A CA 1
ATOM 2923 C C . PHE A 1 350 ? 15.250 17.775 -5.541 1.00 52.31 350 PHE A C 1
ATOM 2925 O O . PHE A 1 350 ? 14.980 18.722 -6.278 1.00 52.31 350 PHE A O 1
ATOM 2932 N N . THR A 1 351 ? 16.479 17.625 -5.037 1.00 45.72 351 THR A N 1
ATOM 2933 C CA . THR A 1 351 ? 17.577 18.552 -5.309 1.00 45.72 351 THR A CA 1
ATOM 2934 C C . THR A 1 351 ? 18.265 18.231 -6.633 1.00 45.72 351 THR A C 1
ATOM 2936 O O . THR A 1 351 ? 18.495 17.080 -6.995 1.00 45.72 351 THR A O 1
ATOM 2939 N N . VAL A 1 352 ? 18.599 19.305 -7.345 1.00 51.06 352 VAL A N 1
ATOM 2940 C CA . VAL A 1 352 ? 19.062 19.365 -8.741 1.00 51.06 352 VAL A CA 1
ATOM 2941 C C . VAL A 1 352 ? 20.341 18.549 -9.017 1.00 51.06 352 VAL A C 1
ATOM 2943 O O . VAL A 1 352 ? 20.586 18.177 -10.162 1.00 51.06 352 VAL A O 1
ATOM 2946 N N . ASP A 1 353 ? 21.098 18.170 -7.983 1.00 48.50 353 ASP A N 1
ATOM 2947 C CA . ASP A 1 353 ? 22.450 17.614 -8.140 1.00 48.50 353 ASP A CA 1
ATOM 2948 C C . ASP A 1 353 ? 22.578 16.107 -7.826 1.00 48.50 353 ASP A C 1
ATOM 2950 O O . ASP A 1 353 ? 23.630 15.511 -8.053 1.00 48.50 353 ASP A O 1
ATOM 2954 N N . GLY A 1 354 ? 21.512 15.450 -7.352 1.00 53.00 354 GLY A N 1
ATOM 2955 C CA . GLY A 1 354 ? 21.488 14.013 -7.035 1.00 53.00 354 GLY A CA 1
ATOM 2956 C C . GLY A 1 354 ? 20.535 13.251 -7.949 1.00 53.00 354 GLY A C 1
ATOM 2957 O O . GLY A 1 354 ? 19.519 12.741 -7.490 1.00 53.00 354 GLY A O 1
ATOM 2958 N N . MET A 1 355 ? 20.809 13.250 -9.256 1.00 61.28 355 MET A N 1
ATOM 2959 C CA . MET A 1 355 ? 19.812 12.959 -10.293 1.00 61.28 355 MET A CA 1
ATOM 2960 C C . MET A 1 355 ? 19.163 11.576 -10.135 1.00 61.28 355 MET A C 1
ATOM 2962 O O . MET A 1 355 ? 19.808 10.536 -10.299 1.00 61.28 355 MET A O 1
ATOM 2966 N N . ALA A 1 356 ? 17.859 11.556 -9.846 1.00 78.69 356 ALA A N 1
ATOM 2967 C CA . ALA A 1 356 ? 17.010 10.405 -10.127 1.00 78.69 356 ALA A CA 1
ATOM 2968 C C . ALA A 1 356 ? 17.256 9.932 -11.573 1.00 78.69 356 ALA A C 1
ATOM 2970 O O . ALA A 1 356 ? 17.568 10.735 -12.460 1.00 78.69 356 ALA A O 1
ATOM 2971 N N . ARG A 1 357 ? 17.159 8.624 -11.835 1.00 88.94 357 ARG A N 1
ATOM 2972 C CA . ARG A 1 357 ? 17.449 8.101 -13.178 1.00 88.94 357 ARG A CA 1
ATOM 2973 C C . ARG A 1 357 ? 16.452 8.664 -14.185 1.00 88.94 357 ARG A C 1
ATOM 2975 O O . ARG A 1 357 ? 15.265 8.365 -14.106 1.00 88.94 357 ARG A O 1
ATOM 2982 N N . LYS A 1 358 ? 16.944 9.461 -15.135 1.00 92.44 358 LYS A N 1
ATOM 2983 C CA . LYS A 1 358 ? 16.147 9.977 -16.249 1.00 92.44 358 LYS A CA 1
ATOM 2984 C C . LYS A 1 358 ? 15.850 8.852 -17.241 1.00 92.44 358 LYS A C 1
ATOM 2986 O O . LYS A 1 358 ? 16.756 8.125 -17.642 1.00 92.44 358 LYS A O 1
ATOM 2991 N N . ILE A 1 359 ? 14.593 8.754 -17.650 1.00 93.94 359 ILE A N 1
ATOM 2992 C CA . ILE A 1 359 ? 14.141 8.006 -18.821 1.00 93.94 359 ILE A CA 1
ATOM 2993 C C . ILE A 1 359 ? 13.622 9.034 -19.821 1.00 93.94 359 ILE A C 1
ATOM 2995 O O . ILE A 1 359 ? 12.880 9.940 -19.445 1.00 93.94 359 ILE A O 1
ATOM 2999 N N . GLU A 1 360 ? 14.027 8.908 -21.080 1.00 95.50 360 GLU A N 1
ATOM 3000 C CA . GLU A 1 360 ? 13.712 9.875 -22.127 1.00 95.50 360 GLU A CA 1
ATOM 3001 C C . GLU A 1 360 ? 13.293 9.162 -23.415 1.00 95.50 360 GLU A C 1
ATOM 3003 O O . GLU A 1 360 ? 13.869 8.142 -23.800 1.00 95.50 360 GLU A O 1
ATOM 3008 N N . ILE A 1 361 ? 12.257 9.692 -24.061 1.00 96.00 361 ILE A N 1
ATOM 3009 C CA . ILE A 1 361 ? 11.817 9.270 -25.391 1.00 96.00 361 ILE A CA 1
ATOM 3010 C C . ILE A 1 361 ? 12.851 9.743 -26.412 1.00 96.00 361 ILE A C 1
ATOM 3012 O O . ILE A 1 361 ? 13.252 10.905 -26.378 1.00 96.00 361 ILE A O 1
ATOM 3016 N N . ASP A 1 362 ? 13.229 8.861 -27.341 1.00 95.12 362 ASP A N 1
ATOM 3017 C CA . ASP A 1 362 ? 14.202 9.156 -28.395 1.00 95.12 362 ASP A CA 1
ATOM 3018 C C . ASP A 1 362 ? 13.905 10.520 -29.066 1.00 95.12 362 ASP A C 1
ATOM 3020 O O . ASP A 1 362 ? 12.787 10.730 -29.562 1.00 95.12 362 ASP A O 1
ATOM 3024 N N . PRO A 1 363 ? 14.869 11.463 -29.087 1.00 95.25 363 PRO A N 1
ATOM 3025 C CA . PRO A 1 363 ? 14.685 12.785 -29.683 1.00 95.25 363 PRO A CA 1
ATOM 3026 C C . PRO A 1 363 ? 14.269 12.764 -31.160 1.00 95.25 363 PRO A C 1
ATOM 3028 O O . PRO A 1 363 ? 13.673 13.731 -31.632 1.00 95.25 363 PRO A O 1
ATOM 3031 N N . SER A 1 364 ? 14.551 11.679 -31.888 1.00 96.44 364 SER A N 1
ATOM 3032 C CA . SER A 1 364 ? 14.136 11.501 -33.286 1.00 96.44 364 SER A CA 1
ATOM 3033 C C . SER A 1 364 ? 12.627 11.299 -33.458 1.00 96.44 364 SER A C 1
ATOM 3035 O O . SER A 1 364 ? 12.092 11.546 -34.541 1.00 96.44 364 SER A O 1
ATOM 3037 N N . ILE A 1 365 ? 11.911 10.893 -32.405 1.00 96.25 365 ILE A N 1
ATOM 3038 C CA . ILE A 1 365 ? 10.453 10.754 -32.435 1.00 96.25 365 ILE A CA 1
ATOM 3039 C C . ILE A 1 365 ? 9.845 12.152 -32.400 1.00 96.25 365 ILE A C 1
ATOM 3041 O O . ILE A 1 365 ? 10.001 12.864 -31.413 1.00 96.25 365 ILE A O 1
ATOM 3045 N N . ASN A 1 366 ? 9.124 12.565 -33.443 1.00 97.12 366 ASN A N 1
ATOM 3046 C CA . ASN A 1 366 ? 8.430 13.852 -33.440 1.00 97.12 366 ASN A CA 1
ATOM 3047 C C . ASN A 1 366 ? 7.221 13.803 -32.489 1.00 97.12 366 ASN A C 1
ATOM 3049 O O . ASN A 1 366 ? 6.348 12.951 -32.644 1.00 97.12 366 ASN A O 1
ATOM 3053 N N . LEU A 1 367 ? 7.171 14.715 -31.519 1.00 96.31 367 LEU A N 1
ATOM 3054 C CA . LEU A 1 367 ? 6.068 14.841 -30.566 1.00 96.31 367 LEU A CA 1
ATOM 3055 C C . LEU A 1 367 ? 5.413 16.213 -30.726 1.00 96.31 367 LEU A C 1
ATOM 3057 O O . LEU A 1 367 ? 6.092 17.156 -31.142 1.00 96.31 367 LEU A O 1
ATOM 3061 N N . PRO A 1 368 ? 4.128 16.357 -30.361 1.00 96.31 368 PRO A N 1
ATOM 3062 C CA . PRO A 1 368 ? 3.510 17.672 -30.285 1.00 96.31 368 PRO A CA 1
ATOM 3063 C C . PRO A 1 368 ? 4.323 18.618 -29.373 1.00 96.31 368 PRO A C 1
ATOM 3065 O O . PRO A 1 368 ? 4.877 18.159 -28.372 1.00 96.31 368 PRO A O 1
ATOM 3068 N N . PRO A 1 369 ? 4.403 19.930 -29.674 1.00 94.00 369 PRO A N 1
ATOM 3069 C CA . PRO A 1 369 ? 5.267 20.871 -28.942 1.00 94.00 369 PRO A CA 1
ATOM 3070 C C . PRO A 1 369 ? 4.992 20.969 -27.437 1.00 94.00 369 PRO A C 1
ATOM 3072 O O . PRO A 1 369 ? 5.872 21.323 -26.661 1.00 94.00 369 PRO A O 1
ATOM 3075 N N . ASN A 1 370 ? 3.763 20.665 -27.034 1.00 94.69 370 ASN A N 1
ATOM 3076 C CA . ASN A 1 370 ? 3.274 20.706 -25.664 1.00 94.69 370 ASN A CA 1
ATOM 3077 C C . ASN A 1 370 ? 3.417 19.366 -24.926 1.00 94.69 370 ASN A C 1
ATOM 3079 O O . ASN A 1 370 ? 2.898 19.248 -23.820 1.00 94.69 370 ASN A O 1
ATOM 3083 N N . TYR A 1 371 ? 4.057 18.354 -25.527 1.00 95.62 371 TYR A N 1
ATOM 3084 C CA . TYR A 1 371 ? 4.214 17.035 -24.915 1.00 95.62 371 TYR A CA 1
ATOM 3085 C C . TYR A 1 371 ? 5.588 16.881 -24.266 1.00 95.62 371 TYR A C 1
ATOM 3087 O O . TYR A 1 371 ? 6.619 17.186 -24.871 1.00 95.62 371 TYR A O 1
ATOM 3095 N N . GLY A 1 372 ? 5.613 16.371 -23.037 1.00 94.56 372 GLY A N 1
ATOM 3096 C CA . GLY A 1 372 ? 6.856 16.052 -22.345 1.00 94.56 372 GLY A CA 1
ATOM 3097 C C . GLY A 1 372 ? 7.492 14.771 -22.885 1.00 94.56 372 GLY A C 1
ATOM 3098 O O . GLY A 1 372 ? 6.827 13.870 -23.399 1.00 94.56 372 GLY A O 1
ATOM 3099 N N . ARG A 1 373 ? 8.822 14.703 -22.779 1.00 95.69 373 ARG A N 1
ATOM 3100 C CA . ARG A 1 373 ? 9.653 13.595 -23.293 1.00 95.69 373 ARG A CA 1
ATOM 3101 C C . ARG A 1 373 ? 10.344 12.777 -22.226 1.00 95.69 37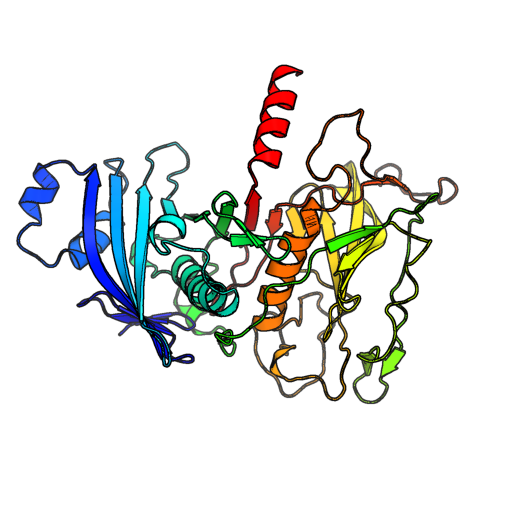3 ARG A C 1
ATOM 3103 O O . ARG A 1 373 ? 10.872 11.715 -22.540 1.00 95.69 373 ARG A O 1
ATOM 3110 N N . GLN A 1 374 ? 10.415 13.302 -21.012 1.00 94.62 374 GLN A N 1
ATOM 3111 C CA . GLN A 1 374 ? 11.288 12.787 -19.973 1.00 94.62 374 GLN A CA 1
ATOM 3112 C C . GLN A 1 374 ? 10.528 12.615 -18.669 1.00 94.62 374 GLN A C 1
ATOM 3114 O O . GLN A 1 374 ? 9.685 13.435 -18.313 1.00 94.62 374 GLN A O 1
ATOM 3119 N N . ALA A 1 375 ? 10.882 11.562 -17.950 1.00 92.19 375 ALA A N 1
ATOM 3120 C CA . ALA A 1 375 ? 10.468 11.332 -16.580 1.00 92.19 375 ALA A CA 1
ATOM 3121 C C . ALA A 1 375 ? 11.651 10.782 -15.784 1.00 92.19 375 ALA A C 1
ATOM 3123 O O . ALA A 1 375 ? 12.677 10.385 -16.340 1.00 92.19 375 ALA A O 1
ATOM 3124 N N . TYR A 1 376 ? 11.501 10.744 -14.469 1.00 91.50 376 TYR A N 1
ATOM 3125 C CA . TYR A 1 376 ? 12.550 10.307 -13.563 1.00 91.50 376 TYR A CA 1
ATOM 3126 C C . TYR A 1 376 ? 12.044 9.138 -12.724 1.00 91.50 376 TYR A C 1
ATOM 3128 O O . TYR A 1 376 ? 10.949 9.181 -12.162 1.00 91.50 376 TYR A O 1
ATOM 3136 N N . VAL A 1 377 ? 12.840 8.079 -12.658 1.00 91.44 377 VAL A N 1
ATOM 3137 C CA . VAL A 1 377 ? 12.493 6.853 -11.941 1.00 91.44 377 VAL A CA 1
ATOM 3138 C C . VAL A 1 377 ? 12.447 7.112 -10.441 1.00 91.44 377 VAL A C 1
ATOM 3140 O O . VAL A 1 377 ? 13.356 7.722 -9.884 1.00 91.44 377 VAL A O 1
ATOM 3143 N N . GLY A 1 378 ? 11.395 6.620 -9.790 1.00 87.50 378 GLY A N 1
ATOM 3144 C CA . GLY A 1 378 ? 11.166 6.782 -8.358 1.00 87.50 378 GLY A CA 1
ATOM 3145 C C . GLY A 1 378 ? 10.598 8.144 -7.956 1.00 87.50 378 GLY A C 1
ATOM 3146 O O . GLY A 1 378 ? 10.202 8.300 -6.799 1.00 87.50 378 GLY A O 1
ATOM 3147 N N . ASN A 1 379 ? 10.482 9.106 -8.883 1.00 81.62 379 ASN A N 1
ATOM 3148 C CA . ASN A 1 379 ? 9.840 10.384 -8.582 1.00 81.62 379 ASN A CA 1
ATOM 3149 C C . ASN A 1 379 ? 8.358 10.197 -8.227 1.00 81.62 379 ASN A C 1
ATOM 3151 O O . ASN A 1 379 ? 7.701 9.240 -8.638 1.00 81.62 379 ASN A O 1
ATOM 3155 N N . PHE A 1 380 ? 7.842 11.161 -7.462 1.00 73.50 380 PHE A N 1
ATOM 3156 C CA . PHE A 1 380 ? 6.429 11.305 -7.085 1.00 73.50 380 PHE A CA 1
ATOM 3157 C C . PHE A 1 380 ? 5.877 10.294 -6.060 1.00 73.50 380 PHE A C 1
ATOM 3159 O O . PHE A 1 380 ? 4.743 10.464 -5.615 1.00 73.50 380 PHE A O 1
ATOM 3166 N N . GLY A 1 381 ? 6.652 9.296 -5.618 1.00 65.38 381 GLY A N 1
ATOM 3167 C CA . GLY A 1 381 ? 6.206 8.327 -4.605 1.00 65.38 381 GLY A CA 1
ATOM 3168 C C . GLY A 1 381 ? 6.762 8.603 -3.207 1.00 65.38 381 GLY A C 1
ATOM 3169 O O . GLY A 1 381 ? 7.826 8.130 -2.822 1.00 65.38 381 GLY A O 1
ATOM 3170 N N . PRO A 1 382 ? 5.974 9.283 -2.376 1.00 65.50 382 PRO A N 1
ATOM 3171 C CA . PRO A 1 382 ? 5.395 8.474 -1.303 1.00 65.50 382 PRO A CA 1
ATOM 3172 C C . PRO A 1 382 ? 3.878 8.551 -1.244 1.00 65.50 382 PRO A C 1
ATOM 3174 O O . PRO A 1 382 ? 3.288 8.009 -0.314 1.00 65.50 382 PRO A O 1
ATOM 3177 N N . THR A 1 383 ? 3.262 9.255 -2.191 1.00 83.19 383 THR A N 1
ATOM 3178 C CA . THR A 1 383 ? 1.823 9.481 -2.207 1.00 83.19 383 THR A CA 1
ATOM 3179 C C . THR A 1 383 ? 1.173 8.521 -3.190 1.00 83.19 383 THR A C 1
ATOM 3181 O O .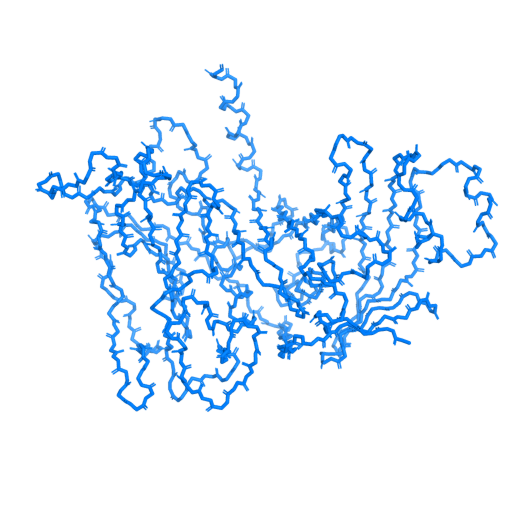 THR A 1 383 ? 1.434 8.596 -4.385 1.00 83.19 383 THR A O 1
ATOM 3184 N N . ILE A 1 384 ? 0.323 7.631 -2.697 1.00 83.25 384 ILE A N 1
ATOM 3185 C CA . ILE A 1 384 ? -0.557 6.789 -3.508 1.00 83.25 384 ILE A CA 1
ATOM 3186 C C . ILE A 1 384 ? -1.943 7.415 -3.465 1.00 83.25 384 ILE A C 1
ATOM 3188 O O . ILE A 1 384 ? -2.436 7.683 -2.373 1.00 83.25 384 ILE A O 1
ATOM 3192 N N . THR A 1 385 ? -2.579 7.646 -4.608 1.00 80.44 385 THR A N 1
ATOM 3193 C CA . THR A 1 385 ? -3.931 8.219 -4.684 1.00 80.44 385 THR A CA 1
ATOM 3194 C C . THR A 1 385 ? -4.923 7.267 -5.343 1.00 80.44 385 THR A C 1
ATOM 3196 O O . THR A 1 385 ? -4.543 6.308 -6.019 1.00 80.44 385 THR A O 1
ATOM 3199 N N . ARG A 1 386 ? -6.215 7.553 -5.126 1.00 72.94 386 ARG A N 1
ATOM 3200 C CA . ARG A 1 386 ? -7.361 6.808 -5.673 1.00 72.94 386 ARG A CA 1
ATOM 3201 C C . ARG A 1 386 ? -7.328 5.329 -5.286 1.00 72.94 386 ARG A C 1
ATOM 3203 O O . ARG A 1 386 ? -7.413 4.435 -6.122 1.00 72.94 386 ARG A O 1
ATOM 3210 N N . GLY A 1 387 ? -7.140 5.093 -3.993 1.00 64.44 387 GLY A N 1
ATOM 3211 C CA . GLY A 1 387 ? -7.166 3.759 -3.408 1.00 64.44 387 GLY A CA 1
ATOM 3212 C C . GLY A 1 387 ? -8.553 3.206 -3.089 1.00 64.44 387 GLY A C 1
ATOM 3213 O O . GLY A 1 387 ? -9.564 3.875 -3.273 1.00 64.44 387 GLY A O 1
ATOM 3214 N N . PHE A 1 388 ? -8.578 1.988 -2.551 1.00 64.81 388 PHE A N 1
ATOM 3215 C CA . PHE A 1 388 ? -9.792 1.295 -2.117 1.00 64.81 388 PHE A CA 1
ATOM 3216 C C . PHE A 1 388 ? -9.688 0.949 -0.630 1.00 64.81 388 PHE A C 1
ATOM 3218 O O . PHE A 1 388 ? -8.654 0.465 -0.181 1.00 64.81 388 PHE A O 1
ATOM 3225 N N . CYS A 1 389 ? -10.745 1.172 0.150 1.00 60.22 389 CYS A N 1
ATOM 3226 C CA . CYS A 1 389 ? -10.830 0.630 1.506 1.00 60.22 389 CYS A CA 1
ATOM 3227 C C . CYS A 1 389 ? -11.887 -0.465 1.552 1.00 60.22 389 CYS A C 1
ATOM 3229 O O . CYS A 1 389 ? -12.861 -0.458 0.794 1.00 60.22 389 CYS A O 1
ATOM 3231 N N . GLY A 1 390 ? -11.664 -1.439 2.418 1.00 54.69 390 GLY A N 1
ATOM 3232 C CA . GLY A 1 390 ? -12.515 -2.602 2.486 1.00 54.69 390 GLY A CA 1
ATOM 3233 C C . GLY A 1 390 ? -13.896 -2.207 3.001 1.00 54.69 390 GLY A C 1
ATOM 3234 O O . GLY A 1 390 ? -14.040 -1.737 4.126 1.00 54.69 390 GLY A O 1
ATOM 3235 N N . GLY A 1 391 ? -14.908 -2.310 2.142 1.00 52.78 391 GLY A N 1
ATOM 3236 C CA . GLY A 1 391 ? -16.285 -1.924 2.461 1.00 52.78 391 GLY A CA 1
ATOM 3237 C C . GLY A 1 391 ? -16.733 -0.551 1.952 1.00 52.78 391 GLY A C 1
ATOM 3238 O O . GLY A 1 391 ? -17.908 -0.229 2.122 1.00 52.78 391 GLY A O 1
ATOM 3239 N N . MET A 1 392 ? -15.873 0.243 1.299 1.00 54.06 392 MET A N 1
ATOM 3240 C CA . MET A 1 392 ? -16.301 1.462 0.601 1.00 54.06 392 MET A CA 1
ATOM 3241 C C . MET A 1 392 ? -15.406 1.824 -0.583 1.00 54.06 392 MET A C 1
ATOM 3243 O O . MET A 1 392 ? -14.177 1.806 -0.509 1.00 54.06 392 MET A O 1
ATOM 3247 N N . VAL A 1 393 ? -16.033 2.325 -1.644 1.00 54.47 393 VAL A N 1
ATOM 3248 C CA . VAL A 1 393 ? -15.323 3.057 -2.690 1.00 54.47 393 VAL A CA 1
ATOM 3249 C C . VAL A 1 393 ? -14.867 4.401 -2.121 1.00 54.47 393 VAL A C 1
ATOM 3251 O O . VAL A 1 393 ? -15.667 5.321 -1.943 1.00 54.47 393 VAL A O 1
ATOM 3254 N N . ASN A 1 394 ? -13.577 4.541 -1.829 1.00 53.69 394 ASN A N 1
ATOM 3255 C CA . ASN A 1 394 ? -13.004 5.815 -1.410 1.00 53.69 394 ASN A CA 1
ATOM 3256 C C . ASN A 1 394 ? -12.287 6.471 -2.592 1.00 53.69 394 ASN A C 1
ATOM 3258 O O . ASN A 1 394 ? -11.076 6.354 -2.755 1.00 53.69 394 ASN A O 1
ATOM 3262 N N . ASN A 1 395 ? -13.043 7.220 -3.400 1.00 55.06 395 ASN A N 1
ATOM 3263 C CA . ASN A 1 395 ? -12.523 7.907 -4.594 1.00 55.06 395 ASN A CA 1
ATOM 3264 C C . ASN A 1 395 ? -11.391 8.913 -4.297 1.00 55.06 395 ASN A C 1
ATOM 3266 O O . ASN A 1 395 ? -10.763 9.422 -5.223 1.00 55.06 395 ASN A O 1
ATOM 3270 N N . TRP A 1 396 ? -11.138 9.210 -3.018 1.00 63.56 396 TRP A N 1
ATOM 3271 C CA . TRP A 1 396 ? -10.141 10.169 -2.548 1.00 63.56 396 TRP A CA 1
ATOM 3272 C C . TRP A 1 396 ? -9.167 9.573 -1.537 1.00 63.56 396 TRP A C 1
ATOM 3274 O O . TRP A 1 396 ? -8.511 10.325 -0.816 1.00 63.56 396 TRP A O 1
ATOM 3284 N N . TYR A 1 397 ? -9.051 8.245 -1.479 1.00 71.75 397 TYR A N 1
ATOM 3285 C CA . TYR A 1 397 ? -8.035 7.622 -0.651 1.00 71.75 397 TYR A CA 1
ATOM 3286 C C . TYR A 1 397 ? -6.657 8.074 -1.127 1.00 71.75 397 TYR A C 1
ATOM 3288 O O . TYR A 1 397 ? -6.287 7.882 -2.289 1.00 71.75 397 TYR A O 1
ATOM 3296 N N . CYS A 1 398 ? -5.909 8.669 -0.215 1.00 78.38 3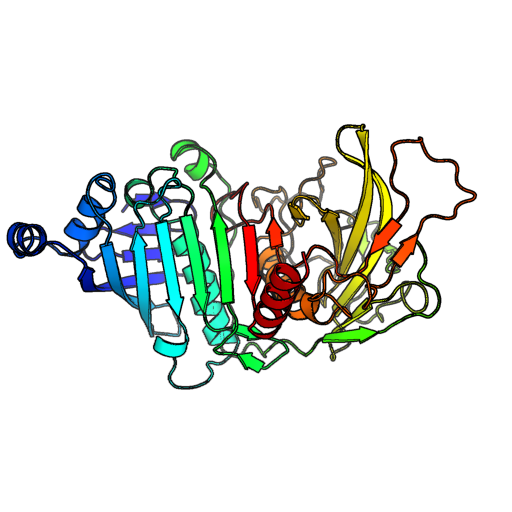98 CYS A N 1
ATOM 3297 C CA . CYS A 1 398 ? -4.545 9.093 -0.412 1.00 78.38 398 CYS A CA 1
ATOM 3298 C C . CYS A 1 398 ? -3.714 8.554 0.745 1.00 78.38 398 CYS A C 1
ATOM 3300 O O . CYS A 1 398 ? -4.094 8.691 1.904 1.00 78.38 398 CYS A O 1
ATOM 3302 N N . LEU A 1 399 ? -2.589 7.926 0.440 1.00 81.12 399 LEU A N 1
ATOM 3303 C CA . LEU A 1 399 ? -1.647 7.444 1.433 1.00 81.12 399 LEU A CA 1
ATOM 3304 C C . LEU A 1 399 ? -0.293 8.057 1.156 1.00 81.12 399 LEU A C 1
ATOM 3306 O O . LEU A 1 399 ? 0.295 7.798 0.114 1.00 81.12 399 LEU A O 1
ATOM 3310 N N . LYS A 1 400 ? 0.193 8.845 2.106 1.00 84.38 400 LYS A N 1
ATOM 3311 C CA . LYS A 1 400 ? 1.537 9.393 2.124 1.00 84.38 400 LYS A CA 1
ATOM 3312 C C . LYS A 1 400 ? 2.404 8.626 3.115 1.00 84.38 400 LYS A C 1
ATOM 3314 O O . LYS A 1 400 ? 2.051 8.481 4.284 1.00 84.38 400 LYS A O 1
ATOM 3319 N N . PHE A 1 401 ? 3.561 8.187 2.652 1.00 81.44 401 PHE A N 1
ATOM 3320 C CA . PHE A 1 401 ? 4.599 7.583 3.477 1.00 81.44 401 PHE A CA 1
ATOM 3321 C C . PHE A 1 401 ? 5.650 8.616 3.904 1.00 81.44 401 PHE A C 1
ATOM 3323 O O . PHE A 1 401 ? 6.061 9.463 3.111 1.00 81.44 401 PHE A O 1
ATOM 3330 N N . GLU A 1 402 ? 6.077 8.569 5.161 1.00 84.25 402 GLU A N 1
ATOM 3331 C CA . GLU A 1 402 ? 7.112 9.449 5.691 1.00 84.25 402 GLU A CA 1
ATOM 3332 C C . GLU A 1 402 ? 8.046 8.665 6.616 1.00 84.25 402 GLU A C 1
ATOM 3334 O O . GLU A 1 402 ? 7.603 8.010 7.562 1.00 84.25 402 GLU A O 1
ATOM 3339 N N . THR A 1 403 ? 9.349 8.775 6.372 1.00 80.25 403 THR A N 1
ATOM 3340 C CA . THR A 1 403 ? 10.392 8.318 7.297 1.00 80.25 403 THR A CA 1
ATOM 3341 C C . THR A 1 403 ? 11.215 9.516 7.776 1.00 80.25 403 THR A C 1
ATOM 3343 O O . THR A 1 403 ? 11.208 10.558 7.109 1.00 80.25 403 THR A O 1
ATOM 3346 N N . PRO A 1 404 ? 11.924 9.433 8.916 1.00 77.81 404 PRO A N 1
ATOM 3347 C CA . PRO A 1 404 ? 12.774 10.532 9.380 1.00 77.81 404 PRO A CA 1
ATOM 3348 C C . PRO A 1 404 ? 13.796 10.992 8.334 1.00 77.81 404 PRO A C 1
ATOM 3350 O O . PRO A 1 404 ? 13.996 12.194 8.162 1.00 77.81 404 PRO A O 1
ATOM 3353 N N . GLU A 1 405 ? 14.350 10.060 7.556 1.00 75.31 405 GLU A N 1
ATOM 3354 C CA . GLU A 1 405 ? 15.277 10.352 6.458 1.00 75.31 405 GLU A CA 1
ATOM 3355 C C . GLU A 1 405 ? 14.616 11.216 5.368 1.00 75.31 405 GLU A C 1
ATOM 3357 O O . GLU A 1 405 ? 15.280 12.025 4.724 1.00 75.31 405 GLU A O 1
ATOM 3362 N N . MET A 1 406 ? 13.293 11.120 5.187 1.00 71.25 406 MET A N 1
ATOM 3363 C CA . MET A 1 406 ? 12.551 12.009 4.286 1.00 71.25 406 MET A CA 1
ATOM 3364 C C . MET A 1 406 ? 12.416 13.433 4.827 1.00 71.25 406 MET A C 1
ATOM 3366 O O . MET A 1 406 ? 12.440 14.396 4.060 1.00 71.25 406 MET A O 1
ATOM 3370 N N . TYR A 1 407 ? 12.305 13.593 6.145 1.00 62.28 407 TYR A N 1
ATOM 3371 C CA . TYR A 1 407 ? 12.116 14.895 6.782 1.00 62.28 407 TYR A CA 1
ATOM 3372 C C . TYR A 1 407 ? 13.377 15.757 6.811 1.00 62.28 407 TYR A C 1
ATOM 3374 O O . TYR A 1 407 ? 13.281 16.973 6.613 1.00 62.28 407 TYR A O 1
ATOM 3382 N N . GLU A 1 408 ? 14.541 15.156 7.060 1.00 59.56 408 GLU A N 1
ATOM 3383 C CA . GLU A 1 408 ? 15.815 15.887 7.073 1.00 59.56 408 GLU A CA 1
ATOM 3384 C C . GLU A 1 408 ? 16.095 16.532 5.710 1.00 59.56 408 GLU A C 1
ATOM 3386 O O . GLU A 1 408 ? 16.458 17.708 5.633 1.00 59.56 408 GLU A O 1
ATOM 3391 N N . ASN A 1 409 ? 15.773 15.818 4.632 1.00 53.75 409 ASN A N 1
ATOM 3392 C CA . ASN A 1 409 ? 15.979 16.291 3.268 1.00 53.75 409 ASN A CA 1
ATOM 3393 C C . ASN A 1 409 ? 14.990 17.407 2.864 1.00 53.75 409 ASN A C 1
ATOM 3395 O O . ASN A 1 409 ? 15.381 18.364 2.196 1.00 53.75 409 ASN A O 1
ATOM 3399 N N . ILE A 1 410 ? 13.732 17.377 3.333 1.00 54.94 410 ILE A N 1
ATOM 3400 C CA . ILE A 1 410 ? 12.742 18.442 3.050 1.00 54.94 410 ILE A CA 1
ATOM 3401 C C . ILE A 1 410 ? 13.118 19.773 3.728 1.00 54.94 410 ILE A C 1
ATOM 3403 O O . ILE A 1 410 ? 12.874 20.844 3.163 1.00 54.94 410 ILE A O 1
ATOM 3407 N N . LYS A 1 411 ? 13.714 19.738 4.930 1.00 53.09 411 LYS A N 1
ATOM 3408 C CA . LYS A 1 411 ? 14.158 20.960 5.629 1.00 53.09 411 LYS A CA 1
ATOM 3409 C C . LYS A 1 411 ? 15.312 21.658 4.904 1.00 53.09 411 LYS A C 1
ATOM 3411 O O . LYS A 1 411 ? 15.319 22.884 4.858 1.00 53.09 411 LYS A O 1
ATOM 3416 N N . LEU A 1 412 ? 16.233 20.898 4.310 1.00 48.44 412 LEU A N 1
ATOM 3417 C CA . LEU A 1 412 ? 17.361 21.427 3.534 1.00 48.44 412 LEU A CA 1
ATOM 3418 C C . LEU A 1 412 ? 16.907 22.189 2.280 1.00 48.44 412 LEU A C 1
ATOM 3420 O O . LEU A 1 412 ? 17.415 23.273 2.012 1.00 48.44 412 LEU A O 1
ATOM 3424 N N . VAL A 1 413 ? 15.897 21.691 1.559 1.00 47.09 413 VAL A N 1
ATOM 3425 C CA . VAL A 1 413 ? 15.387 22.344 0.335 1.00 47.09 413 VAL A CA 1
ATOM 3426 C C . VAL A 1 413 ? 14.746 23.707 0.622 1.00 47.09 413 VAL A C 1
ATOM 3428 O O . VAL A 1 413 ? 14.919 24.640 -0.155 1.00 47.09 413 VAL A O 1
ATOM 3431 N N . ARG A 1 414 ? 14.051 23.865 1.757 1.00 41.75 414 ARG A N 1
ATOM 3432 C CA . ARG A 1 414 ? 13.418 25.142 2.149 1.00 41.75 414 ARG A CA 1
ATOM 3433 C C . ARG A 1 414 ? 14.390 26.214 2.648 1.00 41.75 414 ARG A C 1
ATOM 3435 O O . ARG A 1 414 ? 13.958 27.335 2.876 1.00 41.75 414 ARG A O 1
ATOM 3442 N N . LEU A 1 415 ? 15.653 25.865 2.887 1.00 39.94 415 LEU A N 1
ATOM 3443 C CA . LEU A 1 415 ? 16.685 26.810 3.323 1.00 39.94 415 LEU A CA 1
ATOM 3444 C C . LEU A 1 415 ? 17.549 27.318 2.156 1.00 39.94 415 LEU A C 1
ATOM 3446 O O . LEU A 1 415 ? 18.339 28.235 2.355 1.00 39.94 415 LEU A O 1
ATOM 3450 N N . ILE A 1 416 ? 17.422 26.713 0.968 1.00 40.41 416 ILE A N 1
ATOM 3451 C CA . ILE A 1 416 ? 18.250 26.999 -0.218 1.00 40.41 416 ILE A CA 1
ATOM 3452 C C . ILE A 1 416 ? 17.469 27.775 -1.302 1.00 40.41 416 ILE A C 1
ATOM 3454 O O . ILE A 1 416 ? 18.084 28.353 -2.195 1.00 40.41 416 ILE A O 1
ATOM 3458 N N . GLY A 1 417 ? 16.136 27.832 -1.214 1.00 35.84 417 GLY A N 1
ATOM 3459 C CA . GLY A 1 417 ? 15.277 28.726 -2.006 1.00 35.84 417 GLY A CA 1
ATOM 3460 C C . GLY A 1 417 ? 14.599 29.751 -1.116 1.00 35.84 417 GLY A C 1
ATOM 3461 O O . GLY A 1 417 ? 14.270 30.836 -1.643 1.00 35.84 417 GLY A O 1
#

Sequence (417 aa):
MEQYGWFEYEDAPWKIRNFKSGQELILKDVTFQKLPEEFLKKWASDNRAKLIRDLFPQPEYFEYSSELEFLYKDTEIEQILCFSIKYEKDKHRRFGITIDYNKIFETSPSYGLWRRIDDFFVDVALCWPEGVFDERPFGLIVIGAWYQGKWRSDVKRIFSGRKAGKREVVASYPIVEPHLEPLHSPAPQQWTYIDVAEPKAQASLKFCIDETYNIPFFSQDEQLVGFQERVPYLLRNDQKAAIFPALLEPNSHRGEDPDAHLYYTYVDEDVFFTFRSCLVYGLELSDCKNYGFRKLPPDPRFFASDALGAIGDSTYVSRFGSSCLSYFVWRRALNAIMDAWPNWKNSINFTVDGMARKIEIDPSINLPPNYGRQAYVGNFGPTITRGFCGGMVNNWYCLKFETPEMYENIKLVRLIG